Protein AF-0000000076642312 (afdb_homodimer)

Foldseek 3Di:
DAAEEEEEADFAQDPPPDDGDVVLLVLQLVLQVCVVPDVLFHHYEYAYLAFPVVRLVSCVVSVRQAWYHYNAAWIARSPVRDIDGDPVCDPVQQVVLVVLLVCCVPPPDVVDPQKDWPPRHRQKTKIFAQAQVSQVVRQVVSQVVCVVPPVQWHWDDDSTMIIIGGPCRANLNNVCVSCVVVVHAQLSYEYEDAEPSCQNSLQGHNAYEYEPNHDPVNVVRHHYDPHIHSVRSSVSSVVSSVVSVVVVVVVVVVVD/DAAEEEEEADFAQDPPPDDGDVVLLVLLLVLQVCVVPAVLFHHYEYAYLAFPVVRLVSCVVSVRQAWYHYNAAWIARSPVRDIDGDPVCDPVQQVVLVVLLVCCVPPPDVVDPQKDWPPRHRQKTKIFAQAQVSQVVSQVVSQVVCVVPPVQWHWDDDSTMIIIGGPCRANLNNVCVSCVVVVHAQLSYEYEDAEPSCQNSLQGHNAYEYEPNHDPVNVVRHHYDPHIHSVRSSVSSVVSSVVSVVVVVVVVVVVD

Secondary structure (DSSP, 8-state):
---EEEE-TBTTTBBTTBPPPHHHHHHHHHHHHGGGT-TTSPPEEEB-SS-HHHHHHHHHHTT--S-EEETTTEEEETTTTEEE--TT--HHHHHHHHHHHHHIIIIIGGGSTT-EE-TT-SSEEEEE-S-HHHHHHHHHHHHHHHHHH-TTEEEEE-SSEEEEEETT-SHHHHHHHHHHHHT--GGGEEEE--SGGGHHHHTTSSEEEE-TTS-HHHHTTSEEPSS-HHHHHHHHHHHHHHHHHHHHHHHHHHT-/---EEEE-TBTTTBBTTBPPPHHHHHHHHHHHHGGGT-TTSPPEEEB-SS-HHHHHHHHHHTT--S-EEETTTEEEETTTTEEE--TT--HHHHHHHHHHHHHIIIIIGGGSTT-EE-TT-SSEEEEE-S-HHHHHHHHHHHHHHHHHH-TTEEEEE-SSEEEEEETT-SHHHHHHHHHHHHT--GGGEEEE--SGGGHHHHTTSSEEEE-TTS-HHHHTTSEEPSS-HHHHHHHHHHHHHHHHHHHHHHHHHHT-

Organism: NCBI:txid1194090

Radius of gyration: 23.36 Å; Cα contacts (8 Å, |Δi|>4): 1073; chains: 2; bounding box: 57×66×67 Å

Sequence (512 aa):
MIKLFITDLDGCVSTPFKSPDWNLLSEIRRLNDQHVNDIAVPPLTICSGRPLPYVEAVAQWLNVTHPAVFESAGVCSIENYEVQFLPVFDEKAQQQVDELKAWLEREIIPEYPGMILEFTKKMDAGLIHPEKEVIDDAFPAIKEYVAKGYPIFEVHKTEVSINIILADNNKENGILRLCELMDITPREVAYIGDSSGDIPGLKIVGQPYAPDNAVSEVKEHAEVLNAKVTEAVLMAYNRVIKKNREGLSEKMSTKVMIKLFITDLDGCVSTPFKSPDWNLLSEIRRLNDQHVNDIAVPPLTICSGRPLPYVEAVAQWLNVTHPAVFESAGVCSIENYEVQFLPVFDEKAQQQVDELKAWLEREIIPEYPGMILEFTKKMDAGLIHPEKEVIDDAFPAIKEYVAKGYPIFEVHKTEVSINIILADNNKENGILRLCELMDITPREVAYIGDSSGDIPGLKIVGQPYAPDNAVSEVKEHAEVLNAKVTEAVLMAYNRVIKKNREGLSEKMSTKV

Structure (mmCIF, N/CA/C/O backbone):
data_AF-0000000076642312-model_v1
#
loop_
_entity.id
_entity.type
_entity.pdbx_description
1 polymer 'Phosphoglycolate phosphatase'
#
loop_
_atom_site.group_PDB
_atom_site.id
_atom_site.type_symbol
_atom_site.label_atom_id
_atom_site.label_alt_id
_atom_site.label_comp_id
_atom_site.label_asym_id
_atom_site.label_entity_id
_atom_site.label_seq_id
_atom_site.pdbx_PDB_ins_code
_atom_site.Cartn_x
_atom_site.Cartn_y
_atom_site.Cartn_z
_atom_site.occupancy
_atom_site.B_iso_or_equiv
_atom_site.auth_seq_id
_atom_site.auth_comp_id
_atom_site.auth_asym_id
_atom_site.auth_atom_id
_atom_site.pdbx_PDB_model_num
ATOM 1 N N . MET A 1 1 ? 10.484 28.172 12.25 1 94.19 1 MET A N 1
ATOM 2 C CA . MET A 1 1 ? 11.117 27.141 11.414 1 94.19 1 MET A CA 1
ATOM 3 C C . MET A 1 1 ? 10.18 25.953 11.219 1 94.19 1 MET A C 1
ATOM 5 O O . MET A 1 1 ? 9.477 25.562 12.141 1 94.19 1 MET A O 1
ATOM 9 N N . ILE A 1 2 ? 10.18 25.5 10.008 1 98.38 2 ILE A N 1
ATOM 10 C CA . ILE A 1 2 ? 9.375 24.312 9.695 1 98.38 2 ILE A CA 1
ATOM 11 C C . ILE A 1 2 ? 10.078 23.062 10.203 1 98.38 2 ILE A C 1
ATOM 13 O O . ILE A 1 2 ? 11.266 22.875 9.961 1 98.38 2 ILE A O 1
ATOM 17 N N . LYS A 1 3 ? 9.297 22.234 10.82 1 98.25 3 LYS A N 1
ATOM 18 C CA . LYS A 1 3 ? 9.875 21.078 11.492 1 98.25 3 LYS A CA 1
ATOM 19 C C . LYS A 1 3 ? 9.406 19.781 10.852 1 98.25 3 LYS A C 1
ATOM 21 O O . LYS A 1 3 ? 9.953 18.703 11.141 1 98.25 3 LYS A O 1
ATOM 26 N N . LEU A 1 4 ? 8.453 19.859 10.031 1 98.69 4 LEU A N 1
ATOM 27 C CA . LEU A 1 4 ? 7.887 18.688 9.359 1 98.69 4 LEU A CA 1
ATOM 28 C C . LEU A 1 4 ? 7.383 19.047 7.969 1 98.69 4 LEU A C 1
ATOM 30 O O . LEU A 1 4 ? 6.719 20.062 7.789 1 98.69 4 LEU A O 1
ATOM 34 N N . PHE A 1 5 ? 7.773 18.328 6.977 1 98.88 5 PHE A N 1
ATOM 35 C CA . PHE A 1 5 ? 7.27 18.469 5.613 1 98.88 5 PHE A CA 1
ATOM 36 C C . PHE A 1 5 ? 6.309 17.328 5.273 1 98.88 5 PHE A C 1
ATOM 38 O O . PHE A 1 5 ? 6.707 16.172 5.23 1 98.88 5 PHE A O 1
ATOM 45 N N . ILE A 1 6 ? 5.066 17.641 5.023 1 98.88 6 ILE A N 1
ATOM 46 C CA . ILE A 1 6 ? 4.027 16.656 4.734 1 98.88 6 ILE A CA 1
ATOM 47 C C . ILE A 1 6 ? 3.643 16.719 3.26 1 98.88 6 ILE A C 1
ATOM 49 O O . ILE A 1 6 ? 3.426 17.812 2.721 1 98.88 6 ILE A O 1
ATOM 53 N N . THR A 1 7 ? 3.564 15.617 2.611 1 98.81 7 THR A N 1
ATOM 54 C CA . THR A 1 7 ? 3.107 15.594 1.227 1 98.81 7 THR A CA 1
ATOM 55 C C . THR A 1 7 ? 1.882 14.703 1.077 1 98.81 7 THR A C 1
ATOM 57 O O . THR A 1 7 ? 1.792 13.648 1.718 1 98.81 7 THR A O 1
ATOM 60 N N . ASP A 1 8 ? 0.917 15.156 0.264 1 97.75 8 ASP A N 1
ATOM 61 C CA . ASP A 1 8 ? -0.083 14.258 -0.307 1 97.75 8 ASP A CA 1
ATOM 62 C C . ASP A 1 8 ? 0.556 13.281 -1.287 1 97.75 8 ASP A C 1
ATOM 64 O O . ASP A 1 8 ? 1.728 13.422 -1.642 1 97.75 8 ASP A O 1
ATOM 68 N N . LEU A 1 9 ? -0.186 12.203 -1.657 1 96.81 9 LEU A N 1
ATOM 69 C CA . LEU A 1 9 ? 0.374 11.227 -2.584 1 96.81 9 LEU A CA 1
ATOM 70 C C . LEU A 1 9 ? -0.186 11.43 -3.988 1 96.81 9 LEU A C 1
ATOM 72 O O . LEU A 1 9 ? 0.515 11.914 -4.879 1 96.81 9 LEU A O 1
ATOM 76 N N . ASP A 1 10 ? -1.493 11.188 -4.195 1 93.5 10 ASP A N 1
ATOM 77 C CA . ASP A 1 10 ? -2.096 11.289 -5.52 1 93.5 10 ASP A CA 1
ATOM 78 C C . ASP A 1 10 ? -2.131 12.734 -5.996 1 93.5 10 ASP A C 1
ATOM 80 O O . ASP A 1 10 ? -2.738 13.594 -5.352 1 93.5 10 ASP A O 1
ATOM 84 N N . GLY A 1 11 ? -1.463 13.008 -7.109 1 94.62 11 GLY A N 1
ATOM 85 C CA . GLY A 1 11 ? -1.385 14.352 -7.656 1 94.62 11 GLY A CA 1
ATOM 86 C C . GLY A 1 11 ? -0.192 15.141 -7.145 1 94.62 11 GLY A C 1
ATOM 87 O O . GLY A 1 11 ? 0.053 16.266 -7.586 1 94.62 11 GLY A O 1
ATOM 88 N N . CYS A 1 12 ? 0.602 14.547 -6.23 1 97 12 CYS A N 1
ATOM 89 C CA . CYS A 1 12 ? 1.797 15.164 -5.672 1 97 12 CYS A CA 1
ATOM 90 C C . CYS A 1 12 ? 3.016 14.273 -5.863 1 97 12 CYS A C 1
ATOM 92 O O . CYS A 1 12 ? 3.777 14.445 -6.816 1 97 12 CYS A O 1
ATOM 94 N N . VAL A 1 13 ? 3.152 13.156 -5.105 1 96.56 13 VAL A N 1
ATOM 95 C CA . VAL A 1 13 ? 4.293 12.25 -5.238 1 96.56 13 VAL A CA 1
ATOM 96 C C . VAL A 1 13 ? 4.051 11.281 -6.391 1 96.56 13 VAL A C 1
ATOM 98 O O . VAL A 1 13 ? 4.996 10.844 -7.051 1 96.56 13 VAL A O 1
ATOM 101 N N . SER A 1 14 ? 2.809 11.016 -6.531 1 92.94 14 SER A N 1
ATOM 102 C CA . SER A 1 14 ? 2.434 10.031 -7.539 1 92.94 14 SER A CA 1
ATOM 103 C C . SER A 1 14 ? 1.149 10.438 -8.258 1 92.94 14 SER A C 1
ATOM 105 O O . SER A 1 14 ? 0.44 11.336 -7.805 1 92.94 14 SER A O 1
ATOM 107 N N . THR A 1 15 ? 0.93 9.867 -9.375 1 89.19 15 THR A N 1
ATOM 108 C CA . THR A 1 15 ? -0.328 9.898 -10.117 1 89.19 15 THR A CA 1
ATOM 109 C C . THR A 1 15 ? -0.91 8.492 -10.25 1 89.19 15 THR A C 1
ATOM 111 O O . THR A 1 15 ? -0.216 7.566 -10.672 1 89.19 15 THR A O 1
ATOM 114 N N . PRO A 1 16 ? -2.207 8.359 -9.852 1 81.44 16 PRO A N 1
ATOM 115 C CA . PRO A 1 16 ? -2.795 7.023 -9.945 1 81.44 16 PRO A CA 1
ATOM 116 C C . PRO A 1 16 ? -2.531 6.355 -11.289 1 81.44 16 PRO A C 1
ATOM 118 O O . PRO A 1 16 ? -2.719 6.98 -12.336 1 81.44 16 PRO A O 1
ATOM 121 N N . PHE A 1 17 ? -2.02 5.109 -11.297 1 78.12 17 PHE A N 1
ATOM 122 C CA . PHE A 1 17 ? -1.832 4.211 -12.43 1 78.12 17 PHE A CA 1
ATOM 123 C C . PHE A 1 17 ? -0.619 4.625 -13.25 1 78.12 17 PHE A C 1
ATOM 125 O O . PHE A 1 17 ? -0.387 4.09 -14.336 1 78.12 17 PHE A O 1
ATOM 132 N N . LYS A 1 18 ? 0.091 5.633 -12.781 1 86.5 18 LYS A N 1
ATOM 133 C CA . LYS A 1 18 ? 1.303 6.066 -13.469 1 86.5 18 LYS A CA 1
ATOM 134 C C . LYS A 1 18 ? 2.527 5.926 -12.57 1 86.5 18 LYS A C 1
ATOM 136 O O . LYS A 1 18 ? 2.475 6.262 -11.383 1 86.5 18 LYS A O 1
ATOM 141 N N . SER A 1 19 ? 3.545 5.406 -13.211 1 90.12 19 SER A N 1
ATOM 142 C CA . SER A 1 19 ? 4.789 5.293 -12.453 1 90.12 19 SER A CA 1
ATOM 143 C C . SER A 1 19 ? 5.438 6.656 -12.242 1 90.12 19 SER A C 1
ATOM 145 O O . SER A 1 19 ? 5.48 7.48 -13.156 1 90.12 19 SER A O 1
ATOM 147 N N . PRO A 1 20 ? 5.883 6.91 -11.047 1 90.81 20 PRO A N 1
ATOM 148 C CA . PRO A 1 20 ? 6.504 8.211 -10.773 1 90.81 20 PRO A CA 1
ATOM 149 C C . PRO A 1 20 ? 7.922 8.312 -11.336 1 90.81 20 PRO A C 1
ATOM 151 O O . PRO A 1 20 ? 8.484 7.309 -11.789 1 90.81 20 PRO A O 1
ATOM 154 N N . ASP A 1 21 ? 8.352 9.547 -11.391 1 89 21 ASP A N 1
ATOM 155 C CA . ASP A 1 21 ? 9.711 9.828 -11.836 1 89 21 ASP A CA 1
ATOM 156 C C . ASP A 1 21 ? 10.734 9.406 -10.781 1 89 21 ASP A C 1
ATOM 158 O O . ASP A 1 21 ? 10.836 10.047 -9.734 1 89 21 ASP A O 1
ATOM 162 N N . TRP A 1 22 ? 11.609 8.461 -11.109 1 89.81 22 TRP A N 1
ATOM 163 C CA . TRP A 1 22 ? 12.531 7.887 -10.133 1 89.81 22 TRP A CA 1
ATOM 164 C C . TRP A 1 22 ? 13.625 8.883 -9.766 1 89.81 22 TRP A C 1
ATOM 166 O O . TRP A 1 22 ? 14.133 8.867 -8.641 1 89.81 22 TRP A O 1
ATOM 176 N N . ASN A 1 23 ? 13.984 9.641 -10.789 1 91.75 23 ASN A N 1
ATOM 177 C CA . ASN A 1 23 ? 15 10.648 -10.492 1 91.75 23 ASN A CA 1
ATOM 178 C C . ASN A 1 23 ? 14.5 11.641 -9.445 1 91.75 23 ASN A C 1
ATOM 180 O O . ASN A 1 23 ? 15.227 11.969 -8.5 1 91.75 23 ASN A O 1
ATOM 184 N N . LEU A 1 24 ? 13.305 12.078 -9.656 1 94.94 24 LEU A N 1
ATOM 185 C CA . LEU A 1 24 ? 12.727 13.039 -8.711 1 94.94 24 LEU A CA 1
ATOM 186 C C . LEU A 1 24 ? 12.508 12.391 -7.348 1 94.94 24 LEU A C 1
ATOM 188 O O . LEU A 1 24 ? 12.789 13 -6.316 1 94.94 24 LEU A O 1
ATOM 192 N N . LEU A 1 25 ? 12.031 11.18 -7.32 1 94 25 LEU A N 1
ATOM 193 C CA . LEU A 1 25 ? 11.805 10.461 -6.07 1 94 25 LEU A CA 1
ATOM 194 C C . LEU A 1 25 ? 13.109 10.242 -5.32 1 94 25 LEU A C 1
ATOM 196 O O . LEU A 1 25 ? 13.156 10.352 -4.094 1 94 25 LEU A O 1
ATOM 200 N N . SER A 1 26 ? 14.125 9.914 -6.078 1 92.5 26 SER A N 1
ATOM 201 C CA . SER A 1 26 ? 15.438 9.711 -5.465 1 92.5 26 SER A CA 1
ATOM 202 C C . SER A 1 26 ? 15.938 10.977 -4.789 1 92.5 26 SER A C 1
ATOM 204 O O . SER A 1 26 ? 16.547 10.922 -3.723 1 92.5 26 SER A O 1
ATOM 206 N N . GLU A 1 27 ? 15.711 12.094 -5.434 1 95.44 27 GLU A N 1
ATOM 207 C CA . GLU A 1 27 ? 16.109 13.367 -4.855 1 95.44 27 GLU A CA 1
ATOM 208 C C . GLU A 1 27 ? 15.32 13.672 -3.582 1 95.44 27 GLU A C 1
ATOM 210 O O . GLU A 1 27 ? 15.883 14.164 -2.6 1 95.44 27 GLU A O 1
ATOM 215 N N . ILE A 1 28 ? 14.062 13.398 -3.59 1 97.12 28 ILE A N 1
ATOM 216 C CA . ILE A 1 28 ? 13.219 13.617 -2.42 1 97.12 28 ILE A CA 1
ATOM 217 C C . ILE A 1 28 ? 13.703 12.742 -1.265 1 97.12 28 ILE A C 1
ATOM 219 O O . ILE A 1 28 ? 13.82 13.211 -0.13 1 97.12 28 ILE A O 1
ATOM 223 N N . ARG A 1 29 ? 13.938 11.531 -1.577 1 95.44 29 ARG A N 1
ATOM 224 C CA . ARG A 1 29 ? 14.445 10.609 -0.561 1 95.44 29 ARG A CA 1
ATOM 225 C C . ARG A 1 29 ? 15.773 11.102 0.006 1 95.44 29 ARG A C 1
ATOM 227 O O . ARG A 1 29 ? 15.992 11.062 1.219 1 95.44 29 ARG A O 1
ATOM 234 N N . ARG A 1 30 ? 16.656 11.469 -0.889 1 94.88 30 ARG A N 1
ATOM 235 C CA . ARG A 1 30 ? 17.969 11.969 -0.469 1 94.88 30 ARG A CA 1
ATOM 236 C C . ARG A 1 30 ? 17.812 13.148 0.492 1 94.88 30 ARG A C 1
ATOM 238 O O . ARG A 1 30 ? 18.5 13.219 1.51 1 94.88 30 ARG A O 1
ATOM 245 N N . LEU A 1 31 ? 16.969 14.078 0.178 1 97.31 31 LEU A N 1
ATOM 246 C CA . LEU A 1 31 ? 16.703 15.211 1.062 1 97.31 31 LEU A CA 1
ATOM 247 C C . LEU A 1 31 ? 16.172 14.734 2.406 1 97.31 31 LEU A C 1
ATOM 249 O O . LEU A 1 31 ? 16.641 15.18 3.459 1 97.31 31 LEU A O 1
ATOM 253 N N . ASN A 1 32 ? 15.195 13.844 2.352 1 97.56 32 ASN A N 1
ATOM 254 C CA . ASN A 1 32 ? 14.617 13.32 3.586 1 97.56 32 ASN A CA 1
ATOM 255 C C . ASN A 1 32 ? 15.672 12.68 4.477 1 97.56 32 ASN A C 1
ATOM 257 O O . ASN A 1 32 ? 15.641 12.836 5.699 1 97.56 32 ASN A O 1
ATOM 261 N N . ASP A 1 33 ? 16.609 12.008 3.861 1 95.75 33 ASP A N 1
ATOM 262 C CA . ASP A 1 33 ? 17.656 11.312 4.602 1 95.75 33 ASP A CA 1
ATOM 263 C C . ASP A 1 33 ? 18.562 12.312 5.336 1 95.75 33 ASP A C 1
ATOM 265 O O . ASP A 1 33 ? 19.219 11.953 6.309 1 95.75 33 ASP A O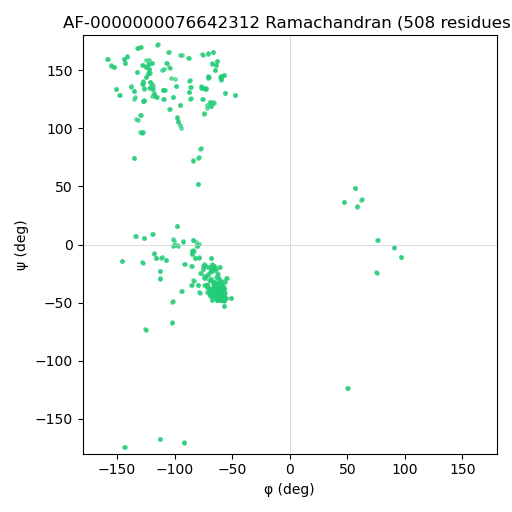 1
ATOM 269 N N . GLN A 1 34 ? 18.562 13.523 4.914 1 97.06 34 GLN A N 1
ATOM 270 C CA . GLN A 1 34 ? 19.469 14.523 5.48 1 97.06 34 GLN A CA 1
ATOM 271 C C . GLN A 1 34 ? 18.906 15.102 6.773 1 97.06 34 GLN A C 1
ATOM 273 O O . GLN A 1 34 ? 19.609 15.781 7.516 1 97.06 34 GLN A O 1
ATOM 278 N N . HIS A 1 35 ? 17.609 14.805 7.059 1 96.12 35 HIS A N 1
ATOM 279 C CA . HIS A 1 35 ? 16.969 15.453 8.203 1 96.12 35 HIS A CA 1
ATOM 280 C C . HIS A 1 35 ? 17.641 15.031 9.508 1 96.12 35 HIS A C 1
ATOM 282 O O . HIS A 1 35 ? 17.594 15.766 10.5 1 96.12 35 HIS A O 1
ATOM 288 N N . VAL A 1 36 ? 18.312 13.938 9.547 1 94.75 36 VAL A N 1
ATOM 289 C CA . VAL A 1 36 ? 18.953 13.406 10.742 1 94.75 36 VAL A CA 1
ATOM 290 C C . VAL A 1 36 ? 20.188 14.227 11.086 1 94.75 36 VAL A C 1
ATOM 292 O O . VAL A 1 36 ? 20.562 14.359 12.258 1 94.75 36 VAL A O 1
ATOM 295 N N . ASN A 1 37 ? 20.797 14.844 10.047 1 96.25 37 ASN A N 1
ATOM 296 C CA . ASN A 1 37 ? 22.078 15.508 10.266 1 96.25 37 ASN A CA 1
ATOM 297 C C . ASN A 1 37 ? 21.984 17 9.984 1 96.25 37 ASN A C 1
ATOM 299 O O . ASN A 1 37 ? 22.953 17.734 10.195 1 96.25 37 ASN A O 1
ATOM 303 N N . ASP A 1 38 ? 20.938 17.422 9.492 1 96.94 38 ASP A N 1
ATOM 304 C CA . ASP A 1 38 ? 20.766 18.812 9.109 1 96.94 38 ASP A CA 1
ATOM 305 C C . ASP A 1 38 ? 19.438 19.375 9.609 1 96.94 38 ASP A C 1
ATOM 307 O O . ASP A 1 38 ? 18.375 19.094 9.047 1 96.94 38 ASP A O 1
ATOM 311 N N . ILE A 1 39 ? 19.5 20.25 10.617 1 95.12 39 ILE A N 1
ATOM 312 C CA . ILE A 1 39 ? 18.312 20.734 11.312 1 95.12 39 ILE A CA 1
ATOM 313 C C . ILE A 1 39 ? 17.469 21.578 10.367 1 95.12 39 ILE A C 1
ATOM 315 O O . ILE A 1 39 ? 16.281 21.797 10.609 1 95.12 39 ILE A O 1
ATOM 319 N N . ALA A 1 40 ? 18.062 22.078 9.297 1 97.56 40 ALA A N 1
ATOM 320 C CA . ALA A 1 40 ? 17.344 22.891 8.328 1 97.56 40 ALA A CA 1
ATOM 321 C C . ALA A 1 40 ? 16.438 22.031 7.449 1 97.56 40 ALA A C 1
ATOM 323 O O . ALA A 1 40 ? 15.578 22.547 6.734 1 97.56 40 ALA A O 1
ATOM 324 N N . VAL A 1 41 ? 16.719 20.719 7.43 1 98.5 41 VAL A N 1
ATOM 325 C CA . VAL A 1 41 ? 15.922 19.797 6.629 1 98.5 41 VAL A CA 1
ATOM 326 C C . VAL A 1 41 ? 14.859 19.125 7.504 1 98.5 41 VAL A C 1
ATOM 328 O O . VAL A 1 41 ? 15.18 18.234 8.305 1 98.5 41 VAL A O 1
ATOM 331 N N . PRO A 1 42 ? 13.609 19.562 7.332 1 98.5 42 PRO A N 1
ATOM 332 C CA . PRO A 1 42 ? 12.578 18.875 8.102 1 98.5 42 PRO A CA 1
ATOM 333 C C . PRO A 1 42 ? 12.32 17.453 7.602 1 98.5 42 PRO A C 1
ATOM 335 O O . PRO A 1 42 ? 12.414 17.188 6.398 1 98.5 42 PRO A O 1
ATOM 338 N N . PRO A 1 43 ? 12.023 16.547 8.547 1 98.06 43 PRO A N 1
ATOM 339 C CA . PRO A 1 43 ? 11.648 15.203 8.086 1 98.06 43 PRO A CA 1
ATOM 340 C C . PRO A 1 43 ? 10.414 15.211 7.191 1 98.06 43 PRO A C 1
ATOM 342 O O . PRO A 1 43 ? 9.492 15.992 7.418 1 98.06 43 PRO A O 1
ATOM 345 N N . LEU A 1 44 ? 10.43 14.328 6.223 1 98.5 44 LEU A N 1
ATOM 346 C CA . LEU A 1 44 ? 9.32 14.109 5.301 1 98.5 44 LEU A CA 1
ATOM 347 C C . LEU A 1 44 ? 8.32 13.109 5.879 1 98.5 44 LEU A C 1
ATOM 349 O O . LEU A 1 44 ? 8.711 12.102 6.461 1 98.5 44 LEU A O 1
ATOM 353 N N . THR A 1 45 ? 7.055 13.398 5.766 1 98.44 45 THR A N 1
ATOM 354 C CA . THR A 1 45 ? 6.043 12.375 6.008 1 98.44 45 THR A CA 1
ATOM 355 C C . THR A 1 45 ? 4.863 12.547 5.055 1 98.44 45 THR A C 1
ATOM 357 O O . THR A 1 45 ? 4.961 13.281 4.062 1 98.44 45 THR A O 1
ATOM 360 N N . ILE A 1 46 ? 3.809 11.727 5.277 1 98.56 46 ILE A N 1
ATOM 361 C CA . ILE A 1 46 ? 2.746 11.602 4.289 1 98.56 46 ILE A CA 1
ATOM 362 C C . ILE A 1 46 ? 1.391 11.844 4.949 1 98.56 46 ILE A C 1
ATOM 364 O O . ILE A 1 46 ? 1.158 11.414 6.078 1 98.56 46 ILE A O 1
ATOM 368 N N . CYS A 1 47 ? 0.567 12.508 4.254 1 98.19 47 CYS A N 1
ATOM 369 C CA . CYS A 1 47 ? -0.855 12.594 4.562 1 98.19 47 CYS A CA 1
ATOM 370 C C . CYS A 1 47 ? -1.702 12.281 3.336 1 98.19 47 CYS A C 1
ATOM 372 O O . CYS A 1 47 ? -1.763 13.086 2.4 1 98.19 47 CYS A O 1
ATOM 374 N N . SER A 1 48 ? -2.391 11.188 3.338 1 96.31 48 SER A N 1
ATOM 375 C CA . SER A 1 48 ? -3.047 10.695 2.131 1 96.31 48 SER A CA 1
ATOM 376 C C . SER A 1 48 ? -4.395 10.055 2.457 1 96.31 48 SER A C 1
ATOM 378 O O . SER A 1 48 ? -4.645 9.672 3.6 1 96.31 48 SER A O 1
ATOM 380 N N . GLY A 1 49 ? -5.297 10.008 1.474 1 93.69 49 GLY A N 1
ATOM 381 C CA . GLY A 1 49 ? -6.551 9.273 1.582 1 93.69 49 GLY A CA 1
ATOM 382 C C . GLY A 1 49 ? -6.406 7.797 1.252 1 93.69 49 GLY A C 1
ATOM 383 O O . GLY A 1 49 ? -7.344 7.02 1.441 1 93.69 49 GLY A O 1
ATOM 384 N N . ARG A 1 50 ? -5.258 7.391 0.829 1 93.75 50 ARG A N 1
ATOM 385 C CA . ARG A 1 50 ? -5 6.004 0.462 1 93.75 50 ARG A CA 1
ATOM 386 C C . ARG A 1 50 ? -5.047 5.094 1.687 1 93.75 50 ARG A C 1
ATOM 388 O O . ARG A 1 50 ? -4.812 5.547 2.809 1 93.75 50 ARG A O 1
ATOM 395 N N . PRO A 1 51 ? -5.336 3.783 1.408 1 95.31 51 PRO A N 1
ATOM 396 C CA . PRO A 1 51 ? -5.293 2.84 2.525 1 95.31 51 PRO A CA 1
ATOM 397 C C . PRO A 1 51 ? -3.896 2.707 3.131 1 95.31 51 PRO A C 1
ATOM 399 O O . PRO A 1 51 ? -2.9 3.021 2.473 1 95.31 51 PRO A O 1
ATOM 402 N N . LEU A 1 52 ? -3.844 2.273 4.34 1 96.06 52 LEU A N 1
ATOM 403 C CA . LEU A 1 52 ? -2.643 2.191 5.164 1 96.06 52 LEU A CA 1
ATOM 404 C C . LEU A 1 52 ? -1.521 1.474 4.422 1 96.06 52 LEU A C 1
ATOM 406 O O . LEU A 1 52 ? -0.399 1.979 4.344 1 96.06 52 LEU A O 1
ATOM 410 N N . PRO A 1 53 ? -1.771 0.29 3.75 1 95.25 53 PRO A N 1
ATOM 411 C CA . PRO A 1 53 ? -0.647 -0.419 3.135 1 95.25 53 PRO A CA 1
ATOM 412 C C . PRO A 1 53 ? -0.012 0.365 1.988 1 95.25 53 PRO A C 1
ATOM 414 O O . PRO A 1 53 ? 1.195 0.256 1.756 1 95.25 53 PRO A O 1
ATOM 417 N N . TYR A 1 54 ? -0.793 1.126 1.267 1 96 54 TYR A N 1
ATOM 418 C CA . TYR A 1 54 ? -0.221 1.978 0.23 1 96 54 TYR A CA 1
ATOM 419 C C . TYR A 1 54 ? 0.711 3.02 0.835 1 96 54 TYR A C 1
ATOM 421 O O . TYR A 1 54 ? 1.831 3.213 0.355 1 96 54 TYR A O 1
ATOM 429 N N . VAL A 1 55 ? 0.228 3.658 1.852 1 96.81 55 VAL A N 1
ATOM 430 C CA . VAL A 1 55 ? 1.008 4.664 2.564 1 96.81 55 VAL A CA 1
ATOM 431 C C . VAL A 1 55 ? 2.266 4.023 3.15 1 96.81 55 VAL A C 1
ATOM 433 O O . VAL A 1 55 ? 3.352 4.605 3.084 1 96.81 55 VAL A O 1
ATOM 436 N N . GLU A 1 56 ? 2.088 2.871 3.701 1 94.69 56 GLU A N 1
ATOM 437 C CA . GLU A 1 56 ? 3.217 2.129 4.254 1 94.69 56 GLU A CA 1
ATOM 438 C C . GLU A 1 56 ? 4.289 1.888 3.195 1 94.69 56 GLU A C 1
ATOM 440 O O . GLU A 1 56 ? 5.477 2.1 3.449 1 94.69 56 GLU A O 1
ATOM 445 N N . ALA A 1 57 ? 3.906 1.422 2.033 1 95.31 57 ALA A N 1
ATOM 446 C CA . ALA A 1 57 ? 4.848 1.123 0.959 1 95.31 57 ALA A CA 1
ATOM 447 C C . ALA A 1 57 ? 5.621 2.371 0.545 1 95.31 57 ALA A C 1
ATOM 449 O O . ALA A 1 57 ? 6.852 2.348 0.458 1 95.31 57 ALA A O 1
ATOM 450 N N . VAL A 1 58 ? 4.934 3.445 0.347 1 96.44 58 VAL A N 1
ATOM 451 C CA . VAL A 1 58 ? 5.555 4.691 -0.096 1 96.44 58 VAL A CA 1
ATOM 452 C C . VAL A 1 58 ? 6.469 5.234 1.002 1 96.44 58 VAL A C 1
ATOM 454 O O . VAL A 1 58 ? 7.59 5.668 0.729 1 96.44 58 VAL A O 1
ATOM 457 N N . ALA A 1 59 ? 5.961 5.207 2.219 1 96.38 59 ALA A N 1
ATOM 458 C CA . ALA A 1 59 ? 6.758 5.668 3.354 1 96.38 59 ALA A CA 1
ATOM 459 C C . ALA A 1 59 ? 8.055 4.875 3.475 1 96.38 59 ALA A C 1
ATOM 461 O O . ALA A 1 59 ? 9.125 5.449 3.678 1 96.38 59 ALA A O 1
ATOM 462 N N . GLN A 1 60 ? 7.906 3.578 3.375 1 93.25 60 GLN A N 1
ATOM 463 C CA . GLN A 1 60 ? 9.078 2.707 3.445 1 93.25 60 GLN A CA 1
ATOM 464 C C . GLN A 1 60 ? 10.086 3.051 2.354 1 93.25 60 GLN A C 1
ATOM 466 O O . GLN A 1 60 ? 11.281 3.164 2.619 1 93.25 60 GLN A O 1
ATOM 471 N N . TRP A 1 61 ? 9.648 3.246 1.201 1 93.25 61 TRP A N 1
ATOM 472 C CA . TRP A 1 61 ? 10.539 3.443 0.065 1 93.25 61 TRP A CA 1
ATOM 473 C C . TRP A 1 61 ? 11.172 4.832 0.103 1 93.25 61 TRP A C 1
ATOM 475 O O . TRP A 1 61 ? 12.305 5.016 -0.331 1 93.25 61 TRP A O 1
ATOM 485 N N . LEU A 1 62 ? 10.492 5.793 0.681 1 95.19 62 LEU A N 1
ATOM 486 C CA . LEU A 1 62 ? 11.031 7.141 0.797 1 95.19 62 LEU A CA 1
ATOM 487 C C . LEU A 1 62 ? 11.758 7.324 2.127 1 95.19 62 LEU A C 1
ATOM 489 O O . LEU A 1 62 ? 12.18 8.43 2.465 1 95.19 62 LEU A O 1
ATOM 493 N N . ASN A 1 63 ? 11.82 6.301 2.883 1 94.12 63 ASN A N 1
ATOM 494 C CA . ASN A 1 63 ? 12.508 6.273 4.172 1 94.12 63 ASN A CA 1
ATOM 495 C C . ASN A 1 63 ? 11.883 7.254 5.16 1 94.12 63 ASN A C 1
ATOM 497 O O . ASN A 1 63 ? 12.594 7.98 5.855 1 94.12 63 ASN A O 1
ATOM 501 N N . VAL A 1 64 ? 10.562 7.312 5.098 1 95.81 64 VAL A N 1
ATOM 502 C CA . VAL A 1 64 ? 9.812 8.07 6.094 1 95.81 64 VAL A CA 1
ATOM 503 C C . VAL A 1 64 ? 9.898 7.371 7.445 1 95.81 64 VAL A C 1
ATOM 505 O O . VAL A 1 64 ? 9.523 6.203 7.57 1 95.81 64 VAL A O 1
ATOM 508 N N . THR A 1 65 ? 10.383 8.07 8.438 1 92.25 65 THR A N 1
ATOM 509 C CA . THR A 1 65 ? 10.594 7.461 9.742 1 92.25 65 THR A CA 1
ATOM 510 C C . THR A 1 65 ? 9.617 8.031 10.766 1 92.25 65 THR A C 1
ATOM 512 O O . THR A 1 65 ? 9.523 7.531 11.891 1 92.25 65 THR A O 1
ATOM 515 N N . HIS A 1 66 ? 8.914 9.055 10.469 1 94.69 66 HIS A N 1
ATOM 516 C CA . HIS A 1 66 ? 7.906 9.664 11.336 1 94.69 66 HIS A CA 1
ATOM 517 C C . HIS A 1 66 ? 6.512 9.141 11.016 1 94.69 66 HIS A C 1
ATOM 519 O O . HIS A 1 66 ? 6.301 8.516 9.977 1 94.69 66 HIS A O 1
ATOM 525 N N . PRO A 1 67 ? 5.613 9.344 11.93 1 96.56 67 PRO A N 1
ATOM 526 C CA . PRO A 1 67 ? 4.25 8.875 11.672 1 96.56 67 PRO A CA 1
ATOM 527 C C . PRO A 1 67 ? 3.656 9.469 10.391 1 96.56 67 PRO A C 1
ATOM 529 O O . PRO A 1 67 ? 3.953 10.609 10.047 1 96.56 67 PRO A O 1
ATOM 532 N N . ALA A 1 68 ? 2.871 8.688 9.758 1 97.88 68 ALA A N 1
ATOM 533 C CA . ALA A 1 68 ? 2.197 9.109 8.531 1 97.88 68 ALA A CA 1
ATOM 534 C C . ALA A 1 68 ? 0.682 8.984 8.672 1 97.88 68 ALA A C 1
ATOM 536 O O . ALA A 1 68 ? 0.187 8.227 9.5 1 97.88 68 ALA A O 1
ATOM 537 N N . VAL A 1 69 ? 0 9.773 7.875 1 98 69 VAL A N 1
ATOM 538 C CA . VAL A 1 69 ? -1.459 9.781 7.895 1 98 69 VAL A CA 1
ATOM 539 C C . VAL A 1 69 ? -1.996 8.969 6.719 1 98 69 VAL A C 1
ATOM 541 O O . VAL A 1 69 ? -1.582 9.172 5.574 1 98 69 VAL A O 1
ATOM 544 N N . PHE A 1 70 ? -2.846 8.031 7.023 1 96.69 70 PHE A N 1
ATOM 545 C CA . PHE A 1 70 ? -3.541 7.242 6.016 1 96.69 70 PHE A CA 1
ATOM 546 C C . PHE A 1 70 ? -5.051 7.426 6.129 1 96.69 70 PHE A C 1
ATOM 548 O O . PHE A 1 70 ? -5.555 7.824 7.18 1 96.69 70 PHE A O 1
ATOM 555 N N . GLU A 1 71 ? -5.789 7.191 5.043 1 94.81 71 GLU A N 1
ATOM 556 C CA . GLU A 1 71 ? -7.234 7.379 4.996 1 94.81 71 GLU A CA 1
ATOM 557 C C . GLU A 1 71 ? -7.633 8.727 5.594 1 94.81 71 GLU A C 1
ATOM 559 O O . GLU A 1 71 ? -8.578 8.805 6.387 1 94.81 71 GLU A O 1
ATOM 564 N N . SER A 1 72 ? -6.812 9.727 5.359 1 93.56 72 SER A N 1
ATOM 565 C CA . SER A 1 72 ? -7.039 11.141 5.617 1 93.56 72 SER A CA 1
ATOM 566 C C . SER A 1 72 ? -6.914 11.461 7.102 1 93.56 72 SER A C 1
ATOM 568 O O . SER A 1 72 ? -6.59 12.594 7.473 1 93.56 72 SER A O 1
ATOM 570 N N . ALA A 1 73 ? -7.121 10.461 7.969 1 94.38 73 ALA A N 1
ATOM 571 C CA . ALA A 1 73 ? -7.105 10.859 9.375 1 94.38 73 ALA A CA 1
ATOM 572 C C . ALA A 1 73 ? -6.512 9.766 10.25 1 94.38 73 ALA A C 1
ATOM 574 O O . ALA A 1 73 ? -6.242 9.984 11.43 1 94.38 73 ALA A O 1
ATOM 575 N N . GLY A 1 74 ? -6.387 8.586 9.727 1 95.25 74 GLY A N 1
ATOM 576 C CA . GLY A 1 74 ? -5.645 7.57 10.461 1 95.25 74 GLY A CA 1
ATOM 577 C C . GLY A 1 74 ? -4.152 7.848 10.516 1 95.25 74 GLY A C 1
ATOM 578 O O . GLY A 1 74 ? -3.574 8.352 9.547 1 95.25 74 GLY A O 1
ATOM 579 N N . VAL A 1 75 ? -3.553 7.504 11.648 1 96.31 75 VAL A N 1
ATOM 580 C CA . VAL A 1 75 ? -2.121 7.754 11.789 1 96.31 75 VAL A CA 1
ATOM 581 C C . VAL A 1 75 ? -1.396 6.441 12.078 1 96.31 75 VAL A C 1
ATOM 583 O O . VAL A 1 75 ? -1.896 5.602 12.828 1 96.31 75 VAL A O 1
ATOM 586 N N . CYS A 1 76 ? -0.321 6.242 11.406 1 94.75 76 CYS A N 1
ATOM 587 C CA . CYS A 1 76 ? 0.502 5.059 11.625 1 94.75 76 CYS A CA 1
ATOM 588 C C . CYS A 1 76 ? 1.954 5.445 11.883 1 94.75 76 CYS A C 1
ATOM 590 O O . CYS A 1 76 ? 2.561 6.16 11.086 1 94.75 76 CYS A O 1
ATOM 592 N N . SER A 1 77 ? 2.473 4.996 13.031 1 91 77 SER A N 1
ATOM 593 C CA . SER A 1 77 ? 3.912 5.09 13.25 1 91 77 SER A CA 1
ATOM 594 C C . SER A 1 77 ? 4.668 4.059 12.43 1 91 77 SER A C 1
ATOM 596 O O . SER A 1 77 ? 4.621 2.861 12.719 1 91 77 SER A O 1
ATOM 598 N N . ILE A 1 78 ? 5.395 4.492 11.523 1 81 78 ILE A N 1
ATOM 599 C CA . ILE A 1 78 ? 6.035 3.625 10.531 1 81 78 ILE A CA 1
ATOM 600 C C . ILE A 1 78 ? 7.109 2.777 11.211 1 81 78 ILE A C 1
ATOM 602 O O . ILE A 1 78 ? 7.344 1.634 10.812 1 81 78 ILE A O 1
ATOM 606 N N . GLU A 1 79 ? 7.707 3.283 12.25 1 77.06 79 GLU A N 1
ATOM 607 C CA . GLU A 1 79 ? 8.828 2.621 12.914 1 77.06 79 GLU A CA 1
ATOM 608 C C . GLU A 1 79 ? 8.359 1.369 13.656 1 77.06 79 GLU A C 1
ATOM 610 O O . GLU A 1 79 ? 9.07 0.363 13.688 1 77.06 79 GLU A O 1
ATOM 615 N N . ASN A 1 80 ? 7.223 1.465 14.227 1 77.38 80 ASN A N 1
ATOM 616 C CA . ASN A 1 80 ? 6.77 0.33 15.023 1 77.38 80 ASN A CA 1
ATOM 617 C C . ASN A 1 80 ? 5.387 -0.14 14.594 1 77.38 80 ASN A C 1
ATOM 619 O O . ASN A 1 80 ? 4.785 -0.996 15.242 1 77.38 80 ASN A O 1
ATOM 623 N N . TYR A 1 81 ? 4.875 0.45 13.531 1 83.31 81 TYR A N 1
ATOM 624 C CA . TYR A 1 81 ? 3.602 0.105 12.914 1 83.31 81 TYR A CA 1
ATOM 625 C C . TYR A 1 81 ? 2.457 0.243 13.906 1 83.31 81 TYR A C 1
ATOM 627 O O . TYR A 1 81 ? 1.521 -0.561 13.906 1 83.31 81 TYR A O 1
ATOM 635 N N . GLU A 1 82 ? 2.537 1.165 14.797 1 88.38 82 GLU A N 1
ATOM 636 C CA . GLU A 1 82 ? 1.424 1.517 15.672 1 88.38 82 GLU A CA 1
ATOM 637 C C . GLU A 1 82 ? 0.376 2.342 14.93 1 88.38 82 GLU A C 1
ATOM 639 O O . GLU A 1 82 ? 0.693 3.387 14.359 1 88.38 82 GLU A O 1
ATOM 644 N N . VAL A 1 83 ? -0.817 1.827 14.992 1 92.06 83 VAL A N 1
ATOM 645 C CA . VAL A 1 83 ? -1.898 2.461 14.25 1 92.06 83 VAL A CA 1
ATOM 646 C C . VAL A 1 83 ? -2.877 3.123 15.211 1 92.06 83 VAL A C 1
ATOM 648 O O . VAL A 1 83 ? -3.242 2.535 16.234 1 92.06 83 VAL A O 1
ATOM 651 N N . GLN A 1 84 ? -3.209 4.332 14.891 1 91.94 84 GLN A N 1
ATOM 652 C CA . GLN A 1 84 ? -4.219 5.078 15.633 1 91.94 84 GLN A CA 1
ATOM 653 C C . GLN A 1 84 ? -5.305 5.617 14.711 1 91.94 84 GLN A C 1
ATOM 655 O O . GLN A 1 84 ? -5.004 6.117 13.625 1 91.94 84 GLN A O 1
ATOM 660 N N . PHE A 1 85 ? -6.516 5.434 15.133 1 90.62 85 PHE A N 1
ATOM 661 C CA . PHE A 1 85 ? -7.66 6.004 14.43 1 90.62 85 PHE A CA 1
ATOM 662 C C . PHE A 1 85 ? -8.211 7.211 15.18 1 90.62 85 PHE A C 1
ATOM 664 O O . PHE A 1 85 ? -7.844 7.453 16.328 1 90.62 85 PHE A O 1
ATOM 671 N N . LEU A 1 86 ? -9.062 7.973 14.445 1 87.31 86 LEU A N 1
ATOM 672 C CA . LEU A 1 86 ? -9.727 9.094 15.102 1 87.31 86 LEU A CA 1
ATOM 673 C C . LEU A 1 86 ? -10.57 8.617 16.281 1 87.31 86 LEU A C 1
ATOM 675 O O . LEU A 1 86 ? -11.219 7.566 16.203 1 87.31 86 LEU A O 1
ATOM 679 N N . PRO A 1 87 ? -10.586 9.414 17.328 1 83.94 87 PRO A N 1
ATOM 680 C CA . PRO A 1 87 ? -11.398 9.031 18.484 1 83.94 87 PRO A CA 1
ATOM 681 C C . PRO A 1 87 ? -12.875 8.867 18.125 1 83.94 87 PRO A C 1
ATOM 683 O O . PRO A 1 87 ? -13.562 8.023 18.703 1 83.94 87 PRO A O 1
ATOM 686 N N . VAL A 1 88 ? -13.297 9.625 17.203 1 84.81 88 VAL A N 1
ATOM 687 C CA . VAL A 1 88 ? -14.719 9.602 16.859 1 84.81 88 VAL A CA 1
ATOM 688 C C . VAL A 1 88 ? -15.039 8.328 16.078 1 84.81 88 VAL A C 1
ATOM 690 O O . VAL A 1 88 ? -16.203 7.957 15.938 1 84.81 88 VAL A O 1
ATOM 693 N N . PHE A 1 89 ? -14.023 7.707 15.586 1 89.44 89 PHE A N 1
ATOM 694 C CA . PHE A 1 89 ? -14.234 6.418 14.945 1 89.44 89 PHE A CA 1
ATOM 695 C C . PHE A 1 89 ? -14.359 5.309 15.984 1 89.44 89 PHE A C 1
ATOM 697 O O . PHE A 1 89 ? -13.477 4.457 16.094 1 89.44 89 PHE A O 1
ATOM 704 N N . ASP A 1 90 ? -15.539 5.312 16.625 1 89 90 ASP A N 1
ATOM 705 C CA . ASP A 1 90 ? -15.828 4.328 17.656 1 89 90 ASP A CA 1
ATOM 706 C C . ASP A 1 90 ? -16.516 3.098 17.062 1 89 90 ASP A C 1
ATOM 708 O O . ASP A 1 90 ? -16.562 2.93 15.852 1 89 90 ASP A O 1
ATOM 712 N N . GLU A 1 91 ? -16.984 2.281 17.938 1 88.94 91 GLU A N 1
ATOM 713 C CA . GLU A 1 91 ? -17.609 1.027 17.531 1 88.94 91 GLU A CA 1
ATOM 714 C C . GLU A 1 91 ? -18.844 1.282 16.656 1 88.94 91 GLU A C 1
ATOM 716 O O . GLU A 1 91 ? -19.094 0.559 15.695 1 88.94 91 GLU A O 1
ATOM 721 N N . LYS A 1 92 ? -19.594 2.258 17.062 1 92 92 LYS A N 1
ATOM 722 C CA . LYS A 1 92 ? -20.797 2.594 16.312 1 92 92 LYS A CA 1
ATOM 723 C C . LYS A 1 92 ? -20.469 3.057 14.891 1 92 92 LYS A C 1
ATOM 725 O O . LYS A 1 92 ? -21.109 2.643 13.922 1 92 92 LYS A O 1
ATOM 730 N N . ALA A 1 93 ? -19.484 3.943 14.789 1 92.75 93 ALA A N 1
ATOM 731 C CA . ALA A 1 93 ? -19.047 4.414 13.477 1 92.75 93 ALA A CA 1
ATOM 732 C C . ALA A 1 93 ? -18.547 3.258 12.617 1 92.75 93 ALA A C 1
ATOM 734 O O . ALA A 1 93 ? -18.859 3.189 11.422 1 92.75 93 ALA A O 1
ATOM 735 N N . GLN A 1 94 ? -17.828 2.404 13.242 1 91.94 94 GLN A N 1
ATOM 736 C CA . GLN A 1 94 ? -17.312 1.233 12.531 1 91.94 94 GLN A CA 1
ATOM 737 C C . GLN A 1 94 ? -18.469 0.37 12.008 1 91.94 94 GLN A C 1
ATOM 739 O O . GLN A 1 94 ? -18.422 -0.101 10.875 1 91.94 94 GLN A O 1
ATOM 744 N N . GLN A 1 95 ? -19.406 0.168 12.82 1 93.12 95 GLN A N 1
ATOM 745 C CA . GLN A 1 95 ? -20.578 -0.605 12.422 1 93.12 95 GLN A CA 1
ATOM 746 C C . GLN A 1 95 ? -21.281 0.044 11.234 1 93.12 95 GLN A C 1
ATOM 748 O O . GLN A 1 95 ? -21.734 -0.647 10.312 1 93.12 95 GLN A O 1
ATOM 753 N N . GLN A 1 96 ? -21.391 1.289 11.297 1 95.31 96 GLN A N 1
ATOM 754 C CA . GLN A 1 96 ? -22.047 2.004 10.203 1 95.31 96 GLN A CA 1
ATOM 755 C C . GLN A 1 96 ? -21.25 1.886 8.906 1 95.31 96 GLN A C 1
ATOM 757 O O . GLN A 1 96 ? -21.828 1.744 7.828 1 95.31 96 GLN A O 1
ATOM 762 N N . VAL A 1 97 ? -19.938 1.982 9.008 1 95 97 VAL A N 1
ATOM 763 C CA . VAL A 1 97 ? -19.109 1.792 7.828 1 95 97 VAL A CA 1
ATOM 764 C C . VAL A 1 97 ? -19.328 0.396 7.254 1 95 97 VAL A C 1
ATOM 766 O O . VAL A 1 97 ? -19.453 0.232 6.039 1 95 97 VAL A O 1
ATOM 769 N N . ASP A 1 98 ? -19.422 -0.569 8.133 1 92.62 98 ASP A N 1
ATOM 770 C CA . ASP A 1 98 ? -19.656 -1.941 7.691 1 92.62 98 ASP A CA 1
ATOM 771 C C . ASP A 1 98 ? -21.016 -2.074 7.004 1 92.62 98 ASP A C 1
ATOM 773 O O . ASP A 1 98 ? -21.141 -2.771 5.996 1 92.62 98 ASP A O 1
ATOM 777 N N . GLU A 1 99 ? -21.984 -1.436 7.562 1 95.56 99 GLU A N 1
ATOM 778 C CA . GLU A 1 99 ? -23.312 -1.429 6.965 1 95.56 99 GLU A CA 1
ATOM 779 C C . GLU A 1 99 ? -23.297 -0.797 5.574 1 95.56 99 GLU A C 1
ATOM 781 O O . GLU A 1 99 ? -23.938 -1.301 4.648 1 95.56 99 GLU A O 1
ATOM 786 N N . LEU A 1 100 ? -22.625 0.263 5.477 1 97.25 100 LEU A N 1
ATOM 787 C CA . LEU A 1 100 ? -22.531 0.979 4.211 1 97.25 100 LEU A CA 1
ATOM 788 C C . LEU A 1 100 ? -21.797 0.142 3.166 1 97.25 100 LEU A C 1
ATOM 790 O O . LEU A 1 100 ? -22.219 0.076 2.01 1 97.25 100 LEU A O 1
ATOM 794 N N . LYS A 1 101 ? -20.719 -0.494 3.582 1 95.19 101 LYS A N 1
ATOM 795 C CA . LYS A 1 101 ? -20 -1.385 2.672 1 95.19 101 LYS A CA 1
ATOM 796 C C . LYS A 1 101 ? -20.906 -2.504 2.172 1 95.19 101 LYS A C 1
ATOM 798 O O . LYS A 1 101 ? -20.922 -2.812 0.978 1 95.19 101 LYS A O 1
ATOM 803 N N . ALA A 1 102 ? -21.656 -3.047 3.08 1 93.5 102 ALA A N 1
ATOM 804 C CA . ALA A 1 102 ? -22.578 -4.121 2.725 1 93.5 102 ALA A CA 1
ATOM 805 C C . ALA A 1 102 ? -23.641 -3.627 1.759 1 93.5 102 ALA A C 1
ATOM 807 O O . ALA A 1 102 ? -24 -4.32 0.801 1 93.5 102 ALA A O 1
ATOM 808 N N . TRP A 1 103 ? -24.141 -2.531 2.053 1 96.5 103 TRP A N 1
ATOM 809 C CA . TRP A 1 103 ? -25.172 -1.937 1.201 1 96.5 103 TRP A CA 1
ATOM 810 C C . TRP A 1 103 ? -24.625 -1.67 -0.199 1 96.5 103 TRP A C 1
ATOM 812 O O . TRP A 1 103 ? -25.281 -1.975 -1.195 1 96.5 103 TRP A O 1
ATOM 822 N N . LEU A 1 104 ? -23.422 -1.092 -0.277 1 97 104 LEU A N 1
ATOM 823 C CA . LEU A 1 104 ? -22.781 -0.836 -1.567 1 97 104 LEU A CA 1
ATOM 824 C C . LEU A 1 104 ? -22.609 -2.131 -2.355 1 97 104 LEU A C 1
ATOM 826 O O . LEU A 1 104 ? -22.891 -2.17 -3.559 1 97 104 LEU A O 1
ATOM 830 N N . GLU A 1 105 ? -22.203 -3.076 -1.674 1 93.25 105 GLU A N 1
ATOM 831 C CA . GLU A 1 105 ? -21.938 -4.367 -2.307 1 93.25 105 GLU A CA 1
ATOM 832 C C . GLU A 1 105 ? -23.234 -5.008 -2.809 1 93.25 105 GLU A C 1
ATOM 834 O O . GLU A 1 105 ? -23.266 -5.59 -3.893 1 93.25 105 GLU A O 1
ATOM 839 N N . ARG A 1 106 ? -24.297 -4.887 -2.082 1 94.19 106 ARG A N 1
ATOM 840 C CA . ARG A 1 106 ? -25.547 -5.574 -2.375 1 94.19 106 ARG A CA 1
ATOM 841 C C . ARG A 1 106 ? -26.391 -4.781 -3.367 1 94.19 106 ARG A C 1
ATOM 843 O O . ARG A 1 106 ? -27.047 -5.359 -4.238 1 94.19 106 ARG A O 1
ATOM 850 N N . GLU A 1 107 ? -26.312 -3.455 -3.262 1 95.81 107 GLU A N 1
ATOM 851 C CA . GLU A 1 107 ? -27.312 -2.652 -3.967 1 95.81 107 GLU A CA 1
ATOM 852 C C . GLU A 1 107 ? -26.672 -1.85 -5.098 1 95.81 107 GLU A C 1
ATOM 854 O O . GLU A 1 107 ? -27.328 -1.541 -6.094 1 95.81 107 GLU A O 1
ATOM 859 N N . ILE A 1 108 ? -25.438 -1.494 -4.965 1 97 108 ILE A N 1
ATOM 860 C CA . ILE A 1 108 ? -24.859 -0.556 -5.922 1 97 108 ILE A CA 1
ATOM 861 C C . ILE A 1 108 ? -24 -1.311 -6.922 1 97 108 ILE A C 1
ATOM 863 O O . ILE A 1 108 ? -24.172 -1.178 -8.133 1 97 108 ILE A O 1
ATOM 867 N N . ILE A 1 109 ? -23.141 -2.152 -6.438 1 94.69 109 ILE A N 1
ATOM 868 C CA . ILE A 1 109 ? -22.109 -2.783 -7.254 1 94.69 109 ILE A CA 1
ATOM 869 C C . ILE A 1 109 ? -22.766 -3.617 -8.352 1 94.69 109 ILE A C 1
ATOM 871 O O . ILE A 1 109 ? -22.344 -3.57 -9.516 1 94.69 109 ILE A O 1
ATOM 875 N N . PRO A 1 110 ? -23.844 -4.375 -8.055 1 94.75 110 PRO A N 1
ATOM 876 C CA . PRO A 1 110 ? -24.469 -5.176 -9.109 1 94.75 110 PRO A CA 1
ATOM 877 C C . PRO A 1 110 ? -25 -4.324 -10.266 1 94.75 110 PRO A C 1
ATOM 879 O O . PRO A 1 110 ? -25.156 -4.82 -11.383 1 94.75 110 PRO A O 1
ATOM 882 N N . GLU A 1 111 ? -25.219 -3.064 -10.109 1 95.94 111 GLU A N 1
ATOM 883 C CA . GLU A 1 111 ? -25.797 -2.178 -11.117 1 95.94 111 GLU A CA 1
ATOM 884 C C . GLU A 1 111 ? -24.719 -1.639 -12.047 1 95.94 111 GLU A C 1
ATOM 886 O O . GLU A 1 111 ? -25.016 -1.09 -13.109 1 95.94 111 GLU A O 1
ATOM 891 N N . TYR A 1 112 ? -23.5 -1.729 -11.594 1 95.31 112 TYR A N 1
ATOM 892 C CA . TYR A 1 112 ? -22.406 -1.126 -12.352 1 95.31 112 TYR A CA 1
ATOM 893 C C . TYR A 1 112 ? -21.281 -2.127 -12.578 1 95.31 112 TYR A C 1
ATOM 895 O O . TYR A 1 112 ? -20.344 -2.211 -11.773 1 95.31 112 TYR A O 1
ATOM 903 N N . PRO A 1 113 ? -21.344 -2.73 -13.742 1 90.81 113 PRO A N 1
ATOM 904 C CA . PRO A 1 113 ? -20.266 -3.695 -14.031 1 90.81 113 PRO A CA 1
ATOM 905 C C . PRO A 1 113 ? -18.875 -3.084 -13.922 1 90.81 113 PRO A C 1
ATOM 907 O O . PRO A 1 113 ? -18.641 -1.976 -14.406 1 90.81 113 PRO A O 1
ATOM 910 N N . GLY A 1 114 ? -18 -3.791 -13.172 1 87.5 114 GLY A N 1
ATOM 911 C CA . GLY A 1 114 ? -16.641 -3.324 -13.039 1 87.5 114 GLY A CA 1
ATOM 912 C C . GLY A 1 114 ? -16.406 -2.523 -11.766 1 87.5 114 GLY A C 1
ATOM 913 O O . GLY A 1 114 ? -15.25 -2.25 -11.406 1 87.5 114 GLY A O 1
ATOM 914 N N . MET A 1 115 ? -17.453 -2.18 -11.102 1 91.88 115 MET A N 1
ATOM 915 C CA . MET A 1 115 ? -17.344 -1.445 -9.852 1 91.88 115 MET A CA 1
ATOM 916 C C . MET A 1 115 ? -16.828 -2.357 -8.734 1 91.88 115 MET A C 1
ATOM 918 O O . MET A 1 115 ? -17.281 -3.5 -8.609 1 91.88 115 MET A O 1
ATOM 922 N N . ILE A 1 116 ? -15.867 -1.817 -8.016 1 90.62 116 ILE A N 1
ATOM 923 C CA . ILE A 1 116 ? -15.312 -2.641 -6.945 1 90.62 116 ILE A CA 1
ATOM 924 C C . ILE A 1 116 ? -15.398 -1.883 -5.621 1 90.62 116 ILE A C 1
ATOM 926 O O . ILE A 1 116 ? -15.258 -0.657 -5.59 1 90.62 116 ILE A O 1
ATOM 930 N N . LEU A 1 117 ? -15.648 -2.701 -4.633 1 92.31 117 LEU A N 1
ATOM 931 C CA . LEU A 1 117 ? -15.633 -2.162 -3.277 1 92.31 117 LEU A CA 1
ATOM 932 C C . LEU A 1 117 ? -14.203 -1.954 -2.791 1 92.31 117 LEU A C 1
ATOM 934 O O . LEU A 1 117 ? -13.336 -2.803 -3.016 1 92.31 117 LEU A O 1
ATOM 938 N N . GLU A 1 118 ? -13.914 -0.829 -2.166 1 92.06 118 GLU A N 1
ATOM 939 C CA . GLU A 1 118 ? -12.625 -0.609 -1.519 1 92.06 118 GLU A CA 1
ATOM 940 C C . GLU A 1 118 ? -12.547 -1.333 -0.178 1 92.06 118 GLU A C 1
ATOM 942 O O . GLU A 1 118 ? -12.594 -0.701 0.879 1 92.06 118 GLU A O 1
ATOM 947 N N . PHE A 1 119 ? -12.234 -2.539 -0.221 1 89.88 119 PHE A N 1
ATOM 948 C CA . PHE A 1 119 ? -12.281 -3.414 0.944 1 89.88 119 PHE A CA 1
ATOM 949 C C . PHE A 1 119 ? -11.047 -3.227 1.812 1 89.88 119 PHE A C 1
ATOM 951 O O . PHE A 1 119 ? -10.969 -3.768 2.918 1 89.88 119 PHE A O 1
ATOM 958 N N . THR A 1 120 ? -10.172 -2.381 1.406 1 93.94 120 THR A N 1
ATOM 959 C CA . THR A 1 120 ? -8.891 -2.26 2.084 1 93.94 120 THR A CA 1
ATOM 960 C C . THR A 1 120 ? -8.883 -1.05 3.014 1 93.94 120 THR A C 1
ATOM 962 O O . THR A 1 120 ? -7.879 -0.777 3.678 1 93.94 120 THR A O 1
ATOM 965 N N . LYS A 1 121 ? -9.906 -0.329 3.084 1 93.75 121 LYS A N 1
ATOM 966 C CA . LYS A 1 121 ? -10.023 0.817 3.98 1 93.75 121 LYS A CA 1
ATOM 967 C C . LYS A 1 121 ? -10.875 0.476 5.203 1 93.75 121 LYS A C 1
ATOM 969 O O . LYS A 1 121 ? -11.859 -0.259 5.094 1 93.75 121 LYS A O 1
ATOM 974 N N . LYS A 1 122 ? -10.469 1.018 6.293 1 92.19 122 LYS A N 1
ATOM 975 C CA . LYS A 1 122 ? -11.18 0.771 7.543 1 92.19 122 LYS A CA 1
ATOM 976 C C . LYS A 1 122 ? -12.219 1.859 7.812 1 92.19 122 LYS A C 1
ATOM 978 O O . LYS A 1 122 ? -13.336 1.566 8.227 1 92.19 122 LYS A O 1
ATOM 983 N N . MET A 1 123 ? -11.898 3.076 7.535 1 92.88 123 MET A N 1
ATOM 984 C CA . MET A 1 123 ? -12.727 4.195 7.965 1 92.88 123 MET A CA 1
ATOM 985 C C . MET A 1 123 ? -13.586 4.711 6.816 1 92.88 123 MET A C 1
ATOM 987 O O . MET A 1 123 ? -14.312 5.695 6.969 1 92.88 123 MET A O 1
ATOM 991 N N . ASP A 1 124 ? -13.5 4 5.676 1 92.5 124 ASP A N 1
ATOM 992 C CA . ASP A 1 124 ? -14.086 4.488 4.434 1 92.5 124 ASP A CA 1
ATOM 993 C C . ASP A 1 124 ? -14.844 3.377 3.711 1 92.5 124 ASP A C 1
ATOM 995 O O . ASP A 1 124 ? -14.336 2.264 3.566 1 92.5 124 ASP A O 1
ATOM 999 N N . ALA A 1 125 ? -16.094 3.65 3.414 1 95.31 125 ALA A N 1
ATOM 1000 C CA . ALA A 1 125 ? -16.797 2.795 2.465 1 95.31 125 ALA A CA 1
ATOM 1001 C C . ALA A 1 125 ? -16.719 3.365 1.052 1 95.31 125 ALA A C 1
ATOM 1003 O O . ALA A 1 125 ? -17.438 4.312 0.719 1 95.31 125 ALA A O 1
ATOM 1004 N N . GLY A 1 126 ? -15.828 2.781 0.339 1 94.56 126 GLY A N 1
ATOM 1005 C CA . GLY A 1 126 ? -15.547 3.393 -0.951 1 94.56 126 GLY A CA 1
ATOM 1006 C C . GLY A 1 126 ? -15.766 2.449 -2.117 1 94.56 126 GLY A C 1
ATOM 1007 O O . GLY A 1 126 ? -15.883 1.236 -1.929 1 94.56 126 GLY A O 1
ATOM 1008 N N . LEU A 1 127 ? -15.961 3 -3.271 1 95.19 127 LEU A N 1
ATOM 1009 C CA . LEU A 1 127 ? -16.062 2.311 -4.555 1 95.19 127 LEU A CA 1
ATOM 1010 C C . LEU A 1 127 ? -15.023 2.846 -5.535 1 95.19 127 LEU A C 1
ATOM 1012 O O . LEU A 1 127 ? -14.672 4.027 -5.496 1 95.19 127 LEU A O 1
ATOM 1016 N N . ILE A 1 128 ? -14.594 1.967 -6.328 1 91.06 128 ILE A N 1
ATOM 1017 C CA . ILE A 1 128 ? -13.641 2.359 -7.367 1 91.06 128 ILE A CA 1
ATOM 1018 C C . ILE A 1 128 ? -14.148 1.886 -8.727 1 91.06 128 ILE A C 1
ATOM 1020 O O . ILE A 1 128 ? -14.664 0.773 -8.852 1 91.06 128 ILE A O 1
ATOM 1024 N N . HIS A 1 129 ? -14.031 2.688 -9.68 1 90 129 HIS A N 1
ATOM 1025 C CA . HIS A 1 129 ? -14.281 2.379 -11.078 1 90 129 HIS A CA 1
ATOM 1026 C C . HIS A 1 129 ? -13.422 3.238 -12 1 90 129 HIS A C 1
ATOM 1028 O O . HIS A 1 129 ? -13.266 4.441 -11.766 1 90 129 HIS A O 1
ATOM 1034 N N . PRO A 1 130 ? -12.781 2.652 -13.023 1 84 130 PRO A N 1
ATOM 1035 C CA . PRO A 1 130 ? -11.867 3.416 -13.875 1 84 130 PRO A CA 1
ATOM 1036 C C . PRO A 1 130 ? -12.586 4.457 -14.727 1 84 130 PRO A C 1
ATOM 1038 O O . PRO A 1 130 ? -11.961 5.41 -15.203 1 84 130 PRO A O 1
ATOM 1041 N N . GLU A 1 131 ? -13.875 4.297 -14.984 1 88.69 131 GLU A N 1
ATOM 1042 C CA . GLU A 1 131 ? -14.625 5.207 -15.844 1 88.69 131 GLU A CA 1
ATOM 1043 C C . GLU A 1 131 ? -15.344 6.277 -15.031 1 88.69 131 GLU A C 1
ATOM 1045 O O . GLU A 1 131 ? -16.266 5.969 -14.273 1 88.69 131 GLU A O 1
ATOM 1050 N N . LYS A 1 132 ? -15.008 7.445 -15.297 1 91 132 LYS A N 1
ATOM 1051 C CA . LYS A 1 132 ? -15.586 8.586 -14.586 1 91 132 LYS A CA 1
ATOM 1052 C C . LYS A 1 132 ? -17.109 8.617 -14.734 1 91 132 LYS A C 1
ATOM 1054 O O . LYS A 1 132 ? -17.812 9 -13.805 1 91 132 LYS A O 1
ATOM 1059 N N . GLU A 1 133 ? -17.594 8.266 -15.875 1 95.12 133 GLU A N 1
ATOM 1060 C CA . GLU A 1 133 ? -19.016 8.312 -16.156 1 95.12 133 GLU A CA 1
ATOM 1061 C C . GLU A 1 133 ? -19.797 7.398 -15.211 1 95.12 133 GLU A C 1
ATOM 1063 O O . GLU A 1 133 ? -20.922 7.715 -14.805 1 95.12 133 GLU A O 1
ATOM 1068 N N . VAL A 1 134 ? -19.203 6.273 -14.93 1 95.31 134 VAL A N 1
ATOM 1069 C CA . VAL A 1 134 ? -19.828 5.32 -14.023 1 95.31 134 VAL A CA 1
ATOM 1070 C C . VAL A 1 134 ? -19.906 5.918 -12.617 1 95.31 134 VAL A C 1
ATOM 1072 O O . VAL A 1 134 ? -20.922 5.801 -11.938 1 95.31 134 VAL A O 1
ATOM 1075 N N . ILE A 1 135 ? -18.844 6.551 -12.219 1 94.62 135 ILE A N 1
ATOM 1076 C CA . ILE A 1 135 ? -18.797 7.215 -10.922 1 94.62 135 ILE A CA 1
ATOM 1077 C C . ILE A 1 135 ? -19.859 8.305 -10.852 1 94.62 135 ILE A C 1
ATOM 1079 O O . ILE A 1 135 ? -20.609 8.383 -9.875 1 94.62 135 ILE A O 1
ATOM 1083 N N . ASP A 1 136 ? -19.922 9.094 -11.867 1 96.19 136 ASP A N 1
ATOM 1084 C CA . ASP A 1 136 ? -20.875 10.195 -11.906 1 96.19 136 ASP A CA 1
ATOM 1085 C C . ASP A 1 136 ? -22.312 9.688 -11.836 1 96.19 136 ASP A C 1
ATOM 1087 O O . ASP A 1 136 ? -23.172 10.32 -11.227 1 96.19 136 ASP A O 1
ATOM 1091 N N . ASP A 1 137 ? -22.531 8.625 -12.453 1 97.56 137 ASP A N 1
ATOM 1092 C CA . ASP A 1 137 ? -23.875 8.055 -12.516 1 97.56 137 ASP A CA 1
ATOM 1093 C C . ASP A 1 137 ? -24.297 7.496 -11.156 1 97.56 137 ASP A C 1
ATOM 1095 O O . ASP A 1 137 ? -25.453 7.621 -10.766 1 97.56 137 ASP A O 1
ATOM 1099 N N . ALA A 1 138 ? -23.406 6.863 -10.508 1 97.56 138 ALA A N 1
ATOM 1100 C CA . ALA A 1 138 ? -23.703 6.188 -9.25 1 97.56 138 ALA A CA 1
ATOM 1101 C C . ALA A 1 138 ? -23.781 7.188 -8.102 1 97.56 138 ALA A C 1
ATOM 1103 O O . ALA A 1 138 ? -24.469 6.945 -7.105 1 97.56 138 ALA A O 1
ATOM 1104 N N . PHE A 1 139 ? -23.156 8.289 -8.211 1 97.62 139 PHE A N 1
ATOM 1105 C CA . PHE A 1 139 ? -22.859 9.211 -7.117 1 97.62 139 PHE A CA 1
ATOM 1106 C C . PHE A 1 139 ? -24.156 9.758 -6.512 1 97.62 139 PHE A C 1
ATOM 1108 O O . PHE A 1 139 ? -24.328 9.75 -5.289 1 97.62 139 PHE A O 1
ATOM 1115 N N . PRO A 1 140 ? -25.141 10.18 -7.324 1 97.12 140 PRO A N 1
ATOM 1116 C CA . PRO A 1 140 ? -26.328 10.812 -6.742 1 97.12 140 PRO A CA 1
ATOM 1117 C C . PRO A 1 140 ? -27.109 9.875 -5.836 1 97.12 140 PRO A C 1
ATOM 1119 O O . PRO A 1 140 ? -27.547 10.273 -4.746 1 97.12 140 PRO A O 1
ATOM 1122 N N . ALA A 1 141 ? -27.281 8.688 -6.289 1 96.69 141 ALA A N 1
ATOM 1123 C CA . ALA A 1 141 ? -28.031 7.727 -5.496 1 96.69 141 ALA A CA 1
ATOM 1124 C C . ALA A 1 141 ? -27.328 7.434 -4.172 1 96.69 141 ALA A C 1
ATOM 1126 O O . ALA A 1 141 ? -27.984 7.305 -3.135 1 96.69 141 ALA A O 1
ATOM 1127 N N . ILE A 1 142 ? -26.047 7.332 -4.219 1 97.69 142 ILE A N 1
ATOM 1128 C CA . ILE A 1 142 ? -25.25 7.039 -3.025 1 97.69 142 ILE A CA 1
ATOM 1129 C C . ILE A 1 142 ? -25.312 8.227 -2.062 1 97.69 142 ILE A C 1
ATOM 1131 O O . ILE A 1 142 ? -25.547 8.047 -0.864 1 97.69 142 ILE A O 1
ATOM 1135 N N . LYS A 1 143 ? -25.109 9.336 -2.605 1 97.19 143 LYS A N 1
ATOM 1136 C CA . LYS A 1 143 ? -25.156 10.547 -1.793 1 97.19 143 LYS A CA 1
ATOM 1137 C C . LYS A 1 143 ? -26.516 10.688 -1.088 1 97.19 143 LYS A C 1
ATOM 1139 O O . LYS A 1 143 ? -26.562 11 0.102 1 97.19 143 LYS A O 1
ATOM 1144 N N . GLU A 1 144 ? -27.578 10.469 -1.785 1 96.88 144 GLU A N 1
ATOM 1145 C CA . GLU A 1 144 ? -28.922 10.586 -1.224 1 96.88 144 GLU A CA 1
ATOM 1146 C C . GLU A 1 144 ? -29.141 9.562 -0.114 1 96.88 144 GLU A C 1
ATOM 1148 O O . GLU A 1 144 ? -29.672 9.898 0.948 1 96.88 144 GLU A O 1
ATOM 1153 N N . TYR A 1 145 ? -28.766 8.344 -0.394 1 97.31 145 TYR A N 1
ATOM 1154 C CA . TYR A 1 145 ? -28.922 7.27 0.581 1 97.31 145 TYR A CA 1
ATOM 1155 C C . TYR A 1 145 ? -28.172 7.59 1.869 1 97.31 145 TYR A C 1
ATOM 1157 O O . TYR A 1 145 ? -28.719 7.43 2.965 1 97.31 145 TYR A O 1
ATOM 1165 N N . VAL A 1 146 ? -26.953 8.047 1.764 1 97.06 146 VAL A N 1
ATOM 1166 C CA . VAL A 1 146 ? -26.094 8.32 2.916 1 97.06 146 VAL A CA 1
ATOM 1167 C C . VAL A 1 146 ? -26.641 9.523 3.684 1 97.06 146 VAL A C 1
ATOM 1169 O O . VAL A 1 146 ? -26.703 9.508 4.914 1 97.06 146 VAL A O 1
ATOM 1172 N N . ALA A 1 147 ? -27.016 10.555 2.977 1 95 147 ALA A N 1
ATOM 1173 C CA . ALA A 1 147 ? -27.547 11.766 3.605 1 95 147 ALA A CA 1
ATOM 1174 C C . ALA A 1 147 ? -28.781 11.453 4.449 1 95 147 ALA A C 1
ATOM 1176 O O . ALA A 1 147 ? -28.969 12.047 5.516 1 95 147 ALA A O 1
ATOM 1177 N N . LYS A 1 148 ? -29.562 10.57 4.043 1 95.12 148 LYS A N 1
ATOM 1178 C CA . LYS A 1 148 ? -30.812 10.234 4.707 1 95.12 148 LYS A CA 1
ATOM 1179 C C . LYS A 1 148 ? -30.578 9.336 5.914 1 95.12 148 LYS A C 1
ATOM 1181 O O . LYS A 1 148 ? -31.219 9.484 6.953 1 95.12 148 LYS A O 1
ATOM 1186 N N . GLY A 1 149 ? -29.625 8.508 5.789 1 95 149 GLY A N 1
ATOM 1187 C CA . GLY A 1 149 ? -29.531 7.449 6.781 1 95 149 GLY A CA 1
ATOM 1188 C C . GLY A 1 149 ? -28.297 7.57 7.668 1 95 149 GLY A C 1
ATOM 1189 O O . GLY A 1 149 ? -28.266 7.008 8.766 1 95 149 GLY A O 1
ATOM 1190 N N . TYR A 1 150 ? -27.312 8.258 7.176 1 95.56 150 TYR A N 1
ATOM 1191 C CA . TYR A 1 150 ? -26.031 8.297 7.875 1 95.56 150 TYR A CA 1
ATOM 1192 C C . TYR A 1 150 ? -25.484 9.719 7.934 1 95.56 150 TYR A C 1
ATOM 1194 O O . TYR A 1 150 ? -24.453 10.023 7.332 1 95.56 150 TYR A O 1
ATOM 1202 N N . PRO A 1 151 ? -26.031 10.547 8.758 1 91.44 151 PRO A N 1
ATOM 1203 C CA . PRO A 1 151 ? -25.766 11.984 8.75 1 91.44 151 PRO A CA 1
ATOM 1204 C C . PRO A 1 151 ? -24.344 12.328 9.188 1 91.44 151 PRO A C 1
ATOM 1206 O O . PRO A 1 151 ? -23.859 13.422 8.922 1 91.44 151 PRO A O 1
ATOM 1209 N N . ILE A 1 152 ? -23.656 11.461 9.859 1 91.56 152 ILE A N 1
ATOM 1210 C CA . ILE A 1 152 ? -22.328 11.781 10.344 1 91.56 152 ILE A CA 1
ATOM 1211 C C . ILE A 1 152 ? -21.297 11.523 9.242 1 91.56 152 ILE A C 1
ATOM 1213 O O . ILE A 1 152 ? -20.109 11.797 9.414 1 91.56 152 ILE A O 1
ATOM 1217 N N . PHE A 1 153 ? -21.781 10.945 8.109 1 94.75 153 PHE A N 1
ATOM 1218 C CA . PHE A 1 153 ? -20.906 10.641 6.988 1 94.75 153 PHE A CA 1
ATOM 1219 C C . PHE A 1 153 ? -21.094 11.656 5.863 1 94.75 153 PHE A C 1
ATOM 1221 O O . PHE A 1 153 ? -22.141 12.281 5.75 1 94.75 153 PHE A O 1
ATOM 1228 N N . GLU A 1 154 ? -20.047 11.82 5.137 1 94 154 GLU A N 1
ATOM 1229 C CA . GLU A 1 154 ? -20.047 12.617 3.912 1 94 154 GLU A CA 1
ATOM 1230 C C . GLU A 1 154 ? -19.625 11.781 2.709 1 94 154 GLU A C 1
ATOM 1232 O O . GLU A 1 154 ? -18.812 10.852 2.842 1 94 154 GLU A O 1
ATOM 1237 N N . VAL A 1 155 ? -20.219 12.164 1.572 1 95.12 155 VAL A N 1
ATOM 1238 C CA . VAL A 1 155 ? -19.891 11.445 0.343 1 95.12 155 VAL A CA 1
ATOM 1239 C C . VAL A 1 155 ? -19.062 12.336 -0.58 1 95.12 155 VAL A C 1
ATOM 1241 O O . VAL A 1 155 ? -19.438 13.484 -0.842 1 95.12 155 VAL A O 1
ATOM 1244 N N . HIS A 1 156 ? -17.938 11.836 -0.96 1 91.56 156 HIS A N 1
ATOM 1245 C CA . HIS A 1 156 ? -17.047 12.516 -1.9 1 91.56 156 HIS A CA 1
ATOM 1246 C C . HIS A 1 156 ? -16.781 11.656 -3.127 1 91.56 156 HIS A C 1
ATOM 1248 O O . HIS A 1 156 ? -16.906 10.43 -3.07 1 91.56 156 HIS A O 1
ATOM 1254 N N . LYS A 1 157 ? -16.531 12.273 -4.223 1 90 157 LYS A N 1
ATOM 1255 C CA . LYS A 1 157 ? -16.172 11.5 -5.406 1 90 157 LYS A CA 1
ATOM 1256 C C . LYS A 1 157 ? -14.953 12.086 -6.098 1 90 157 LYS A C 1
ATOM 1258 O O . LYS A 1 157 ? -14.672 13.281 -5.957 1 90 157 LYS A O 1
ATOM 1263 N N . THR A 1 158 ? -14.203 11.328 -6.68 1 84.31 158 THR A N 1
ATOM 1264 C CA . THR A 1 158 ? -13.164 11.672 -7.637 1 84.31 158 THR A CA 1
ATOM 1265 C C . THR A 1 158 ? -13.516 11.164 -9.031 1 84.31 158 THR A C 1
ATOM 1267 O O . THR A 1 158 ? -14.656 10.766 -9.281 1 84.31 158 THR A O 1
ATOM 1270 N N . GLU A 1 159 ? -12.5 11.219 -9.852 1 83.62 159 GLU A N 1
ATOM 1271 C CA . GLU A 1 159 ? -12.75 10.727 -11.203 1 83.62 159 GLU A CA 1
ATOM 1272 C C . GLU A 1 159 ? -12.898 9.211 -11.219 1 83.62 159 GLU A C 1
ATOM 1274 O O . GLU A 1 159 ? -13.539 8.648 -12.109 1 83.62 159 GLU A O 1
ATOM 1279 N N . VAL A 1 160 ? -12.391 8.555 -10.156 1 85.75 160 VAL A N 1
ATOM 1280 C CA . VAL A 1 160 ? -12.352 7.102 -10.266 1 85.75 160 VAL A CA 1
ATOM 1281 C C . VAL A 1 160 ? -12.875 6.473 -8.977 1 85.75 160 VAL A C 1
ATOM 1283 O O . VAL A 1 160 ? -12.789 5.254 -8.789 1 85.75 160 VAL A O 1
ATOM 1286 N N . SER A 1 161 ? -13.406 7.328 -8.086 1 91.88 161 SER A N 1
ATOM 1287 C CA . SER A 1 161 ? -13.82 6.711 -6.832 1 91.88 161 SER A CA 1
ATOM 1288 C C . SER A 1 161 ? -14.953 7.496 -6.176 1 91.88 161 SER A C 1
ATOM 1290 O O . SER A 1 161 ? -15.148 8.672 -6.477 1 91.88 161 SER A O 1
ATOM 1292 N N . ILE A 1 162 ? -15.742 6.828 -5.414 1 95.19 162 ILE A N 1
ATOM 1293 C CA . ILE A 1 162 ? -16.703 7.383 -4.461 1 95.19 162 ILE A CA 1
ATOM 1294 C C . ILE A 1 162 ? -16.328 6.941 -3.047 1 95.19 162 ILE A C 1
ATOM 1296 O O . ILE A 1 162 ? -16.109 5.754 -2.801 1 95.19 162 ILE A O 1
ATOM 1300 N N . ASN A 1 163 ? -16.266 7.91 -2.166 1 95 163 ASN A N 1
ATOM 1301 C CA . ASN A 1 163 ? -15.883 7.609 -0.793 1 95 163 ASN A CA 1
ATOM 1302 C C . ASN A 1 163 ? -16.906 8.141 0.208 1 95 163 ASN A C 1
ATOM 1304 O O . ASN A 1 163 ? -17.281 9.312 0.16 1 95 163 ASN A O 1
ATOM 1308 N N . ILE A 1 164 ? -17.406 7.277 1.011 1 96.38 164 ILE A N 1
ATOM 1309 C CA . ILE A 1 164 ? -18.234 7.633 2.156 1 96.38 164 ILE A CA 1
ATOM 1310 C C . ILE A 1 164 ? -17.391 7.664 3.424 1 96.38 164 ILE A C 1
ATOM 1312 O O . ILE A 1 164 ? -16.969 6.617 3.924 1 96.38 164 ILE A O 1
ATOM 1316 N N . ILE A 1 165 ? -17.172 8.828 3.914 1 93.75 165 ILE A N 1
ATOM 1317 C CA . ILE A 1 165 ? -16.25 8.977 5.031 1 93.75 165 ILE A CA 1
ATOM 1318 C C . ILE A 1 165 ? -16.922 9.75 6.16 1 93.75 165 ILE A C 1
ATOM 1320 O O . ILE A 1 165 ? -17.859 10.523 5.926 1 93.75 165 ILE A O 1
ATOM 1324 N N . LEU A 1 166 ? -16.422 9.516 7.449 1 92.75 166 LEU A N 1
ATOM 1325 C CA . LEU A 1 166 ? -16.859 10.367 8.555 1 92.75 166 LEU A CA 1
ATOM 1326 C C . LEU A 1 166 ? -16.5 11.82 8.289 1 92.75 166 LEU A C 1
ATOM 1328 O O . LEU A 1 166 ? -15.414 12.117 7.777 1 92.75 166 LEU A O 1
ATOM 1332 N N . ALA A 1 167 ? -17.375 12.719 8.68 1 89.38 167 ALA A N 1
ATOM 1333 C CA . ALA A 1 167 ? -17.141 14.141 8.438 1 89.38 167 ALA A CA 1
ATOM 1334 C C . ALA A 1 167 ? -15.82 14.594 9.062 1 89.38 167 ALA A C 1
ATOM 1336 O O . ALA A 1 167 ? -15.109 15.43 8.5 1 89.38 167 ALA A O 1
ATOM 1337 N N . ASP A 1 168 ? -15.453 13.969 10.164 1 90.38 168 ASP A N 1
ATOM 1338 C CA . ASP A 1 168 ? -14.242 14.352 10.883 1 90.38 168 ASP A CA 1
ATOM 1339 C C . ASP A 1 168 ? -13.016 13.664 10.297 1 90.38 168 ASP A C 1
ATOM 1341 O O . ASP A 1 168 ? -11.883 13.977 10.672 1 90.38 168 ASP A O 1
ATOM 1345 N N . ASN A 1 169 ? -13.258 12.742 9.383 1 91.19 169 ASN A N 1
ATOM 1346 C CA . ASN A 1 169 ? -12.156 12.016 8.75 1 91.19 169 ASN A CA 1
ATOM 1347 C C . ASN A 1 169 ? -11.578 12.797 7.574 1 91.19 169 ASN A C 1
ATOM 1349 O O . ASN A 1 169 ? -11.742 12.391 6.418 1 91.19 169 ASN A O 1
ATOM 1353 N N . ASN A 1 170 ? -10.867 13.844 7.938 1 92.5 170 ASN A N 1
ATOM 1354 C CA . ASN A 1 170 ? -10.281 14.703 6.918 1 92.5 170 ASN A CA 1
ATOM 1355 C C . ASN A 1 170 ? -8.812 15 7.215 1 92.5 170 ASN A C 1
ATOM 1357 O O . ASN A 1 170 ? -8.32 14.703 8.305 1 92.5 170 ASN A O 1
ATOM 1361 N N . LYS A 1 171 ? -8.188 15.555 6.246 1 94.81 171 LYS A N 1
ATOM 1362 C CA . LYS A 1 171 ? -6.738 15.703 6.328 1 94.81 171 LYS A CA 1
ATOM 1363 C C . LYS A 1 171 ? -6.352 16.75 7.367 1 94.81 171 LYS A C 1
ATOM 1365 O O . LYS A 1 171 ? -5.27 16.688 7.949 1 94.81 171 LYS A O 1
ATOM 1370 N N . GLU A 1 172 ? -7.234 17.734 7.668 1 97.06 172 GLU A N 1
ATOM 1371 C CA . GLU A 1 172 ? -6.984 18.656 8.773 1 97.06 172 GLU A CA 1
ATOM 1372 C C . GLU A 1 172 ? -6.785 17.891 10.086 1 97.06 172 GLU A C 1
ATOM 1374 O O . GLU A 1 172 ? -5.785 18.094 10.781 1 97.06 172 GLU A O 1
ATOM 1379 N N . ASN A 1 173 ? -7.719 17.047 10.414 1 96.19 173 ASN A N 1
ATOM 1380 C CA . ASN A 1 173 ? -7.637 16.297 11.656 1 96.19 173 ASN A CA 1
ATOM 1381 C C . ASN A 1 173 ? -6.465 15.312 11.648 1 96.19 173 ASN A C 1
ATOM 1383 O O . ASN A 1 173 ? -5.859 15.062 12.695 1 96.19 173 ASN A O 1
ATOM 1387 N N . GLY A 1 174 ? -6.164 14.727 10.484 1 96.81 174 GLY A N 1
ATOM 1388 C CA . GLY A 1 174 ? -4.977 13.898 10.359 1 96.81 174 GLY A CA 1
ATOM 1389 C C . GLY A 1 174 ? -3.695 14.641 10.688 1 96.81 174 GLY A C 1
ATOM 1390 O O . GLY A 1 174 ? -2.863 14.156 11.453 1 96.81 174 GLY A O 1
ATOM 1391 N N . ILE A 1 175 ? -3.557 15.859 10.164 1 98.12 175 ILE A N 1
ATOM 1392 C CA . ILE A 1 175 ? -2.365 16.672 10.367 1 98.12 175 ILE A CA 1
ATOM 1393 C C . ILE A 1 175 ? -2.287 17.125 11.828 1 98.12 175 ILE A C 1
ATOM 1395 O O . ILE A 1 175 ? -1.21 17.109 12.43 1 98.12 175 ILE A O 1
ATOM 1399 N N . LEU A 1 176 ? -3.424 17.453 12.398 1 97.69 176 LEU A N 1
ATOM 1400 C CA . LEU A 1 176 ? -3.449 17.859 13.797 1 97.69 176 LEU A CA 1
ATOM 1401 C C . LEU A 1 176 ? -2.996 16.703 14.703 1 97.69 176 LEU A C 1
ATOM 1403 O O . LEU A 1 176 ? -2.248 16.922 15.656 1 97.69 176 LEU A O 1
ATOM 1407 N N . ARG A 1 177 ? -3.453 15.562 14.406 1 95.81 177 ARG A N 1
ATOM 1408 C CA . ARG A 1 177 ? -3.037 14.398 15.188 1 95.81 177 ARG A CA 1
ATOM 1409 C C . ARG A 1 177 ? -1.535 14.164 15.055 1 95.81 177 ARG A C 1
ATOM 1411 O O . ARG A 1 177 ? -0.871 13.812 16.031 1 95.81 177 ARG A O 1
ATOM 1418 N N . LEU A 1 178 ? -1.017 14.289 13.875 1 96 178 LEU A N 1
ATOM 1419 C CA . LEU A 1 178 ? 0.42 14.164 13.648 1 96 178 LEU A CA 1
ATOM 1420 C C . LEU A 1 178 ? 1.19 15.172 14.5 1 96 178 LEU A C 1
ATOM 1422 O O . LEU A 1 178 ? 2.201 14.828 15.117 1 96 178 LEU A O 1
ATOM 1426 N N . CYS A 1 179 ? 0.724 16.375 14.438 1 97.25 179 CYS A N 1
ATOM 1427 C CA . CYS A 1 179 ? 1.357 17.422 15.219 1 97.25 179 CYS A CA 1
ATOM 1428 C C . CYS A 1 179 ? 1.365 17.078 16.703 1 97.25 179 CYS A C 1
ATOM 1430 O O . CYS A 1 179 ? 2.379 17.266 17.391 1 97.25 179 CYS A O 1
ATOM 1432 N N . GLU A 1 180 ? 0.225 16.578 17.172 1 96.12 180 GLU A N 1
ATOM 1433 C CA . GLU A 1 180 ? 0.126 16.188 18.578 1 96.12 180 GLU A CA 1
ATOM 1434 C C . GLU A 1 180 ? 1.143 15.094 18.906 1 96.12 180 GLU A C 1
ATOM 1436 O O . GLU A 1 180 ? 1.833 15.18 19.922 1 96.12 180 GLU A O 1
ATOM 1441 N N . LEU A 1 181 ? 1.272 14.117 18.094 1 93.75 181 LEU A N 1
ATOM 1442 C CA . LEU A 1 181 ? 2.16 12.984 18.328 1 93.75 181 LEU A CA 1
ATOM 1443 C C . LEU A 1 181 ? 3.621 13.422 18.297 1 93.75 181 LEU A C 1
ATOM 1445 O O . LEU A 1 181 ? 4.457 12.859 19.016 1 93.75 181 LEU A O 1
ATOM 1449 N N . MET A 1 182 ? 3.904 14.43 17.484 1 95.19 182 MET A N 1
ATOM 1450 C CA . MET A 1 182 ? 5.289 14.844 17.281 1 95.19 182 MET A CA 1
ATOM 1451 C C . MET A 1 182 ? 5.637 16.047 18.156 1 95.19 182 MET A C 1
ATOM 1453 O O . MET A 1 182 ? 6.773 16.516 18.156 1 95.19 182 MET A O 1
ATOM 1457 N N . ASP A 1 183 ? 4.652 16.484 18.906 1 97 183 ASP A N 1
ATOM 1458 C CA . ASP A 1 183 ? 4.809 17.641 19.797 1 97 183 ASP A CA 1
ATOM 1459 C C . ASP A 1 183 ? 5.27 18.875 19.031 1 97 183 ASP A C 1
ATOM 1461 O O . ASP A 1 183 ? 6.277 19.484 19.375 1 97 183 ASP A O 1
ATOM 1465 N N . ILE A 1 184 ? 4.621 19.203 17.906 1 98.12 184 ILE A N 1
ATOM 1466 C CA . ILE A 1 184 ? 4.805 20.422 17.125 1 98.12 184 ILE A CA 1
ATOM 1467 C C . ILE A 1 184 ? 3.449 21.062 16.844 1 98.12 184 ILE A C 1
ATOM 1469 O O . ILE A 1 184 ? 2.404 20.484 17.156 1 98.12 184 ILE A O 1
ATOM 1473 N N . THR A 1 185 ? 3.447 22.25 16.344 1 98.38 185 THR A N 1
ATOM 1474 C CA . THR A 1 185 ? 2.223 22.953 15.984 1 98.38 185 THR A CA 1
ATOM 1475 C C . THR A 1 185 ? 2.053 23.016 14.469 1 98.38 185 THR A C 1
ATOM 1477 O O . THR A 1 185 ? 3.027 22.906 13.727 1 98.38 185 THR A O 1
ATOM 1480 N N . PRO A 1 186 ? 0.834 23.172 13.992 1 98.5 186 PRO A N 1
ATOM 1481 C CA . PRO A 1 186 ? 0.618 23.266 12.547 1 98.5 186 PRO A CA 1
ATOM 1482 C C . PRO A 1 186 ? 1.442 24.375 11.898 1 98.5 186 PRO A C 1
ATOM 1484 O O . PRO A 1 186 ? 1.828 24.266 10.727 1 98.5 186 PRO A O 1
ATOM 1487 N N . ARG A 1 187 ? 1.736 25.391 12.625 1 98.38 187 ARG A N 1
ATOM 1488 C CA . ARG A 1 187 ? 2.527 26.5 12.102 1 98.38 187 ARG A CA 1
ATOM 1489 C C . ARG A 1 187 ? 3.947 26.062 11.773 1 98.38 187 ARG A C 1
ATOM 1491 O O . ARG A 1 187 ? 4.645 26.703 11 1 98.38 187 ARG A O 1
ATOM 1498 N N . GLU A 1 188 ? 4.371 24.922 12.328 1 98.69 188 GLU A N 1
ATOM 1499 C CA . GLU A 1 188 ? 5.707 24.375 12.109 1 98.69 188 GLU A CA 1
ATOM 1500 C C . GLU A 1 188 ? 5.688 23.297 11.031 1 98.69 188 GLU A C 1
ATOM 1502 O O . GLU A 1 188 ? 6.645 22.531 10.898 1 98.69 188 GLU A O 1
ATOM 1507 N N . VAL A 1 189 ? 4.613 23.266 10.273 1 98.81 189 VAL A N 1
ATOM 1508 C CA . VAL A 1 189 ? 4.434 22.219 9.266 1 98.81 189 VAL A CA 1
ATOM 1509 C C . VAL A 1 189 ? 4.332 22.859 7.883 1 98.81 189 VAL A C 1
ATOM 1511 O O . VAL A 1 189 ? 3.691 23.906 7.719 1 98.81 189 VAL A O 1
ATOM 1514 N N . ALA A 1 190 ? 5.043 22.328 6.914 1 98.94 190 ALA A N 1
ATOM 1515 C CA . ALA A 1 190 ? 4.762 22.562 5.5 1 98.94 190 ALA A CA 1
ATOM 1516 C C . ALA A 1 190 ? 3.971 21.406 4.898 1 98.94 190 ALA A C 1
ATOM 1518 O O . ALA A 1 190 ? 4.219 20.234 5.223 1 98.94 190 ALA A O 1
ATOM 1519 N N . TYR A 1 191 ? 2.963 21.719 4.117 1 98.88 191 TYR A N 1
ATOM 1520 C CA . TYR A 1 191 ? 2.111 20.703 3.51 1 98.88 191 TYR A CA 1
ATOM 1521 C C . TYR A 1 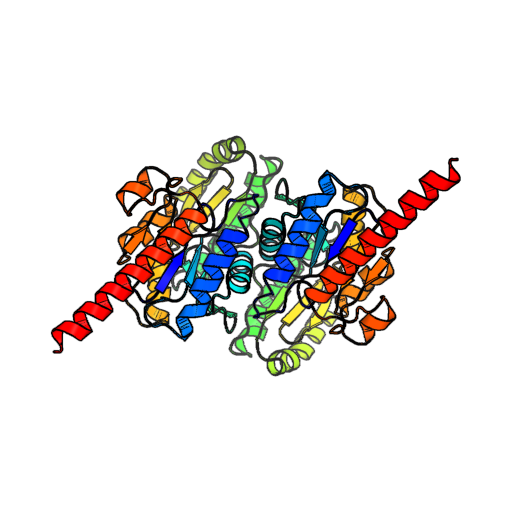191 ? 1.851 21.016 2.041 1 98.88 191 TYR A C 1
ATOM 1523 O O . TYR A 1 191 ? 1.612 22.172 1.678 1 98.88 191 TYR A O 1
ATOM 1531 N N . ILE A 1 192 ? 2.018 20.016 1.164 1 98.94 192 ILE A N 1
ATOM 1532 C CA . ILE A 1 192 ? 1.688 20.188 -0.247 1 98.94 192 ILE A CA 1
ATOM 1533 C C . ILE A 1 192 ? 0.54 19.25 -0.622 1 98.94 192 ILE A C 1
ATOM 1535 O O . ILE A 1 192 ? 0.572 18.062 -0.303 1 98.94 192 ILE A O 1
ATOM 1539 N N . GLY A 1 193 ? -0.542 19.766 -1.225 1 98.19 193 GLY A N 1
ATOM 1540 C CA . GLY A 1 193 ? -1.73 19.047 -1.669 1 98.19 193 GLY A CA 1
ATOM 1541 C C . GLY A 1 193 ? -2.309 19.594 -2.959 1 98.19 193 GLY A C 1
ATOM 1542 O O . GLY A 1 193 ? -2.037 20.75 -3.328 1 98.19 193 GLY A O 1
ATOM 1543 N N . ASP A 1 194 ? -3.148 18.75 -3.688 1 96.94 194 ASP A N 1
ATOM 1544 C CA . ASP A 1 194 ? -3.557 19.172 -5.027 1 96.94 194 ASP A CA 1
ATOM 1545 C C . ASP A 1 194 ? -5.074 19.109 -5.18 1 96.94 194 ASP A C 1
ATOM 1547 O O . ASP A 1 194 ? -5.629 19.656 -6.137 1 96.94 194 ASP A O 1
ATOM 1551 N N . SER A 1 195 ? -5.785 18.453 -4.309 1 93.31 195 SER A N 1
ATOM 1552 C CA . SER A 1 195 ? -7.219 18.266 -4.484 1 93.31 195 SER A CA 1
ATOM 1553 C C . SER A 1 195 ? -8.008 18.984 -3.391 1 93.31 195 SER A C 1
ATOM 1555 O O . SER A 1 195 ? -7.43 19.453 -2.41 1 93.31 195 SER A O 1
ATOM 1557 N N . SER A 1 196 ? -9.32 19.031 -3.531 1 91.88 196 SER A N 1
ATOM 1558 C CA . SER A 1 196 ? -10.188 19.734 -2.6 1 91.88 196 SER A CA 1
ATOM 1559 C C . SER A 1 196 ? -10.117 19.141 -1.201 1 91.88 196 SER A C 1
ATOM 1561 O O . SER A 1 196 ? -10.258 19.844 -0.204 1 91.88 196 SER A O 1
ATOM 1563 N N . GLY A 1 197 ? -9.812 17.875 -1.141 1 91.31 197 GLY A N 1
ATOM 1564 C CA . GLY A 1 197 ? -9.688 17.203 0.146 1 91.31 197 GLY A CA 1
ATOM 1565 C C . GLY A 1 197 ? -8.492 17.672 0.953 1 91.31 197 GLY A C 1
ATOM 1566 O O . GLY A 1 197 ? -8.422 17.453 2.162 1 91.31 197 GLY A O 1
ATOM 1567 N N . ASP A 1 198 ? -7.625 18.422 0.301 1 96 198 ASP A N 1
ATOM 1568 C CA . ASP A 1 198 ? -6.414 18.906 0.956 1 96 198 ASP A CA 1
ATOM 1569 C C . ASP A 1 198 ? -6.648 20.266 1.595 1 96 198 ASP A C 1
ATOM 1571 O O . ASP A 1 198 ? -5.859 20.703 2.434 1 96 198 ASP A O 1
ATOM 1575 N N . ILE A 1 199 ? -7.688 20.953 1.222 1 96.69 199 ILE A N 1
ATOM 1576 C CA . ILE A 1 199 ? -7.887 22.359 1.575 1 96.69 199 ILE A CA 1
ATOM 1577 C C . ILE A 1 199 ? -7.93 22.5 3.094 1 96.69 199 ILE A C 1
ATOM 1579 O O . ILE A 1 199 ? -7.246 23.359 3.658 1 96.69 199 ILE A O 1
ATOM 1583 N N . PRO A 1 200 ? -8.695 21.656 3.789 1 96.06 200 PRO A N 1
ATOM 1584 C CA . PRO A 1 200 ? -8.703 21.812 5.246 1 96.06 200 PRO A CA 1
ATOM 1585 C C . PRO A 1 200 ? -7.316 21.703 5.863 1 96.06 200 PRO A C 1
ATOM 1587 O O . PRO A 1 200 ? -7.008 22.422 6.828 1 96.06 200 PRO A O 1
ATOM 1590 N N . GLY A 1 201 ? -6.477 20.828 5.367 1 97.75 201 GLY A N 1
ATOM 1591 C CA . GLY A 1 201 ? -5.109 20.703 5.84 1 97.75 201 GLY A CA 1
ATOM 1592 C C . GLY A 1 201 ? -4.234 21.891 5.465 1 97.75 201 GLY A C 1
ATOM 1593 O O . GLY A 1 201 ? -3.461 22.375 6.285 1 97.75 201 GLY A O 1
ATOM 1594 N N . LEU A 1 202 ? -4.387 22.344 4.219 1 98.62 202 LEU A N 1
ATOM 1595 C CA . LEU A 1 202 ? -3.605 23.469 3.709 1 98.62 202 LEU A CA 1
ATOM 1596 C C . LEU A 1 202 ? -3.883 24.734 4.512 1 98.62 202 LEU A C 1
ATOM 1598 O O . LEU A 1 202 ? -2.986 25.562 4.707 1 98.62 202 LEU A O 1
ATOM 1602 N N . LYS A 1 203 ? -5.047 24.859 5.051 1 98.25 203 LYS A N 1
ATOM 1603 C CA . LYS A 1 203 ? -5.48 26.078 5.734 1 98.25 203 LYS A CA 1
ATOM 1604 C C . LYS A 1 203 ? -4.824 26.203 7.109 1 98.25 203 LYS A C 1
ATOM 1606 O O . LYS A 1 203 ? -4.723 27.297 7.656 1 98.25 203 LYS A O 1
ATOM 1611 N N . ILE A 1 204 ? -4.363 25.141 7.66 1 98.38 204 ILE A N 1
ATOM 1612 C CA . ILE A 1 204 ? -3.969 25.203 9.062 1 98.38 204 ILE A CA 1
ATOM 1613 C C . ILE A 1 204 ? -2.445 25.172 9.172 1 98.38 204 ILE A C 1
ATOM 1615 O O . ILE A 1 204 ? -1.886 25.484 10.227 1 98.38 204 ILE A O 1
ATOM 1619 N N . VAL A 1 205 ? -1.735 24.844 8.133 1 98.75 205 VAL A N 1
ATOM 1620 C CA . VAL A 1 205 ? -0.296 24.625 8.25 1 98.75 205 VAL A CA 1
ATOM 1621 C C . VAL A 1 205 ? 0.438 25.953 8.055 1 98.75 205 VAL A C 1
ATOM 1623 O O . VAL A 1 205 ? -0.139 26.922 7.551 1 98.75 205 VAL A O 1
ATOM 1626 N N . GLY A 1 206 ? 1.681 26.031 8.5 1 98.69 206 GLY A N 1
ATOM 1627 C CA . GLY A 1 206 ? 2.502 27.234 8.398 1 98.69 206 GLY A CA 1
ATOM 1628 C C . GLY A 1 206 ? 2.891 27.562 6.969 1 98.69 206 GLY A C 1
ATOM 1629 O O . GLY A 1 206 ? 2.932 28.734 6.586 1 98.69 206 GLY A O 1
ATOM 1630 N N . GLN A 1 207 ? 3.227 26.562 6.16 1 98.75 207 GLN A N 1
ATOM 1631 C CA . GLN A 1 207 ? 3.588 26.766 4.758 1 98.75 207 GLN A CA 1
ATOM 1632 C C . GLN A 1 207 ? 2.799 25.812 3.854 1 98.75 207 GLN A C 1
ATOM 1634 O O . GLN A 1 207 ? 3.215 24.688 3.619 1 98.75 207 GLN A O 1
ATOM 1639 N N . PRO A 1 208 ? 1.725 26.312 3.305 1 98.88 208 PRO A N 1
ATOM 1640 C CA . PRO A 1 208 ? 0.926 25.531 2.359 1 98.88 208 PRO A CA 1
ATOM 1641 C C . PRO A 1 208 ? 1.422 25.656 0.921 1 98.88 208 PRO A C 1
ATOM 1643 O O . PRO A 1 208 ? 1.709 26.766 0.456 1 98.88 208 PRO A O 1
ATOM 1646 N N . TYR A 1 209 ? 1.591 24.547 0.228 1 98.94 209 TYR A N 1
ATOM 1647 C CA . TYR A 1 209 ? 2.006 24.5 -1.17 1 98.94 209 TYR A CA 1
ATOM 1648 C C . TYR A 1 209 ? 1.015 23.703 -2.01 1 98.94 209 TYR A C 1
ATOM 1650 O O . TYR A 1 209 ? 0.293 22.859 -1.486 1 98.94 209 TYR A O 1
ATOM 1658 N N . ALA A 1 210 ? 0.917 23.984 -3.254 1 98.81 210 ALA A N 1
ATOM 1659 C CA . ALA A 1 210 ? 0.132 23.25 -4.238 1 98.81 210 ALA A CA 1
ATOM 1660 C C . ALA A 1 210 ? 0.898 23.094 -5.551 1 98.81 210 ALA A C 1
ATOM 1662 O O . ALA A 1 210 ? 1.579 24.031 -5.988 1 98.81 210 ALA A O 1
ATOM 1663 N N . PRO A 1 211 ? 0.834 21.906 -6.094 1 98.75 211 PRO A N 1
ATOM 1664 C CA . PRO A 1 211 ? 1.396 21.781 -7.441 1 98.75 211 PRO A CA 1
ATOM 1665 C C . PRO A 1 211 ? 0.552 22.484 -8.5 1 98.75 211 PRO A C 1
ATOM 1667 O O . PRO A 1 211 ? -0.602 22.844 -8.242 1 98.75 211 PRO A O 1
ATOM 1670 N N . ASP A 1 212 ? 1.164 22.688 -9.648 1 98.31 212 ASP A N 1
ATOM 1671 C CA . ASP A 1 212 ? 0.483 23.391 -10.734 1 98.31 212 ASP A CA 1
ATOM 1672 C C . ASP A 1 212 ? -0.741 22.594 -11.203 1 98.31 212 ASP A C 1
ATOM 1674 O O . ASP A 1 212 ? -1.694 23.188 -11.727 1 98.31 212 ASP A O 1
ATOM 1678 N N . ASN A 1 213 ? -0.74 21.328 -10.992 1 96.94 213 ASN A N 1
ATOM 1679 C CA . ASN A 1 213 ? -1.854 20.5 -11.43 1 96.94 213 ASN A CA 1
ATOM 1680 C C . ASN A 1 213 ? -2.986 20.5 -10.406 1 96.94 213 ASN A C 1
ATOM 1682 O O . ASN A 1 213 ? -3.979 19.781 -10.578 1 96.94 213 ASN A O 1
ATOM 1686 N N . ALA A 1 214 ? -2.873 21.234 -9.383 1 97.19 214 ALA A N 1
ATOM 1687 C CA . ALA A 1 214 ? -3.922 21.281 -8.367 1 97.19 214 ALA A CA 1
ATOM 1688 C C . ALA A 1 214 ? -5.211 21.875 -8.938 1 97.19 214 ALA A C 1
ATOM 1690 O O . ALA A 1 214 ? -5.172 22.672 -9.875 1 97.19 214 ALA A O 1
ATOM 1691 N N . VAL A 1 215 ? -6.332 21.469 -8.422 1 94 215 VAL A N 1
ATOM 1692 C CA . VAL A 1 215 ? -7.605 22.062 -8.82 1 94 215 VAL A CA 1
ATOM 1693 C C . VAL A 1 215 ? -7.648 23.531 -8.414 1 94 215 VAL A C 1
ATOM 1695 O O . VAL A 1 215 ? -6.969 23.938 -7.469 1 94 215 VAL A O 1
ATOM 1698 N N . SER A 1 216 ? -8.406 24.25 -9.102 1 95.94 216 SER A N 1
ATOM 1699 C CA . SER A 1 216 ? -8.422 25.703 -8.961 1 95.94 216 SER A CA 1
ATOM 1700 C C . SER A 1 216 ? -8.734 26.109 -7.523 1 95.94 216 SER A C 1
ATOM 1702 O O . SER A 1 216 ? -8.141 27.062 -6.996 1 95.94 216 SER A O 1
ATOM 1704 N N . GLU A 1 217 ? -9.633 25.438 -6.922 1 95.69 217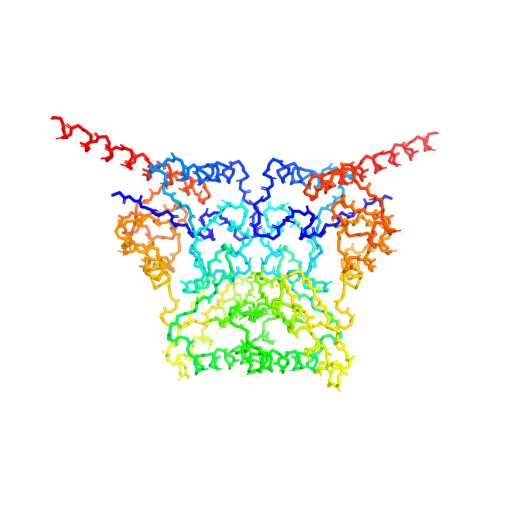 GLU A N 1
ATOM 1705 C CA . GLU A 1 217 ? -10.047 25.75 -5.559 1 95.69 217 GLU A CA 1
ATOM 1706 C C . GLU A 1 217 ? -8.883 25.641 -4.582 1 95.69 217 GLU A C 1
ATOM 1708 O O . GLU A 1 217 ? -8.789 26.422 -3.627 1 95.69 217 GLU A O 1
ATOM 1713 N N . VAL A 1 218 ? -8.008 24.766 -4.801 1 96.94 218 VAL A N 1
ATOM 1714 C CA . VAL A 1 218 ? -6.871 24.5 -3.924 1 96.94 218 VAL A CA 1
ATOM 1715 C C . VAL A 1 218 ? -5.863 25.641 -4.047 1 96.94 218 VAL A C 1
ATOM 1717 O O . VAL A 1 218 ? -5.246 26.047 -3.055 1 96.94 218 VAL A O 1
ATOM 1720 N N . LYS A 1 219 ? -5.715 26.188 -5.176 1 97.31 219 LYS A N 1
ATOM 1721 C CA . LYS A 1 219 ? -4.695 27.172 -5.488 1 97.31 219 LYS A CA 1
ATOM 1722 C C . LYS A 1 219 ? -4.941 28.484 -4.73 1 97.31 219 LYS A C 1
ATOM 1724 O O . LYS A 1 219 ? -4.02 29.281 -4.539 1 97.31 219 LYS A O 1
ATOM 1729 N N . GLU A 1 220 ? -6.102 28.672 -4.238 1 96.69 220 GLU A N 1
ATOM 1730 C CA . GLU A 1 220 ? -6.449 29.859 -3.455 1 96.69 220 GLU A CA 1
ATOM 1731 C C . GLU A 1 220 ? -5.938 29.75 -2.023 1 96.69 220 GLU A C 1
ATOM 1733 O O . GLU A 1 220 ? -5.863 30.734 -1.302 1 96.69 220 GLU A O 1
ATOM 1738 N N . HIS A 1 221 ? -5.492 28.594 -1.627 1 97.62 221 HIS A N 1
ATOM 1739 C CA . HIS A 1 221 ? -5.176 28.344 -0.225 1 97.62 221 HIS A CA 1
ATOM 1740 C C . HIS A 1 221 ? -3.703 27.984 -0.05 1 97.62 221 HIS A C 1
ATOM 1742 O O . HIS A 1 221 ? -3.273 27.625 1.051 1 97.62 221 HIS A O 1
ATOM 1748 N N . ALA A 1 222 ? -2.893 28.109 -1.08 1 98.44 222 ALA A N 1
ATOM 1749 C CA . ALA A 1 222 ? -1.509 27.641 -1.01 1 98.44 222 ALA A CA 1
ATOM 1750 C C . ALA A 1 222 ? -0.632 28.391 -2.014 1 98.44 222 ALA A C 1
ATOM 1752 O O . ALA A 1 222 ? -1.134 28.938 -2.99 1 98.44 222 ALA A O 1
ATOM 1753 N N . GLU A 1 223 ? 0.615 28.484 -1.748 1 98.5 223 GLU A N 1
ATOM 1754 C CA . GLU A 1 223 ? 1.566 28.906 -2.773 1 98.5 223 GLU A CA 1
ATOM 1755 C C . GLU A 1 223 ? 1.661 27.859 -3.893 1 98.5 223 GLU A C 1
ATOM 1757 O O . GLU A 1 223 ? 2.002 26.703 -3.646 1 98.5 223 GLU A O 1
ATOM 1762 N N . VAL A 1 224 ? 1.385 28.297 -5.094 1 98.62 224 VAL A N 1
ATOM 1763 C CA . VAL A 1 224 ? 1.396 27.391 -6.23 1 98.62 224 VAL A CA 1
ATOM 1764 C C . VAL A 1 224 ? 2.812 27.281 -6.797 1 98.62 224 VAL A C 1
ATOM 1766 O O . VAL A 1 224 ? 3.432 28.297 -7.125 1 98.62 224 VAL A O 1
ATOM 1769 N N . LEU A 1 225 ? 3.27 26.094 -6.875 1 98.62 225 LEU A N 1
ATOM 1770 C CA . LEU A 1 225 ? 4.59 25.844 -7.445 1 98.62 225 LEU A CA 1
ATOM 1771 C C . LEU A 1 225 ? 4.508 25.688 -8.961 1 98.62 225 LEU A C 1
ATOM 1773 O O . LEU A 1 225 ? 3.551 25.125 -9.484 1 98.62 225 LEU A O 1
ATOM 1777 N N . ASN A 1 226 ? 5.469 26.203 -9.664 1 98 226 ASN A N 1
ATOM 1778 C CA . ASN A 1 226 ? 5.512 26.094 -11.117 1 98 226 ASN A CA 1
ATOM 1779 C C . ASN A 1 226 ? 6.035 24.734 -11.562 1 98 226 ASN A C 1
ATOM 1781 O O . ASN A 1 226 ? 6.996 24.656 -12.328 1 98 226 ASN A O 1
ATOM 1785 N N . ALA A 1 227 ? 5.531 23.719 -11.125 1 98.19 227 ALA A N 1
ATOM 1786 C CA . ALA A 1 227 ? 5.816 22.328 -11.438 1 98.19 227 ALA A CA 1
ATOM 1787 C C . ALA A 1 227 ? 4.637 21.422 -11.07 1 98.19 227 ALA A C 1
ATOM 1789 O O . ALA A 1 227 ? 3.752 21.844 -10.312 1 98.19 227 ALA A O 1
ATOM 1790 N N . LYS A 1 228 ? 4.633 20.297 -11.664 1 97.44 228 LYS A N 1
ATOM 1791 C CA . LYS A 1 228 ? 3.527 19.375 -11.43 1 97.44 228 LYS A CA 1
ATOM 1792 C C . LYS A 1 228 ? 3.986 18.156 -10.633 1 97.44 228 LYS A C 1
ATOM 1794 O O . LYS A 1 228 ? 5.16 17.781 -10.68 1 97.44 228 LYS A O 1
ATOM 1799 N N . VAL A 1 229 ? 3.076 17.641 -9.906 1 97.19 229 VAL A N 1
ATOM 1800 C CA . VAL A 1 229 ? 3.186 16.328 -9.273 1 97.19 229 VAL A CA 1
ATOM 1801 C C . VAL A 1 229 ? 4.508 16.234 -8.508 1 97.19 229 VAL A C 1
ATOM 1803 O O . VAL A 1 229 ? 4.801 17.062 -7.652 1 97.19 229 VAL A O 1
ATOM 1806 N N . THR A 1 230 ? 5.348 15.258 -8.789 1 97.62 230 THR A N 1
ATOM 1807 C CA . THR A 1 230 ? 6.531 14.953 -7.992 1 97.62 230 THR A CA 1
ATOM 1808 C C . THR A 1 230 ? 7.527 16.109 -8.039 1 97.62 230 THR A C 1
ATOM 1810 O O . THR A 1 230 ? 8.203 16.391 -7.043 1 97.62 230 THR A O 1
ATOM 1813 N N . GLU A 1 231 ? 7.652 16.75 -9.164 1 98.25 231 GLU A N 1
ATOM 1814 C CA . GLU A 1 231 ? 8.562 17.875 -9.281 1 98.25 231 GLU A CA 1
ATOM 1815 C C . GLU A 1 231 ? 8.148 19.016 -8.359 1 98.25 231 GLU A C 1
ATOM 1817 O O . GLU A 1 231 ? 9 19.703 -7.797 1 98.25 231 GLU A O 1
ATOM 1822 N N . ALA A 1 232 ? 6.867 19.219 -8.25 1 98.62 232 ALA A N 1
ATOM 1823 C CA . ALA A 1 232 ? 6.363 20.25 -7.352 1 98.62 232 ALA A CA 1
ATOM 1824 C C . ALA A 1 232 ? 6.703 19.938 -5.898 1 98.62 232 ALA A C 1
ATOM 1826 O O . ALA A 1 232 ? 7.031 20.844 -5.121 1 98.62 232 ALA A O 1
ATOM 1827 N N . VAL A 1 233 ? 6.609 18.688 -5.531 1 98.75 233 VAL A N 1
ATOM 1828 C CA . VAL A 1 233 ? 6.938 18.266 -4.172 1 98.75 233 VAL A CA 1
ATOM 1829 C C . VAL A 1 233 ? 8.406 18.562 -3.881 1 98.75 233 VAL A C 1
ATOM 1831 O O . VAL A 1 233 ? 8.742 19.109 -2.822 1 98.75 233 VAL A O 1
ATOM 1834 N N . LEU A 1 234 ? 9.266 18.188 -4.824 1 98.62 234 LEU A N 1
ATOM 1835 C CA . LEU A 1 234 ? 10.688 18.453 -4.668 1 98.62 234 LEU A CA 1
ATOM 1836 C C . LEU A 1 234 ? 10.953 19.953 -4.531 1 98.62 234 LEU A C 1
ATOM 1838 O O . LEU A 1 234 ? 11.742 20.375 -3.688 1 98.62 234 LEU A O 1
ATOM 1842 N N . MET A 1 235 ? 10.305 20.734 -5.363 1 98.75 235 MET A N 1
ATOM 1843 C CA . MET A 1 235 ? 10.453 22.188 -5.316 1 98.75 235 MET A CA 1
ATOM 1844 C C . MET A 1 235 ? 10.016 22.734 -3.963 1 98.75 235 MET A C 1
ATOM 1846 O O . MET A 1 235 ? 10.711 23.562 -3.375 1 98.75 235 MET A O 1
ATOM 1850 N N . ALA A 1 236 ? 8.883 22.281 -3.484 1 98.88 236 ALA A N 1
ATOM 1851 C CA . ALA A 1 236 ? 8.383 22.719 -2.184 1 98.88 236 ALA A CA 1
ATOM 1852 C C . ALA A 1 236 ? 9.359 22.359 -1.068 1 98.88 236 ALA A C 1
ATOM 1854 O O . ALA A 1 236 ? 9.641 23.172 -0.188 1 98.88 236 ALA A O 1
ATOM 1855 N N . TYR A 1 237 ? 9.82 21.141 -1.115 1 98.81 237 TYR A N 1
ATOM 1856 C CA . TYR A 1 237 ? 10.75 20.656 -0.098 1 98.81 237 TYR A CA 1
ATOM 1857 C C . TYR A 1 237 ? 12.008 21.516 -0.068 1 98.81 237 TYR A C 1
ATOM 1859 O O . TYR A 1 237 ? 12.453 21.938 1.002 1 98.81 237 TYR A O 1
ATOM 1867 N N . ASN A 1 238 ? 12.562 21.797 -1.246 1 98.69 238 ASN A N 1
ATOM 1868 C CA . ASN A 1 238 ? 13.742 22.656 -1.359 1 98.69 238 ASN A CA 1
ATOM 1869 C C . ASN A 1 238 ? 13.461 24.062 -0.846 1 98.69 238 ASN A C 1
ATOM 1871 O O . ASN A 1 238 ? 14.32 24.688 -0.212 1 98.69 238 ASN A O 1
ATOM 1875 N N . ARG A 1 239 ? 12.328 24.578 -1.132 1 98.38 239 ARG A N 1
ATOM 1876 C CA . ARG A 1 239 ? 11.945 25.906 -0.67 1 98.38 239 ARG A CA 1
ATOM 1877 C C . ARG A 1 239 ? 11.891 25.969 0.853 1 98.38 239 ARG A C 1
ATOM 1879 O O . ARG A 1 239 ? 12.344 26.938 1.458 1 98.38 239 ARG A O 1
ATOM 1886 N N . VAL A 1 240 ? 11.312 24.969 1.431 1 98.75 240 VAL A N 1
ATOM 1887 C CA . VAL A 1 240 ? 11.211 24.906 2.885 1 98.75 240 VAL A CA 1
ATOM 1888 C C . VAL A 1 240 ? 12.609 24.875 3.5 1 98.75 240 VAL A C 1
ATOM 1890 O O . VAL A 1 240 ? 12.883 25.562 4.48 1 98.75 240 VAL A O 1
ATOM 1893 N N . ILE A 1 241 ? 13.492 24.031 2.943 1 98.5 241 ILE A N 1
ATOM 1894 C CA . ILE A 1 241 ? 14.852 23.906 3.443 1 98.5 241 ILE A CA 1
ATOM 1895 C C . ILE A 1 241 ? 15.578 25.234 3.33 1 98.5 241 ILE A C 1
ATOM 1897 O O . ILE A 1 241 ? 16.266 25.656 4.262 1 98.5 241 ILE A O 1
ATOM 1901 N N . LYS A 1 242 ? 15.414 25.906 2.184 1 97.81 242 LYS A N 1
ATOM 1902 C CA . LYS A 1 242 ? 16.031 27.219 1.979 1 97.81 242 LYS A CA 1
ATOM 1903 C C . LYS A 1 242 ? 15.539 28.219 3.018 1 97.81 242 LYS A C 1
ATOM 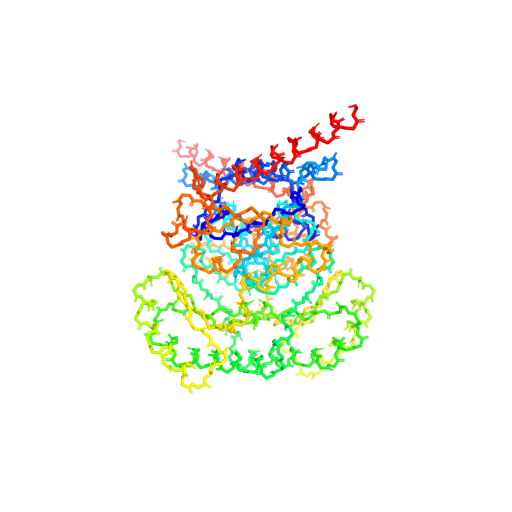1905 O O . LYS A 1 242 ? 16.344 28.969 3.592 1 97.81 242 LYS A O 1
ATOM 1910 N N . LYS A 1 243 ? 14.289 28.297 3.232 1 97.5 243 LYS A N 1
ATOM 1911 C CA . LYS A 1 243 ? 13.719 29.219 4.207 1 97.5 243 LYS A CA 1
ATOM 1912 C C . LYS A 1 243 ? 14.203 28.891 5.617 1 97.5 243 LYS A C 1
ATOM 1914 O O . LYS A 1 243 ? 14.484 29.812 6.402 1 97.5 243 LYS A O 1
ATOM 1919 N N . ASN A 1 244 ? 14.219 27.594 5.949 1 98 244 ASN A N 1
ATOM 1920 C CA . ASN A 1 244 ? 14.773 27.188 7.238 1 98 244 ASN A CA 1
ATOM 1921 C C . ASN A 1 244 ? 16.203 27.656 7.41 1 98 244 ASN A C 1
ATOM 1923 O O . ASN A 1 244 ? 16.578 28.141 8.484 1 98 244 ASN A O 1
ATOM 1927 N N . ARG A 1 245 ? 16.984 27.547 6.363 1 96.69 245 ARG A N 1
ATOM 1928 C CA . ARG A 1 245 ? 18.391 27.953 6.41 1 96.69 245 ARG A CA 1
ATOM 1929 C C . ARG A 1 245 ? 18.516 29.469 6.594 1 96.69 245 ARG A C 1
ATOM 1931 O O . ARG A 1 245 ? 19.375 29.938 7.344 1 96.69 245 ARG A O 1
ATOM 1938 N N . GLU A 1 246 ? 17.719 30.188 5.906 1 94.31 246 GLU A N 1
ATOM 1939 C CA . GLU A 1 246 ? 17.703 31.641 6.043 1 94.31 246 GLU A CA 1
ATOM 1940 C C . GLU A 1 246 ? 17.312 32.062 7.457 1 94.31 246 GLU A C 1
ATOM 1942 O O . GLU A 1 246 ? 17.875 33 8.008 1 94.31 246 GLU A O 1
ATOM 1947 N N . GLY A 1 247 ? 16.375 31.391 8 1 90.44 247 GLY A N 1
ATOM 1948 C CA . GLY A 1 247 ? 15.953 31.688 9.359 1 90.44 247 GLY A CA 1
ATOM 1949 C C . GLY A 1 247 ? 17.031 31.391 10.391 1 90.44 247 GLY A C 1
ATOM 1950 O O . GLY A 1 247 ? 17.156 32.125 11.383 1 90.44 247 GLY A O 1
ATOM 1951 N N . LEU A 1 248 ? 17.781 30.375 10.195 1 89.38 248 LEU A N 1
ATOM 1952 C CA . LEU A 1 248 ? 18.859 29.984 11.109 1 89.38 248 LEU A CA 1
ATOM 1953 C C . LEU A 1 248 ? 20.031 30.953 11.008 1 89.38 248 LEU A C 1
ATOM 1955 O O . LEU A 1 248 ? 20.688 31.234 12.008 1 89.38 248 LEU A O 1
ATOM 1959 N N . SER A 1 249 ? 20.25 31.422 9.867 1 86.44 249 SER A N 1
ATOM 1960 C CA . SER A 1 249 ? 21.344 32.375 9.68 1 86.44 249 SER A CA 1
ATOM 1961 C C . SER A 1 249 ? 21.016 33.719 10.344 1 86.44 249 SER A C 1
ATOM 1963 O O . SER A 1 249 ? 21.891 34.375 10.922 1 86.44 249 SER A O 1
ATOM 1965 N N . GLU A 1 250 ? 19.859 34.156 10.203 1 78.31 250 GLU A N 1
ATOM 1966 C CA . GLU A 1 250 ? 19.453 35.406 10.812 1 78.31 250 GLU A CA 1
ATOM 1967 C C . GLU A 1 250 ? 19.531 35.344 12.336 1 78.31 250 GLU A C 1
ATOM 1969 O O . GLU A 1 250 ? 19.891 36.312 12.992 1 78.31 250 GLU A O 1
ATOM 1974 N N . LYS A 1 251 ? 19.297 34.281 12.906 1 74.19 251 LYS A N 1
ATOM 1975 C CA . LYS A 1 251 ? 19.359 34.125 14.359 1 74.19 251 LYS A CA 1
ATOM 1976 C C . LYS A 1 251 ? 20.812 34.094 14.844 1 74.19 251 LYS A C 1
ATOM 1978 O O . LYS A 1 251 ? 21.094 34.562 15.953 1 74.19 251 LYS A O 1
ATOM 1983 N N . MET A 1 252 ? 21.625 33.531 14.047 1 71.69 252 MET A N 1
ATOM 1984 C CA . MET A 1 252 ? 23.047 33.5 14.406 1 71.69 252 MET A CA 1
ATOM 1985 C C . MET A 1 252 ? 23.641 34.906 14.328 1 71.69 252 MET A C 1
ATOM 1987 O O . MET A 1 252 ? 24.5 35.281 15.133 1 71.69 252 MET A O 1
ATOM 1991 N N . SER A 1 253 ? 23.094 35.688 13.414 1 71.5 253 SER A N 1
ATOM 1992 C CA . SER A 1 253 ? 23.609 37.062 13.25 1 71.5 253 SER A CA 1
ATOM 1993 C C . SER A 1 253 ? 23.094 37.969 14.336 1 71.5 253 SER A C 1
ATOM 1995 O O . SER A 1 253 ? 23.797 38.875 14.781 1 71.5 253 SER A O 1
ATOM 1997 N N . THR A 1 254 ? 21.906 37.812 14.617 1 64.75 254 THR A N 1
ATOM 1998 C CA . THR A 1 254 ? 21.344 38.688 15.633 1 64.75 254 THR A CA 1
ATOM 1999 C C . THR A 1 254 ? 21.938 38.406 17 1 64.75 254 THR A C 1
ATOM 2001 O O . THR A 1 254 ? 21.781 39.188 17.938 1 64.75 254 THR A O 1
ATOM 2004 N N . LYS A 1 255 ? 22.438 37.281 17.219 1 58.88 255 LYS A N 1
ATOM 2005 C CA . LYS A 1 255 ? 23.047 36.969 18.5 1 58.88 255 LYS A CA 1
ATOM 2006 C C . LYS A 1 255 ? 24.469 37.5 18.578 1 58.88 255 LYS A C 1
ATOM 2008 O O . LYS A 1 255 ? 25.125 37.375 19.625 1 58.88 255 LYS A O 1
ATOM 2013 N N . VAL A 1 256 ? 24.953 38.188 17.531 1 48.22 256 VAL A N 1
ATOM 2014 C CA . VAL A 1 256 ? 26.234 38.875 17.656 1 48.22 256 VAL A CA 1
ATOM 2015 C C . VAL A 1 256 ? 26.016 40.375 17.844 1 48.22 256 VAL A C 1
ATOM 2017 O O . VAL A 1 256 ? 25.172 40.969 17.172 1 48.22 256 VAL A O 1
ATOM 2020 N N . MET B 1 1 ? 11.477 -20.266 -23.516 1 94.19 1 MET B N 1
ATOM 2021 C CA . MET B 1 1 ? 11.773 -18.891 -23.141 1 94.19 1 MET B CA 1
ATOM 2022 C C . MET B 1 1 ? 10.852 -18.422 -22.031 1 94.19 1 MET B C 1
ATOM 2024 O O . MET B 1 1 ? 9.664 -18.734 -22.016 1 94.19 1 MET B O 1
ATOM 2028 N N . ILE B 1 2 ? 11.461 -17.734 -21.109 1 98.38 2 ILE B N 1
ATOM 2029 C CA . ILE B 1 2 ? 10.688 -17.172 -20 1 98.38 2 ILE B CA 1
ATOM 2030 C C . ILE B 1 2 ? 9.93 -15.938 -20.484 1 98.38 2 ILE B C 1
ATOM 2032 O O . ILE B 1 2 ? 10.508 -15.062 -21.125 1 98.38 2 ILE B O 1
ATOM 2036 N N . LYS B 1 3 ? 8.688 -15.891 -20.094 1 98.19 3 LYS B N 1
ATOM 2037 C CA . LYS B 1 3 ? 7.82 -14.844 -20.625 1 98.19 3 LYS B CA 1
ATOM 2038 C C . LYS B 1 3 ? 7.348 -13.914 -19.516 1 98.19 3 LYS B C 1
ATOM 2040 O O . LYS B 1 3 ? 6.785 -12.852 -19.797 1 98.19 3 LYS B O 1
ATOM 2045 N N . LEU B 1 4 ? 7.555 -14.281 -18.328 1 98.69 4 LEU B N 1
ATOM 2046 C CA . LEU B 1 4 ? 7.141 -13.5 -17.172 1 98.69 4 LEU B CA 1
ATOM 2047 C C . LEU B 1 4 ? 8.117 -13.672 -16.016 1 98.69 4 LEU B C 1
ATOM 2049 O O . LEU B 1 4 ? 8.523 -14.797 -15.711 1 98.69 4 LEU B O 1
ATOM 2053 N N . PHE B 1 5 ? 8.594 -12.617 -15.453 1 98.88 5 PHE B N 1
ATOM 2054 C CA . PHE B 1 5 ? 9.422 -12.625 -14.25 1 98.88 5 PHE B CA 1
ATOM 2055 C C . PHE B 1 5 ? 8.617 -12.188 -13.039 1 98.88 5 PHE B C 1
ATOM 2057 O O . PHE B 1 5 ? 8.164 -11.039 -12.969 1 98.88 5 PHE B O 1
ATOM 2064 N N . ILE B 1 6 ? 8.43 -13.047 -12.07 1 98.88 6 ILE B N 1
ATOM 2065 C CA . ILE B 1 6 ? 7.641 -12.773 -10.875 1 98.88 6 ILE B CA 1
ATOM 2066 C C . ILE B 1 6 ? 8.562 -12.641 -9.672 1 98.88 6 ILE B C 1
ATOM 2068 O O . ILE B 1 6 ? 9.461 -13.469 -9.469 1 98.88 6 ILE B O 1
ATOM 2072 N N . THR B 1 7 ? 8.375 -11.641 -8.891 1 98.81 7 THR B N 1
ATOM 2073 C CA . THR B 1 7 ? 9.148 -11.492 -7.664 1 98.81 7 THR B CA 1
ATOM 2074 C C . THR B 1 7 ? 8.234 -11.43 -6.449 1 98.81 7 THR B C 1
ATOM 2076 O O . THR B 1 7 ? 7.152 -10.828 -6.512 1 98.81 7 THR B O 1
ATOM 2079 N N . ASP B 1 8 ? 8.648 -12.102 -5.355 1 97.81 8 ASP B N 1
ATOM 2080 C CA . ASP B 1 8 ? 8.125 -11.797 -4.027 1 97.81 8 ASP B CA 1
ATOM 2081 C C . ASP B 1 8 ? 8.547 -10.406 -3.572 1 97.81 8 ASP B C 1
ATOM 2083 O O . ASP B 1 8 ? 9.391 -9.766 -4.215 1 97.81 8 ASP B O 1
ATOM 2087 N N . LEU B 1 9 ? 7.902 -9.875 -2.512 1 96.88 9 LEU B N 1
ATOM 2088 C CA . LEU B 1 9 ? 8.258 -8.547 -2.039 1 96.88 9 LEU B CA 1
ATOM 2089 C C . LEU B 1 9 ? 9.125 -8.625 -0.787 1 96.88 9 LEU B C 1
ATOM 2091 O O . LEU B 1 9 ? 10.336 -8.391 -0.848 1 96.88 9 LEU B O 1
ATOM 2095 N N . ASP B 1 10 ? 8.578 -9.094 0.343 1 93.69 10 ASP B N 1
ATOM 2096 C CA . ASP B 1 10 ? 9.32 -9.141 1.599 1 93.69 10 ASP B CA 1
ATOM 2097 C C . ASP B 1 10 ? 10.445 -10.172 1.531 1 93.69 10 ASP B C 1
ATOM 2099 O O . ASP B 1 10 ? 10.195 -11.359 1.311 1 93.69 10 ASP B O 1
ATOM 2103 N N . GLY B 1 11 ? 11.672 -9.711 1.694 1 94.69 11 GLY B N 1
ATOM 2104 C CA . GLY B 1 11 ? 12.844 -10.57 1.618 1 94.69 11 GLY B CA 1
ATOM 2105 C C . GLY B 1 11 ? 13.422 -10.664 0.221 1 94.69 11 GLY B C 1
ATOM 2106 O O . GLY B 1 11 ? 14.469 -11.281 0.019 1 94.69 11 GLY B O 1
ATOM 2107 N N . CYS B 1 12 ? 12.789 -10.008 -0.764 1 97.06 12 CYS B N 1
ATOM 2108 C CA . CYS B 1 12 ? 13.25 -9.984 -2.148 1 97.06 12 CYS B CA 1
ATOM 2109 C C . CYS B 1 12 ? 13.406 -8.555 -2.645 1 97.06 12 CYS B C 1
ATOM 2111 O O . CYS B 1 12 ? 14.516 -8.008 -2.633 1 97.06 12 CYS B O 1
ATOM 2113 N N . VAL B 1 13 ? 12.297 -7.805 -2.912 1 96.62 13 VAL B N 1
ATOM 2114 C CA . VAL B 1 13 ? 12.375 -6.426 -3.385 1 96.62 13 VAL B CA 1
ATOM 2115 C C . VAL B 1 13 ? 12.539 -5.48 -2.197 1 96.62 13 VAL B C 1
ATOM 2117 O O . VAL B 1 13 ? 13.164 -4.426 -2.316 1 96.62 13 VAL B O 1
ATOM 2120 N N . SER B 1 14 ? 11.969 -5.934 -1.151 1 93 14 SER B N 1
ATOM 2121 C CA . SER B 1 14 ? 11.961 -5.094 0.042 1 93 14 SER B CA 1
ATOM 2122 C C . SER B 1 14 ? 12.164 -5.926 1.305 1 93 14 SER B C 1
ATOM 2124 O O . SER B 1 14 ? 12.07 -7.152 1.266 1 93 14 SER B O 1
ATOM 2126 N N . THR B 1 15 ? 12.523 -5.289 2.346 1 89.25 15 THR B N 1
ATOM 2127 C CA . THR B 1 15 ? 12.539 -5.812 3.707 1 89.25 15 THR B CA 1
ATOM 2128 C C . THR B 1 15 ? 11.625 -4.996 4.609 1 89.25 15 THR B C 1
ATOM 2130 O O . THR B 1 15 ? 11.711 -3.766 4.648 1 89.25 15 THR B O 1
ATOM 2133 N N . PRO B 1 16 ? 10.711 -5.723 5.32 1 81.75 16 PRO B N 1
ATOM 2134 C CA . PRO B 1 16 ? 9.797 -4.973 6.188 1 81.75 16 PRO B CA 1
ATOM 2135 C C . PRO B 1 16 ? 10.523 -3.947 7.059 1 81.75 16 PRO B C 1
ATOM 2137 O O . PRO B 1 16 ? 11.531 -4.27 7.684 1 81.75 16 PRO B O 1
ATOM 2140 N N . PHE B 1 17 ? 10.062 -2.676 7.059 1 78.25 17 PHE B N 1
ATOM 2141 C CA . PHE B 1 17 ? 10.484 -1.569 7.91 1 78.25 17 PHE B CA 1
ATOM 2142 C C . PHE B 1 17 ? 11.828 -1.014 7.457 1 78.25 17 PHE B C 1
ATOM 2144 O O . PHE B 1 17 ? 12.422 -0.186 8.148 1 78.25 17 PHE B O 1
ATOM 2151 N N . LYS B 1 18 ? 12.344 -1.538 6.355 1 85.94 18 LYS B N 1
ATOM 2152 C CA . LYS B 1 18 ? 13.594 -1.026 5.809 1 85.94 18 LYS B CA 1
ATOM 2153 C C . LYS B 1 18 ? 13.391 -0.478 4.398 1 85.94 18 LYS B C 1
ATOM 2155 O O . LYS B 1 18 ? 12.688 -1.079 3.586 1 85.94 18 LYS B O 1
ATOM 2160 N N . SER B 1 19 ? 14.039 0.654 4.219 1 89.44 19 SER B N 1
ATOM 2161 C CA . SER B 1 19 ? 13.961 1.236 2.883 1 89.44 19 SER B CA 1
ATOM 2162 C C . SER B 1 19 ? 14.836 0.477 1.895 1 89.44 19 SER B C 1
ATOM 2164 O O . SER B 1 19 ? 15.977 0.122 2.211 1 89.44 19 SER B O 1
ATOM 2166 N N . PRO B 1 20 ? 14.305 0.2 0.736 1 90 20 PRO B N 1
ATOM 2167 C CA . PRO B 1 20 ? 15.102 -0.526 -0.252 1 90 20 PRO B CA 1
ATOM 2168 C C . PRO B 1 20 ? 16.156 0.356 -0.924 1 90 20 PRO B C 1
ATOM 2170 O O . PRO B 1 20 ? 16.125 1.579 -0.767 1 90 20 PRO B O 1
ATOM 2173 N N . ASP B 1 21 ? 17.078 -0.346 -1.535 1 88.5 21 ASP B N 1
ATOM 2174 C CA . ASP B 1 21 ? 18.109 0.341 -2.287 1 88.5 21 ASP B CA 1
ATOM 2175 C C . ASP B 1 21 ? 17.562 0.945 -3.574 1 88.5 21 ASP B C 1
ATOM 2177 O O . ASP B 1 21 ? 17.188 0.218 -4.496 1 88.5 21 ASP B O 1
ATOM 2181 N N . TRP B 1 22 ? 17.656 2.234 -3.725 1 89.12 22 TRP B N 1
ATOM 2182 C CA . TRP B 1 22 ? 17.031 2.941 -4.84 1 89.12 22 TRP B CA 1
ATOM 2183 C C . TRP B 1 22 ? 17.766 2.654 -6.145 1 89.12 22 TRP B C 1
ATOM 2185 O O . TRP B 1 22 ? 17.141 2.633 -7.215 1 89.12 22 TRP B O 1
ATOM 2195 N N . ASN B 1 23 ? 19.062 2.566 -5.965 1 91.31 23 ASN B N 1
ATOM 2196 C CA . ASN B 1 23 ? 19.828 2.256 -7.172 1 91.31 23 ASN B CA 1
ATOM 2197 C C . ASN B 1 23 ? 19.422 0.909 -7.762 1 91.31 23 ASN B C 1
ATOM 2199 O O . ASN B 1 23 ? 19.234 0.789 -8.977 1 91.31 23 ASN B O 1
ATOM 2203 N N . LEU B 1 24 ? 19.297 -0.039 -6.879 1 94.75 24 LEU B N 1
ATOM 2204 C CA . LEU B 1 24 ? 18.906 -1.368 -7.336 1 94.75 24 LEU B CA 1
ATOM 2205 C C . LEU B 1 24 ? 17.484 -1.361 -7.879 1 94.75 24 LEU B C 1
ATOM 2207 O O . LEU B 1 24 ? 17.203 -1.972 -8.914 1 94.75 24 LEU B O 1
ATOM 2211 N N . LEU B 1 25 ? 16.594 -0.68 -7.223 1 93.88 25 LEU B N 1
ATOM 2212 C CA . LEU B 1 25 ? 15.203 -0.586 -7.66 1 93.88 25 LEU B CA 1
ATOM 2213 C C . LEU B 1 25 ? 15.109 0.105 -9.016 1 93.88 25 LEU B C 1
ATOM 2215 O O . LEU B 1 25 ? 14.312 -0.301 -9.875 1 93.88 25 LEU B O 1
ATOM 2219 N N . SER B 1 26 ? 15.891 1.136 -9.156 1 92.44 26 SER B N 1
ATOM 2220 C CA . SER B 1 26 ? 15.906 1.859 -10.422 1 92.44 26 SER B CA 1
ATOM 2221 C C . SER B 1 26 ? 16.344 0.96 -11.57 1 92.44 26 SER B C 1
ATOM 2223 O O . SER B 1 26 ? 15.82 1.053 -12.68 1 92.44 26 SER B O 1
ATOM 2225 N N . GLU B 1 27 ? 17.328 0.139 -11.312 1 95.44 27 GLU B N 1
ATOM 2226 C CA . GLU B 1 27 ? 17.812 -0.793 -12.328 1 95.44 27 GLU B CA 1
ATOM 2227 C C . GLU B 1 27 ? 16.734 -1.824 -12.68 1 95.44 27 GLU B C 1
ATOM 2229 O O . GLU B 1 27 ? 16.562 -2.17 -13.844 1 95.44 27 GLU B O 1
ATOM 2234 N N . ILE B 1 28 ? 16.047 -2.312 -11.703 1 97.12 28 ILE B N 1
ATOM 2235 C CA . ILE B 1 28 ? 14.977 -3.283 -11.922 1 97.12 28 ILE B CA 1
ATOM 2236 C C . ILE B 1 28 ? 13.875 -2.65 -12.766 1 97.12 28 ILE B C 1
ATOM 2238 O O . ILE B 1 28 ? 13.383 -3.264 -13.719 1 97.12 28 ILE B O 1
ATOM 2242 N N . ARG B 1 29 ? 13.523 -1.483 -12.406 1 95.62 29 ARG B N 1
ATOM 2243 C CA . ARG B 1 29 ? 12.508 -0.765 -13.164 1 95.62 29 ARG B CA 1
ATOM 2244 C C . ARG B 1 29 ? 12.953 -0.564 -14.609 1 95.62 29 ARG B C 1
ATOM 2246 O O . ARG B 1 29 ? 12.164 -0.75 -15.539 1 95.62 29 ARG B O 1
ATOM 2253 N N . ARG B 1 30 ? 14.172 -0.107 -14.766 1 95.06 30 ARG B N 1
ATOM 2254 C CA . ARG B 1 30 ? 14.719 0.11 -16.109 1 95.06 30 ARG B CA 1
ATOM 2255 C C . ARG B 1 30 ? 14.633 -1.161 -16.938 1 95.06 30 ARG B C 1
ATOM 2257 O O . ARG B 1 30 ? 14.25 -1.113 -18.109 1 95.06 30 ARG B O 1
ATOM 2264 N N . LEU B 1 31 ? 15.008 -2.277 -16.391 1 97.31 31 LEU B N 1
ATOM 2265 C CA . LEU B 1 31 ? 14.906 -3.551 -17.094 1 97.31 31 LEU B CA 1
ATOM 2266 C C . LEU B 1 31 ? 13.453 -3.859 -17.453 1 97.31 31 LEU B C 1
ATOM 2268 O O . LEU B 1 31 ? 13.156 -4.234 -18.578 1 97.31 31 LEU B O 1
ATOM 2272 N N . ASN B 1 32 ? 12.57 -3.693 -16.484 1 97.62 32 ASN B N 1
ATOM 2273 C CA . ASN B 1 32 ? 11.156 -3.951 -16.734 1 97.62 32 ASN B CA 1
ATOM 2274 C C . ASN B 1 32 ? 10.625 -3.107 -17.891 1 97.62 32 ASN B C 1
ATOM 2276 O O . ASN B 1 32 ? 9.828 -3.584 -18.703 1 97.62 32 ASN B O 1
ATOM 2280 N N . ASP B 1 33 ? 11.094 -1.879 -17.969 1 96 33 ASP B N 1
ATOM 2281 C CA . ASP B 1 33 ? 10.633 -0.959 -19 1 96 33 ASP B CA 1
ATOM 2282 C C . ASP B 1 33 ? 11.055 -1.44 -20.391 1 96 33 ASP B C 1
ATOM 2284 O O . ASP B 1 33 ? 10.445 -1.058 -21.391 1 96 33 ASP B O 1
ATOM 2288 N N . GLN B 1 34 ? 12.031 -2.271 -20.453 1 97.12 34 GLN B N 1
ATOM 2289 C CA . GLN B 1 34 ? 12.57 -2.711 -21.734 1 97.12 34 GLN B CA 1
ATOM 2290 C C . GLN B 1 34 ? 11.727 -3.834 -22.328 1 97.12 34 GLN B C 1
ATOM 2292 O O . GLN B 1 34 ? 11.883 -4.176 -23.5 1 97.12 34 GLN B O 1
ATOM 2297 N N . HIS B 1 35 ? 10.805 -4.41 -21.516 1 96.12 35 HIS B N 1
ATOM 2298 C CA . HIS B 1 35 ? 10.078 -5.582 -21.984 1 96.12 35 HIS B CA 1
ATOM 2299 C C . HIS B 1 35 ? 9.211 -5.246 -23.188 1 96.12 35 HIS B C 1
ATOM 2301 O O . HIS B 1 35 ? 8.898 -6.121 -24 1 96.12 35 HIS B O 1
ATOM 2307 N N . VAL B 1 36 ? 8.875 -4.02 -23.391 1 94.75 36 VAL B N 1
ATOM 2308 C CA . VAL B 1 36 ? 7.996 -3.582 -24.469 1 94.75 36 VAL B CA 1
ATOM 2309 C C . VAL B 1 36 ? 8.742 -3.635 -25.797 1 94.75 36 VAL B C 1
ATOM 2311 O O . VAL B 1 36 ? 8.141 -3.861 -26.859 1 94.75 36 VAL B O 1
ATOM 2314 N N . ASN B 1 37 ? 10.078 -3.488 -25.734 1 96.25 37 ASN B N 1
ATOM 2315 C CA . ASN B 1 37 ? 10.844 -3.355 -26.969 1 96.25 37 ASN B CA 1
ATOM 2316 C C . ASN B 1 37 ? 11.844 -4.5 -27.141 1 96.25 37 ASN B C 1
ATOM 2318 O O . ASN B 1 37 ? 12.523 -4.594 -28.156 1 96.25 37 ASN B O 1
ATOM 2322 N N . ASP B 1 38 ? 11.977 -5.273 -26.172 1 96.94 38 ASP B N 1
ATOM 2323 C CA . ASP B 1 38 ? 12.961 -6.352 -26.188 1 96.94 38 ASP B CA 1
ATOM 2324 C C . ASP B 1 38 ? 12.336 -7.668 -25.734 1 96.94 38 ASP B C 1
ATOM 2326 O O . ASP B 1 38 ? 12.125 -7.875 -24.531 1 96.94 38 ASP B O 1
ATOM 2330 N N . ILE B 1 39 ? 12.125 -8.586 -26.656 1 95.06 39 ILE B N 1
ATOM 2331 C CA . ILE B 1 39 ? 11.391 -9.82 -26.406 1 95.06 39 ILE B CA 1
ATOM 2332 C C . ILE B 1 39 ? 12.18 -10.695 -25.422 1 95.06 39 ILE B C 1
ATOM 2334 O O . ILE B 1 39 ? 11.617 -11.594 -24.797 1 95.06 39 ILE B O 1
ATOM 2338 N N . ALA B 1 40 ? 13.477 -10.453 -25.297 1 97.56 40 ALA B N 1
ATOM 2339 C CA . ALA B 1 40 ? 14.312 -11.227 -24.375 1 97.56 40 ALA B CA 1
ATOM 2340 C C . ALA B 1 40 ? 14.055 -10.812 -22.938 1 97.56 40 ALA B C 1
ATOM 2342 O O . ALA B 1 40 ? 14.484 -11.5 -22 1 97.56 40 ALA B O 1
ATOM 2343 N N . VAL B 1 41 ? 13.461 -9.641 -22.75 1 98.5 41 VAL B N 1
ATOM 2344 C CA . VAL B 1 41 ? 13.164 -9.141 -21.406 1 98.5 41 VAL B CA 1
ATOM 2345 C C . VAL B 1 41 ? 11.719 -9.445 -21.047 1 98.5 41 VAL B C 1
ATOM 2347 O O . VAL B 1 41 ? 10.797 -8.805 -21.547 1 98.5 41 VAL B O 1
ATOM 2350 N N . PRO B 1 42 ? 11.539 -10.438 -20.156 1 98.5 42 PRO B N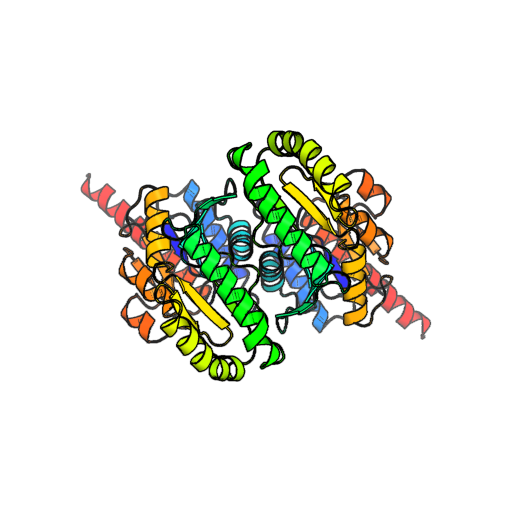 1
ATOM 2351 C CA . PRO B 1 42 ? 10.164 -10.68 -19.734 1 98.5 42 PRO B CA 1
ATOM 2352 C C . PRO B 1 42 ? 9.617 -9.57 -18.844 1 98.5 42 PRO B C 1
ATOM 2354 O O . PRO B 1 42 ? 10.375 -8.984 -18.062 1 98.5 42 PRO B O 1
ATOM 2357 N N . PRO B 1 43 ? 8.32 -9.281 -19 1 98.06 43 PRO B N 1
ATOM 2358 C CA . PRO B 1 43 ? 7.742 -8.312 -18.062 1 98.06 43 PRO B CA 1
ATOM 2359 C C . PRO B 1 43 ? 7.844 -8.758 -16.609 1 98.06 43 PRO B C 1
ATOM 2361 O O . PRO B 1 43 ? 7.719 -9.953 -16.312 1 98.06 43 PRO B O 1
ATOM 2364 N N . LEU B 1 44 ? 8.047 -7.801 -15.742 1 98.5 44 LEU B N 1
ATOM 2365 C CA . LEU B 1 44 ? 8.102 -7.992 -14.297 1 98.5 44 LEU B CA 1
ATOM 2366 C C . LEU B 1 44 ? 6.703 -7.934 -13.688 1 98.5 44 LEU B C 1
ATOM 2368 O O . LEU B 1 44 ? 5.895 -7.082 -14.062 1 98.5 44 LEU B O 1
ATOM 2372 N N . THR B 1 45 ? 6.391 -8.828 -12.797 1 98.5 45 THR B N 1
ATOM 2373 C CA . THR B 1 45 ? 5.219 -8.656 -11.945 1 98.5 45 THR B CA 1
ATOM 2374 C C . THR B 1 45 ? 5.488 -9.18 -10.539 1 98.5 45 THR B C 1
ATOM 2376 O O . THR B 1 45 ? 6.641 -9.422 -10.172 1 98.5 45 THR B O 1
ATOM 2379 N N . ILE B 1 46 ? 4.422 -9.188 -9.703 1 98.56 46 ILE B N 1
ATOM 2380 C CA . ILE B 1 46 ? 4.598 -9.406 -8.273 1 98.56 46 ILE B CA 1
ATOM 2381 C C . ILE B 1 46 ? 3.678 -10.531 -7.805 1 98.56 46 ILE B C 1
ATOM 2383 O O . ILE B 1 46 ? 2.533 -10.633 -8.25 1 98.56 46 ILE B O 1
ATOM 2387 N N . CYS B 1 47 ? 4.188 -11.328 -6.961 1 98.19 47 CYS B N 1
ATOM 2388 C CA . CYS B 1 47 ? 3.4 -12.273 -6.176 1 98.19 47 CYS B CA 1
ATOM 2389 C C . CYS B 1 47 ? 3.738 -12.164 -4.691 1 98.19 47 CYS B C 1
ATOM 2391 O O . CYS B 1 47 ? 4.824 -12.57 -4.266 1 98.19 47 CYS B O 1
ATOM 2393 N N . SER B 1 48 ? 2.832 -11.688 -3.896 1 96.44 48 SER B N 1
ATOM 2394 C CA . SER B 1 48 ? 3.135 -11.336 -2.514 1 96.44 48 SER B CA 1
ATOM 2395 C C . SER B 1 48 ? 1.968 -11.672 -1.59 1 96.44 48 SER B C 1
ATOM 2397 O O . SER B 1 48 ? 0.832 -11.82 -2.045 1 96.44 48 SER B O 1
ATOM 2399 N N . GLY B 1 49 ? 2.252 -11.875 -0.301 1 93.81 49 GLY B N 1
ATOM 2400 C CA . GLY B 1 49 ? 1.23 -12.016 0.723 1 93.81 49 GLY B CA 1
ATOM 2401 C C . GLY B 1 49 ? 0.711 -10.688 1.238 1 93.81 49 GLY B C 1
ATOM 2402 O O . GLY B 1 49 ? -0.264 -10.648 1.991 1 93.81 49 GLY B O 1
ATOM 2403 N N . ARG B 1 50 ? 1.287 -9.609 0.813 1 93.88 50 ARG B N 1
ATOM 2404 C CA . ARG B 1 50 ? 0.89 -8.273 1.249 1 93.88 50 ARG B CA 1
ATOM 2405 C C . ARG B 1 50 ? -0.505 -7.926 0.742 1 93.88 50 ARG B C 1
ATOM 2407 O O . ARG B 1 50 ? -0.954 -8.461 -0.275 1 93.88 50 ARG B O 1
ATOM 2414 N N . PRO B 1 51 ? -1.159 -6.988 1.492 1 95.31 51 PRO B N 1
ATOM 2415 C CA . PRO B 1 51 ? -2.459 -6.527 0.998 1 95.31 51 PRO B CA 1
ATOM 2416 C C . PRO B 1 51 ? -2.359 -5.812 -0.348 1 95.31 51 PRO B C 1
ATOM 2418 O O . PRO B 1 51 ? -1.287 -5.32 -0.712 1 95.31 51 PRO B O 1
ATOM 2421 N N . LEU B 1 52 ? -3.441 -5.77 -1.044 1 96 52 LEU B N 1
ATOM 2422 C CA . LEU B 1 52 ? -3.557 -5.258 -2.406 1 96 52 LEU B CA 1
ATOM 2423 C C . LEU B 1 52 ? -2.943 -3.867 -2.518 1 96 52 LEU B C 1
ATOM 2425 O O . LEU B 1 52 ? -2.133 -3.611 -3.41 1 96 52 LEU B O 1
ATOM 2429 N N . PRO B 1 53 ? -3.223 -2.906 -1.568 1 95.31 53 PRO B N 1
ATOM 2430 C CA . PRO B 1 53 ? -2.691 -1.555 -1.767 1 95.31 53 PRO B CA 1
ATOM 2431 C C . PRO B 1 53 ? -1.167 -1.505 -1.712 1 95.31 53 PRO B C 1
ATOM 2433 O O . PRO B 1 53 ? -0.547 -0.681 -2.391 1 95.31 53 PRO B O 1
ATOM 2436 N N . TYR B 1 54 ? -0.561 -2.336 -0.904 1 96 54 TYR B N 1
ATOM 2437 C CA . TYR B 1 54 ? 0.896 -2.4 -0.887 1 96 54 TYR B CA 1
ATOM 2438 C C . TYR B 1 54 ? 1.438 -2.865 -2.232 1 96 54 TYR B C 1
ATOM 2440 O O . TYR B 1 54 ? 2.365 -2.264 -2.777 1 96 54 TYR B O 1
ATOM 2448 N N . VAL B 1 55 ? 0.855 -3.908 -2.719 1 96.81 55 VAL B N 1
ATOM 2449 C CA . VAL B 1 55 ? 1.235 -4.461 -4.016 1 96.81 55 VAL B CA 1
ATOM 2450 C C . VAL B 1 55 ? 1.004 -3.42 -5.109 1 96.81 55 VAL B C 1
ATOM 2452 O O . VAL B 1 55 ? 1.838 -3.254 -6 1 96.81 55 VAL B O 1
ATOM 2455 N N . GLU B 1 56 ? -0.107 -2.768 -5.02 1 94.75 56 GLU B N 1
ATOM 2456 C CA . GLU B 1 56 ? -0.428 -1.709 -5.973 1 94.75 56 GLU B CA 1
ATOM 2457 C C . GLU B 1 56 ? 0.654 -0.632 -5.984 1 94.75 56 GLU B C 1
ATOM 2459 O O . GLU B 1 56 ? 1.099 -0.204 -7.051 1 94.75 56 GLU B O 1
ATOM 2464 N N . ALA B 1 57 ? 1.063 -0.167 -4.832 1 95.38 57 ALA B N 1
ATOM 2465 C CA . ALA B 1 57 ? 2.07 0.886 -4.727 1 95.38 57 ALA B CA 1
ATOM 2466 C C . ALA B 1 57 ? 3.389 0.45 -5.359 1 95.38 57 ALA B C 1
ATOM 2468 O O . ALA B 1 57 ? 3.965 1.176 -6.172 1 95.38 57 ALA B O 1
ATOM 2469 N N . VAL B 1 58 ? 3.832 -0.714 -5.035 1 96.5 58 VAL B N 1
ATOM 2470 C CA . VAL B 1 58 ? 5.105 -1.223 -5.539 1 96.5 58 VAL B CA 1
ATOM 2471 C C . VAL B 1 58 ? 5.012 -1.442 -7.047 1 96.5 58 VAL B C 1
ATOM 2473 O O . VAL B 1 58 ? 5.93 -1.087 -7.793 1 96.5 58 VAL B O 1
ATOM 2476 N N . ALA B 1 59 ? 3.906 -2.039 -7.469 1 96.44 59 ALA B N 1
ATOM 2477 C CA . ALA B 1 59 ? 3.695 -2.27 -8.891 1 96.44 59 ALA B CA 1
ATOM 2478 C C . ALA B 1 59 ? 3.725 -0.957 -9.672 1 96.44 59 ALA B C 1
ATOM 2480 O O . ALA B 1 59 ? 4.359 -0.866 -10.727 1 96.44 59 ALA B O 1
ATOM 2481 N N . GLN B 1 60 ? 3.014 0.011 -9.148 1 93.38 60 GLN B N 1
ATOM 2482 C CA . GLN B 1 60 ? 2.984 1.323 -9.781 1 93.38 60 GLN B CA 1
ATOM 2483 C C . GLN B 1 60 ? 4.387 1.915 -9.883 1 93.38 60 GLN B C 1
ATOM 2485 O O . GLN B 1 60 ? 4.777 2.414 -10.945 1 93.38 60 GLN B O 1
ATOM 2490 N N . TRP B 1 61 ? 5.113 1.833 -8.875 1 93.44 61 TRP B N 1
ATOM 2491 C CA . TRP B 1 61 ? 6.414 2.488 -8.836 1 93.44 61 TRP B CA 1
ATOM 2492 C C . TRP B 1 61 ? 7.43 1.744 -9.695 1 93.44 61 TRP B C 1
ATOM 2494 O O . TRP B 1 61 ? 8.32 2.359 -10.289 1 93.44 61 TRP B O 1
ATOM 2504 N N . LEU B 1 62 ? 7.273 0.455 -9.852 1 95.5 62 LEU B N 1
ATOM 2505 C CA . LEU B 1 62 ? 8.172 -0.327 -10.695 1 95.5 62 LEU B CA 1
ATOM 2506 C C . LEU B 1 62 ? 7.633 -0.434 -12.117 1 95.5 62 LEU B C 1
ATOM 2508 O O . LEU B 1 62 ? 8.188 -1.163 -12.938 1 95.5 62 LEU B O 1
ATOM 2512 N N . ASN B 1 63 ? 6.562 0.186 -12.367 1 94.62 63 ASN B N 1
ATOM 2513 C CA . ASN B 1 63 ? 5.922 0.236 -13.672 1 94.62 63 ASN B CA 1
ATOM 2514 C C . ASN B 1 63 ? 5.492 -1.151 -14.141 1 94.62 63 ASN B C 1
ATOM 2516 O O . ASN B 1 63 ? 5.703 -1.516 -15.297 1 94.62 63 ASN B O 1
ATOM 2520 N N . VAL B 1 64 ? 5.012 -1.92 -13.18 1 96 64 VAL B N 1
ATOM 2521 C CA . VAL B 1 64 ? 4.402 -3.205 -13.5 1 96 64 VAL B CA 1
ATOM 2522 C C . VAL B 1 64 ? 3.078 -2.982 -14.234 1 96 64 VAL B C 1
ATOM 2524 O O . VAL B 1 64 ? 2.184 -2.307 -13.719 1 96 64 VAL B O 1
ATOM 2527 N N . THR B 1 65 ? 2.967 -3.535 -15.406 1 92.31 65 THR B N 1
ATOM 2528 C CA . THR B 1 65 ? 1.782 -3.297 -16.219 1 92.31 65 THR B CA 1
ATOM 2529 C C . THR B 1 65 ? 0.949 -4.57 -16.344 1 92.31 65 THR B C 1
ATOM 2531 O O . THR B 1 65 ? -0.169 -4.535 -16.859 1 92.31 65 THR B O 1
ATOM 2534 N N . HIS B 1 66 ? 1.437 -5.684 -15.961 1 94.75 66 HIS B N 1
ATOM 2535 C CA . HIS B 1 66 ? 0.729 -6.957 -15.977 1 94.75 66 HIS B CA 1
ATOM 2536 C C . HIS B 1 66 ? 0.062 -7.238 -14.641 1 94.75 66 HIS B C 1
ATOM 2538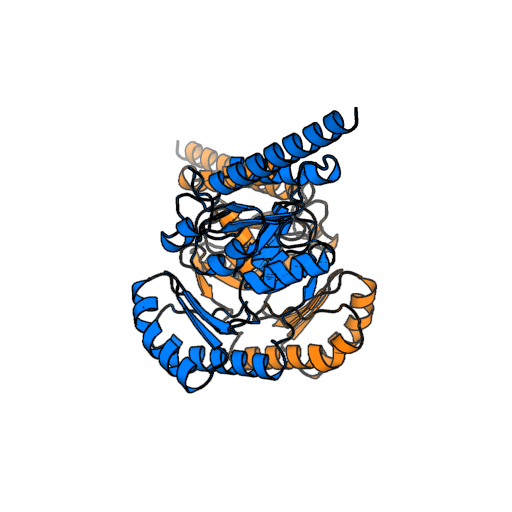 O O . HIS B 1 66 ? 0.365 -6.578 -13.641 1 94.75 66 HIS B O 1
ATOM 2544 N N . PRO B 1 67 ? -0.854 -8.148 -14.641 1 96.62 67 PRO B N 1
ATOM 2545 C CA . PRO B 1 67 ? -1.515 -8.477 -13.375 1 96.62 67 PRO B CA 1
ATOM 2546 C C . PRO B 1 67 ? -0.533 -8.914 -12.289 1 96.62 67 PRO B C 1
ATOM 2548 O O . PRO B 1 67 ? 0.484 -9.547 -12.594 1 96.62 67 PRO B O 1
ATOM 2551 N N . ALA B 1 68 ? -0.856 -8.57 -11.094 1 97.88 68 ALA B N 1
ATOM 2552 C CA . ALA B 1 68 ? -0.042 -8.93 -9.938 1 97.88 68 ALA B CA 1
ATOM 2553 C C . ALA B 1 68 ? -0.859 -9.719 -8.914 1 97.88 68 ALA B C 1
ATOM 2555 O O . ALA B 1 68 ? -2.09 -9.625 -8.891 1 97.88 68 ALA B O 1
ATOM 2556 N N . VAL B 1 69 ? -0.154 -10.492 -8.141 1 98 69 VAL B N 1
ATOM 2557 C CA . VAL B 1 69 ? -0.794 -11.32 -7.117 1 98 69 VAL B CA 1
ATOM 2558 C C . VAL B 1 69 ? -0.639 -10.656 -5.75 1 98 69 VAL B C 1
ATOM 2560 O O . VAL B 1 69 ? 0.466 -10.266 -5.363 1 98 69 VAL B O 1
ATOM 2563 N N . PHE B 1 70 ? -1.734 -10.477 -5.082 1 96.69 70 PHE B N 1
ATOM 2564 C CA . PHE B 1 70 ? -1.754 -9.969 -3.717 1 96.69 70 PHE B CA 1
ATOM 2565 C C . PHE B 1 70 ? -2.385 -10.984 -2.77 1 96.69 70 PHE B C 1
ATOM 2567 O O . PHE B 1 70 ? -3.131 -11.867 -3.201 1 96.69 70 PHE B O 1
ATOM 2574 N N . GLU B 1 71 ? -2.061 -10.906 -1.479 1 94.75 71 GLU B N 1
ATOM 2575 C CA . GLU B 1 71 ? -2.549 -11.844 -0.474 1 94.75 71 GLU B CA 1
ATOM 2576 C C . GLU B 1 71 ? -2.4 -13.289 -0.95 1 94.75 71 GLU B C 1
ATOM 2578 O O . GLU B 1 71 ? -3.328 -14.086 -0.82 1 94.75 71 GLU B O 1
ATOM 2583 N N . SER B 1 72 ? -1.327 -13.555 -1.65 1 93.56 72 SER B N 1
ATOM 2584 C CA . SER B 1 72 ? -0.822 -14.867 -2.047 1 93.56 72 SER B CA 1
ATOM 2585 C C . SER B 1 72 ? -1.647 -15.461 -3.184 1 93.56 72 SER B C 1
ATOM 2587 O O . SER B 1 72 ? -1.146 -16.266 -3.967 1 93.56 72 SER B O 1
ATOM 2589 N N . ALA B 1 73 ? -2.91 -15.031 -3.328 1 94.31 73 ALA B N 1
ATOM 2590 C CA . ALA B 1 73 ? -3.68 -15.719 -4.359 1 94.31 73 ALA B CA 1
ATOM 2591 C C . ALA B 1 73 ? -4.66 -14.773 -5.043 1 94.31 73 ALA B C 1
ATOM 2593 O O . ALA B 1 73 ? -5.27 -15.125 -6.055 1 94.31 73 ALA B O 1
ATOM 2594 N N . GLY B 1 74 ? -4.883 -13.625 -4.465 1 95.25 74 GLY B N 1
ATOM 2595 C CA . GLY B 1 74 ? -5.648 -12.625 -5.184 1 95.25 74 GLY B CA 1
ATOM 2596 C C . GLY B 1 74 ? -4.895 -12.023 -6.355 1 95.25 74 GLY B C 1
ATOM 2597 O O . GLY B 1 74 ? -3.678 -11.836 -6.289 1 95.25 74 GLY B O 1
ATOM 2598 N N . VAL B 1 75 ? -5.633 -11.742 -7.422 1 96.31 75 VAL B N 1
ATOM 2599 C CA . VAL B 1 75 ? -4.98 -11.18 -8.594 1 96.31 75 VAL B CA 1
ATOM 2600 C C . VAL B 1 75 ? -5.602 -9.828 -8.938 1 96.31 75 VAL B C 1
ATOM 2602 O O . VAL B 1 75 ? -6.82 -9.656 -8.836 1 96.31 75 VAL B O 1
ATOM 2605 N N . CYS B 1 76 ? -4.773 -8.891 -9.219 1 94.69 76 CYS B N 1
ATOM 2606 C CA . CYS B 1 76 ? -5.23 -7.562 -9.625 1 94.69 76 CYS B CA 1
ATOM 2607 C C . CYS B 1 76 ? -4.582 -7.141 -10.938 1 94.69 76 CYS B C 1
ATOM 2609 O O . CYS B 1 76 ? -3.357 -7.148 -11.055 1 94.69 76 CYS B O 1
ATOM 2611 N N . SER B 1 77 ? -5.422 -6.816 -11.906 1 91.12 77 SER B N 1
ATOM 2612 C CA . SER B 1 77 ? -4.914 -6.164 -13.109 1 91.12 77 SER B CA 1
ATOM 2613 C C . SER B 1 77 ? -4.566 -4.703 -12.852 1 91.12 77 SER B C 1
ATOM 2615 O O . SER B 1 77 ? -5.461 -3.869 -12.68 1 91.12 77 SER B O 1
ATOM 2617 N N . ILE B 1 78 ? -3.361 -4.395 -12.906 1 81.38 78 ILE B N 1
ATOM 2618 C CA . ILE B 1 78 ? -2.863 -3.086 -12.5 1 81.38 78 ILE B CA 1
ATOM 2619 C C . ILE B 1 78 ? -3.354 -2.021 -13.477 1 81.38 78 ILE B C 1
ATOM 2621 O O . ILE B 1 78 ? -3.6 -0.878 -13.094 1 81.38 78 ILE B O 1
ATOM 2625 N N . GLU B 1 79 ? -3.562 -2.379 -14.711 1 77.12 79 GLU B N 1
ATOM 2626 C CA . GLU B 1 79 ? -3.934 -1.438 -15.766 1 77.12 79 GLU B CA 1
ATOM 2627 C C . GLU B 1 79 ? -5.352 -0.912 -15.562 1 77.12 79 GLU B C 1
ATOM 2629 O O . GLU B 1 79 ? -5.625 0.262 -15.82 1 77.12 79 GLU B O 1
ATOM 2634 N N . ASN B 1 80 ? -6.191 -1.771 -15.125 1 77.38 80 ASN B N 1
ATOM 2635 C CA . ASN B 1 80 ? -7.582 -1.351 -15 1 77.38 80 ASN B CA 1
ATOM 2636 C C . ASN B 1 80 ? -8.125 -1.612 -13.602 1 77.38 80 ASN B C 1
ATOM 2638 O O . ASN B 1 80 ? -9.32 -1.445 -13.352 1 77.38 80 ASN B O 1
ATOM 2642 N N . TYR B 1 81 ? -7.258 -2.059 -12.719 1 83 81 TYR B N 1
ATOM 2643 C CA . TYR B 1 81 ? -7.551 -2.312 -11.312 1 83 81 TYR B CA 1
ATOM 2644 C C . TYR B 1 81 ? -8.672 -3.328 -11.164 1 83 81 TYR B C 1
ATOM 2646 O O . TYR B 1 81 ? -9.516 -3.207 -10.266 1 83 81 TYR B O 1
ATOM 2654 N N . GLU B 1 82 ? -8.773 -4.25 -12.047 1 88.25 82 GLU B N 1
ATOM 2655 C CA . GLU B 1 82 ? -9.68 -5.383 -11.906 1 88.25 82 GLU B CA 1
ATOM 2656 C C . GLU B 1 82 ? -9.141 -6.402 -10.906 1 88.25 82 GLU B C 1
ATOM 2658 O O . GLU B 1 82 ? -8.016 -6.891 -11.055 1 88.25 82 GLU B O 1
ATOM 2663 N N . VAL B 1 83 ? -9.984 -6.672 -9.945 1 91.94 83 VAL B N 1
ATOM 2664 C CA . VAL B 1 83 ? -9.57 -7.559 -8.875 1 91.94 83 VAL B CA 1
ATOM 2665 C C . VAL B 1 83 ? -10.312 -8.891 -8.977 1 91.94 83 VAL B C 1
ATOM 2667 O O . VAL B 1 83 ? -11.523 -8.914 -9.211 1 91.94 83 VAL B O 1
ATOM 2670 N N . GLN B 1 84 ? -9.547 -9.938 -8.867 1 91.88 84 GLN B N 1
ATOM 2671 C CA . GLN B 1 84 ? -10.102 -11.281 -8.836 1 91.88 84 GLN B CA 1
ATOM 2672 C C . GLN B 1 84 ? -9.609 -12.055 -7.617 1 91.88 84 GLN B C 1
ATOM 2674 O O . GLN B 1 84 ? -8.43 -11.984 -7.266 1 91.88 84 GLN B O 1
ATOM 2679 N N . PHE B 1 85 ? -10.523 -12.711 -6.98 1 90.56 85 PHE B N 1
ATOM 2680 C CA . PHE B 1 85 ? -10.203 -13.594 -5.871 1 90.56 85 PHE B CA 1
ATOM 2681 C C . PHE B 1 85 ? -10.312 -15.055 -6.293 1 90.56 85 PHE B C 1
ATOM 2683 O O . PHE B 1 85 ? -10.859 -15.359 -7.359 1 90.56 85 PHE B O 1
ATOM 2690 N N . LEU B 1 86 ? -9.742 -15.93 -5.434 1 87.25 86 LEU B N 1
ATOM 2691 C CA . LEU B 1 86 ? -9.875 -17.359 -5.703 1 87.25 86 LEU B CA 1
ATOM 2692 C C . LEU B 1 86 ? -11.344 -17.766 -5.707 1 87.25 86 LEU B C 1
ATOM 2694 O O . LEU B 1 86 ? -12.133 -17.297 -4.887 1 87.25 86 LEU B O 1
ATOM 2698 N N . PRO B 1 87 ? -11.656 -18.703 -6.586 1 84.06 87 PRO B N 1
ATOM 2699 C CA . PRO B 1 87 ? -13.047 -19.156 -6.629 1 84.06 87 PRO B CA 1
ATOM 2700 C C . PRO B 1 87 ? -13.508 -19.766 -5.305 1 84.06 87 PRO B C 1
ATOM 2702 O O . PRO B 1 87 ? -14.68 -19.641 -4.941 1 84.06 87 PRO B O 1
ATOM 2705 N N . VAL B 1 88 ? -12.617 -20.344 -4.625 1 84.81 88 VAL B N 1
ATOM 2706 C CA . VAL B 1 88 ? -12.977 -21.016 -3.383 1 84.81 88 VAL B CA 1
ATOM 2707 C C . VAL B 1 88 ? -13.266 -19.984 -2.297 1 84.81 88 VAL B C 1
ATOM 2709 O O . VAL B 1 88 ? -13.859 -20.297 -1.267 1 84.81 88 VAL B O 1
ATOM 2712 N N . PHE B 1 89 ? -12.82 -18.797 -2.521 1 89.56 89 PHE B N 1
ATOM 2713 C CA . PHE B 1 89 ? -13.164 -17.719 -1.596 1 89.56 89 PHE B CA 1
ATOM 2714 C C . PHE B 1 89 ? -14.578 -17.219 -1.859 1 89.56 89 PHE B C 1
ATOM 2716 O O . PHE B 1 89 ? -14.758 -16.094 -2.336 1 89.56 89 PHE B O 1
ATOM 2723 N N . ASP B 1 90 ? -15.539 -18.047 -1.402 1 89.12 90 ASP B N 1
ATOM 2724 C CA . ASP B 1 90 ? -16.953 -17.734 -1.578 1 89.12 90 ASP B CA 1
ATOM 2725 C C . ASP B 1 90 ? -17.5 -16.969 -0.368 1 89.12 90 ASP B C 1
ATOM 2727 O O . ASP B 1 90 ? -16.734 -16.516 0.486 1 89.12 90 ASP B O 1
ATOM 2731 N N . GLU B 1 91 ? -18.781 -16.828 -0.371 1 88.88 91 GLU B N 1
ATOM 2732 C CA . GLU B 1 91 ? -19.438 -16.078 0.686 1 88.88 91 GLU B CA 1
ATOM 2733 C C . GLU B 1 91 ? -19.203 -16.703 2.053 1 88.88 91 GLU B C 1
ATOM 2735 O O . GLU B 1 91 ? -19.016 -16 3.047 1 88.88 91 GLU B O 1
ATOM 2740 N N . LYS B 1 92 ? -19.266 -18 2.07 1 91.94 92 LYS B N 1
ATOM 2741 C CA . LYS B 1 92 ? -19.062 -18.719 3.324 1 91.94 92 LYS B CA 1
ATOM 2742 C C . LYS B 1 92 ? -17.641 -18.5 3.854 1 91.94 92 LYS B C 1
ATOM 2744 O O . LYS B 1 92 ? -17.453 -18.266 5.047 1 91.94 92 LYS B O 1
ATOM 2749 N N . ALA B 1 93 ? -16.672 -18.625 2.984 1 92.75 93 ALA B N 1
ATOM 2750 C CA . ALA B 1 93 ? -15.281 -18.391 3.377 1 92.75 93 ALA B CA 1
ATOM 2751 C C . ALA B 1 93 ? -15.086 -16.969 3.889 1 92.75 93 ALA B C 1
ATOM 2753 O O . ALA B 1 93 ? -14.398 -16.75 4.887 1 92.75 93 ALA B O 1
ATOM 2754 N N . GLN B 1 94 ? -15.703 -16.062 3.188 1 91.88 94 GLN B N 1
ATOM 2755 C CA . GLN B 1 94 ? -15.625 -14.664 3.6 1 91.88 94 GLN B CA 1
ATOM 2756 C C . GLN B 1 94 ? -16.219 -14.469 4.992 1 91.88 94 GLN B C 1
ATOM 2758 O O . GLN B 1 94 ? -15.648 -13.758 5.82 1 91.88 94 GLN B O 1
ATOM 2763 N N . GLN B 1 95 ? -17.312 -15.055 5.203 1 93.12 95 GLN B N 1
ATOM 2764 C CA . GLN B 1 95 ? -17.938 -14.977 6.516 1 93.12 95 GLN B CA 1
ATOM 2765 C C . GLN B 1 95 ? -17.031 -15.547 7.602 1 93.12 95 GLN B C 1
ATOM 2767 O O . GLN B 1 95 ? -16.953 -14.984 8.703 1 93.12 95 GLN B O 1
ATOM 2772 N N . GLN B 1 96 ? -16.438 -16.609 7.312 1 95.31 96 GLN B N 1
ATOM 2773 C CA . GLN B 1 96 ? -15.547 -17.234 8.281 1 95.31 96 GLN B CA 1
ATOM 2774 C C . GLN B 1 96 ? -14.344 -16.328 8.57 1 95.31 96 GLN B C 1
ATOM 2776 O O . GLN B 1 96 ? -13.891 -16.234 9.711 1 95.31 96 GLN B O 1
ATOM 2781 N N . VAL B 1 97 ? -13.805 -15.719 7.539 1 95 97 VAL B N 1
ATOM 2782 C CA . VAL B 1 97 ? -12.711 -14.781 7.742 1 95 97 VAL B CA 1
ATOM 2783 C C . VAL B 1 97 ? -13.164 -13.641 8.656 1 95 97 VAL B C 1
ATOM 2785 O O . VAL B 1 97 ? -12.438 -13.242 9.562 1 95 97 VAL B O 1
ATOM 2788 N N . ASP B 1 98 ? -14.359 -13.18 8.43 1 92.75 98 ASP B N 1
ATOM 2789 C CA . ASP B 1 98 ? -14.906 -12.109 9.258 1 92.75 98 ASP B CA 1
ATOM 2790 C C . ASP B 1 98 ? -15.062 -12.555 10.711 1 92.75 98 ASP B C 1
ATOM 2792 O O . ASP B 1 98 ? -14.773 -11.789 11.633 1 92.75 98 ASP B O 1
ATOM 2796 N N . GLU B 1 99 ? -15.516 -13.734 10.875 1 95.56 99 GLU B N 1
ATOM 2797 C CA . GLU B 1 99 ? -15.648 -14.305 12.211 1 95.56 99 GLU B CA 1
ATOM 2798 C C . GLU B 1 99 ? -14.297 -14.398 12.906 1 95.56 99 GLU B C 1
ATOM 2800 O O . GLU B 1 99 ? -14.18 -14.094 14.102 1 95.56 99 GLU B O 1
ATOM 2805 N N . LEU B 1 100 ? -13.359 -14.852 12.195 1 97.25 100 LEU B N 1
ATOM 2806 C CA . LEU B 1 100 ? -12.016 -15.008 12.742 1 97.25 100 LEU B CA 1
ATOM 2807 C C . LEU B 1 100 ? -11.414 -13.656 13.109 1 97.25 100 LEU B C 1
ATOM 2809 O O . LEU B 1 100 ? -10.797 -13.516 14.172 1 97.25 100 LEU B O 1
ATOM 2813 N N . LYS B 1 101 ? -11.594 -12.672 12.242 1 95.31 101 LYS B N 1
ATOM 2814 C CA . LYS B 1 101 ? -11.133 -11.32 12.555 1 95.31 101 LYS B CA 1
ATOM 2815 C C . LYS B 1 101 ? -11.773 -10.805 13.836 1 95.31 101 LYS B C 1
ATOM 2817 O O . LYS B 1 101 ? -11.094 -10.234 14.695 1 95.31 101 LYS B O 1
ATOM 2822 N N . ALA B 1 102 ? -13.039 -11.039 13.93 1 93.56 102 ALA B N 1
ATOM 2823 C CA . ALA B 1 102 ? -13.773 -10.602 15.117 1 93.56 102 ALA B CA 1
ATOM 2824 C C . ALA B 1 102 ? -13.258 -11.312 16.375 1 93.56 102 ALA B C 1
ATOM 2826 O O . ALA B 1 102 ? -13.102 -10.688 17.422 1 93.56 102 ALA B O 1
ATOM 2827 N N . TRP B 1 103 ? -13.078 -12.523 16.234 1 96.56 103 TRP B N 1
ATOM 2828 C CA . TRP B 1 103 ? -12.578 -13.32 17.359 1 96.56 103 TRP B CA 1
ATOM 2829 C C . TRP B 1 103 ? -11.195 -12.844 17.781 1 96.56 103 TRP B C 1
ATOM 2831 O O . TRP B 1 103 ? -10.922 -12.688 18.969 1 96.56 103 TRP B O 1
ATOM 2841 N N . LEU B 1 104 ? -10.297 -12.617 16.812 1 97.06 104 LEU B N 1
ATOM 2842 C CA . LEU B 1 104 ? -8.961 -12.109 17.109 1 97.06 104 LEU B CA 1
ATOM 2843 C C . LEU B 1 104 ? -9.039 -10.773 17.844 1 97.06 104 LEU B C 1
ATOM 2845 O O . LEU B 1 104 ? -8.312 -10.555 18.812 1 97.06 104 LEU B O 1
ATOM 2849 N N . GLU B 1 105 ? -9.883 -9.992 17.375 1 93.31 105 GLU B N 1
ATOM 2850 C CA . GLU B 1 105 ? -10.023 -8.656 17.938 1 93.31 105 GLU B CA 1
ATOM 2851 C C . GLU B 1 105 ? -10.562 -8.719 19.359 1 93.31 105 GLU B C 1
ATOM 2853 O O . GLU B 1 105 ? -10.117 -7.973 20.234 1 93.31 105 GLU B O 1
ATOM 2858 N N . ARG B 1 106 ? -11.477 -9.602 19.625 1 94.19 106 ARG B N 1
ATOM 2859 C CA . ARG B 1 106 ? -12.172 -9.664 20.906 1 94.19 106 ARG B CA 1
ATOM 2860 C C . ARG B 1 106 ? -11.375 -10.477 21.938 1 94.19 106 ARG B C 1
ATOM 2862 O O . ARG B 1 106 ? -11.352 -10.133 23.109 1 94.19 106 ARG B O 1
ATOM 2869 N N . GLU B 1 107 ? -10.688 -11.508 21.438 1 95.88 107 GLU B N 1
ATOM 2870 C CA . GLU B 1 107 ? -10.164 -12.492 22.391 1 95.88 107 GLU B CA 1
ATOM 2871 C C . GLU B 1 107 ? -8.641 -12.453 22.422 1 95.88 107 GLU B C 1
ATOM 2873 O O . GLU B 1 107 ? -8.031 -12.773 23.453 1 95.88 107 GLU B O 1
ATOM 2878 N N . ILE B 1 108 ? -8.016 -12.109 21.359 1 97.06 108 ILE B N 1
ATOM 2879 C CA . ILE B 1 108 ? -6.566 -12.258 21.297 1 97.06 108 ILE B CA 1
ATOM 2880 C C . ILE B 1 108 ? -5.891 -10.906 21.516 1 97.06 108 ILE B C 1
ATOM 2882 O O . ILE B 1 108 ? -5.023 -10.773 22.375 1 97.06 108 ILE B O 1
ATOM 2886 N N . ILE B 1 109 ? -6.344 -9.906 20.812 1 94.69 109 ILE B N 1
ATOM 2887 C CA . ILE B 1 109 ? -5.664 -8.617 20.766 1 94.69 109 ILE B CA 1
ATOM 2888 C C . ILE B 1 109 ? -5.605 -8.008 22.172 1 94.69 109 ILE B C 1
ATOM 2890 O O . ILE B 1 109 ? -4.566 -7.492 22.594 1 94.69 109 ILE B O 1
ATOM 2894 N N . PRO B 1 110 ? -6.691 -8.086 22.969 1 94.69 110 PRO B N 1
ATOM 2895 C CA . PRO B 1 110 ? -6.637 -7.504 24.297 1 94.69 110 PRO B CA 1
ATOM 2896 C C . PRO B 1 110 ? -5.566 -8.141 25.188 1 94.69 110 PRO B C 1
ATOM 2898 O O . PRO B 1 110 ? -5.098 -7.52 26.141 1 94.69 110 PRO B O 1
ATOM 2901 N N . GLU B 1 111 ? -5.09 -9.305 24.906 1 95.94 111 GLU B N 1
ATOM 2902 C CA . GLU B 1 111 ? -4.117 -10.031 25.719 1 95.94 111 GLU B CA 1
ATOM 2903 C C . GLU B 1 111 ? -2.691 -9.602 25.391 1 95.94 111 GLU B C 1
ATOM 2905 O O . GLU B 1 111 ? -1.758 -9.906 26.125 1 95.94 111 GLU B O 1
ATOM 2910 N N . TYR B 1 112 ? -2.547 -8.992 24.25 1 95.38 112 TYR B N 1
ATOM 2911 C CA . TYR B 1 112 ? -1.207 -8.656 23.781 1 95.38 112 TYR B CA 1
ATOM 2912 C C . TYR B 1 112 ? -1.119 -7.184 23.391 1 95.38 112 TYR B C 1
ATOM 2914 O O . TYR B 1 112 ? -1.349 -6.828 22.234 1 95.38 112 TYR B O 1
ATOM 2922 N N . PRO B 1 113 ? -0.637 -6.418 24.328 1 90.94 113 PRO B N 1
ATOM 2923 C CA . PRO B 1 113 ? -0.508 -4.996 24.016 1 90.94 113 PRO B CA 1
ATOM 2924 C C . PRO B 1 113 ? 0.333 -4.738 22.766 1 90.94 113 PRO B C 1
ATOM 2926 O O . PRO B 1 113 ? 1.391 -5.352 22.594 1 90.94 113 PRO B O 1
ATOM 2929 N N . GLY B 1 114 ? -0.236 -3.914 21.875 1 87.69 114 GLY B N 1
ATOM 2930 C CA . GLY B 1 114 ? 0.501 -3.562 20.672 1 87.69 114 GLY B CA 1
ATOM 2931 C C . GLY B 1 114 ? 0.135 -4.418 19.469 1 87.69 114 GLY B C 1
ATOM 2932 O O . GLY B 1 114 ? 0.51 -4.105 18.344 1 87.69 114 GLY B O 1
ATOM 2933 N N . MET B 1 115 ? -0.597 -5.453 19.719 1 92.12 115 MET B N 1
ATOM 2934 C CA . MET B 1 115 ? -1.039 -6.316 18.625 1 92.12 115 MET B CA 1
ATOM 2935 C C . MET B 1 115 ? -2.129 -5.637 17.812 1 92.12 115 MET B C 1
ATOM 2937 O O . MET B 1 115 ? -3.033 -5.012 18.359 1 92.12 115 MET B O 1
ATOM 2941 N N . ILE B 1 116 ? -1.937 -5.727 16.5 1 90.94 116 ILE B N 1
ATOM 2942 C CA . ILE B 1 116 ? -2.926 -5.074 15.648 1 90.94 116 ILE B CA 1
ATOM 2943 C C . ILE B 1 116 ? -3.494 -6.082 14.656 1 90.94 116 ILE B C 1
ATOM 2945 O O . ILE B 1 116 ? -2.783 -6.98 14.195 1 90.94 116 ILE B O 1
ATOM 2949 N N . LEU B 1 117 ? -4.762 -5.852 14.43 1 92.44 117 LEU B N 1
ATOM 2950 C CA . LEU B 1 117 ? -5.438 -6.645 13.414 1 92.44 117 LEU B CA 1
ATOM 2951 C C . LEU B 1 117 ? -5.066 -6.16 12.016 1 92.44 117 LEU B C 1
ATOM 2953 O O . LEU B 1 117 ? -5 -4.953 11.766 1 92.44 117 LEU B O 1
ATOM 2957 N N . GLU B 1 118 ? -4.789 -7.062 11.094 1 92.12 118 GLU B N 1
ATOM 2958 C CA . GLU B 1 118 ? -4.594 -6.711 9.688 1 92.12 118 GLU B CA 1
ATOM 2959 C C . GLU B 1 118 ? -5.93 -6.469 8.992 1 92.12 118 GLU B C 1
ATOM 2961 O O . GLU B 1 118 ? -6.363 -7.289 8.172 1 92.12 118 GLU B O 1
ATOM 2966 N N . PHE B 1 119 ? -6.441 -5.332 9.141 1 90 119 PHE B N 1
ATOM 2967 C CA . PHE B 1 119 ? -7.789 -5 8.695 1 90 119 PHE B CA 1
ATOM 2968 C C . PHE B 1 119 ? -7.812 -4.711 7.199 1 90 119 PHE B C 1
ATOM 2970 O O . PHE B 1 119 ? -8.883 -4.562 6.605 1 90 119 PHE B O 1
ATOM 2977 N N . THR B 1 120 ? -6.691 -4.77 6.574 1 93.88 120 THR B N 1
ATOM 2978 C CA . THR B 1 120 ? -6.605 -4.359 5.18 1 93.88 120 THR B CA 1
ATOM 2979 C C . THR B 1 120 ? -6.586 -5.574 4.258 1 93.88 120 THR B C 1
ATOM 2981 O O . THR B 1 120 ? -6.527 -5.434 3.033 1 93.88 120 THR B O 1
ATOM 2984 N N . LYS B 1 121 ? -6.613 -6.723 4.77 1 93.75 121 LYS B N 1
ATOM 2985 C CA . LYS B 1 121 ? -6.664 -7.945 3.975 1 93.75 121 LYS B CA 1
ATOM 2986 C C . LYS B 1 121 ? -8.086 -8.492 3.891 1 93.75 121 LYS B C 1
ATOM 2988 O O . LYS B 1 121 ? -8.844 -8.422 4.863 1 93.75 121 LYS B O 1
ATOM 2993 N N . LYS B 1 122 ? -8.383 -9 2.752 1 92.19 122 LYS B N 1
ATOM 2994 C CA . LYS B 1 122 ? -9.719 -9.539 2.521 1 92.19 122 LYS B CA 1
ATOM 2995 C C . LYS B 1 122 ? -9.75 -11.047 2.779 1 92.19 122 LYS B C 1
ATOM 2997 O O . LYS B 1 122 ? -10.68 -11.555 3.402 1 92.19 122 LYS B O 1
ATOM 3002 N N . MET B 1 123 ? -8.75 -11.75 2.387 1 92.88 123 MET B N 1
ATOM 3003 C CA . MET B 1 123 ? -8.789 -13.211 2.393 1 92.88 123 MET B CA 1
ATOM 3004 C C . MET B 1 123 ? -8.062 -13.773 3.605 1 92.88 123 MET B C 1
ATOM 3006 O O . MET B 1 123 ? -7.965 -14.984 3.77 1 92.88 123 MET B O 1
ATOM 3010 N N . ASP B 1 124 ? -7.578 -12.844 4.457 1 92.56 124 ASP B N 1
ATOM 3011 C CA . ASP B 1 124 ? -6.672 -13.211 5.543 1 92.56 124 ASP B CA 1
ATOM 3012 C C . ASP B 1 124 ? -7.09 -12.547 6.855 1 92.56 124 ASP B C 1
ATOM 3014 O O . ASP B 1 124 ? -7.398 -11.359 6.883 1 92.56 124 ASP B O 1
ATOM 3018 N N . ALA B 1 125 ? -7.246 -13.367 7.863 1 95.31 125 ALA B N 1
ATOM 3019 C CA . ALA B 1 125 ? -7.328 -12.812 9.211 1 95.31 125 ALA B CA 1
ATOM 3020 C C . ALA B 1 125 ? -5.965 -12.828 9.898 1 95.31 125 ALA B C 1
ATOM 3022 O O . ALA B 1 125 ? -5.484 -13.883 10.312 1 95.31 125 ALA B O 1
ATOM 3023 N N . GLY B 1 126 ? -5.406 -11.664 9.906 1 94.56 126 GLY B N 1
ATOM 3024 C CA . GLY B 1 126 ? -4.023 -11.633 10.359 1 94.56 126 GLY B CA 1
ATOM 3025 C C . GLY B 1 126 ? -3.789 -10.672 11.508 1 94.56 126 GLY B C 1
ATOM 3026 O O . GLY B 1 126 ? -4.641 -9.836 11.805 1 94.56 126 GLY B O 1
ATOM 3027 N N . LEU B 1 127 ? -2.734 -10.891 12.219 1 95.25 127 LEU B N 1
ATOM 3028 C CA . LEU B 1 127 ? -2.23 -10.039 13.297 1 95.25 127 LEU B CA 1
ATOM 3029 C C . LEU B 1 127 ? -0.792 -9.617 13.023 1 95.25 127 LEU B C 1
ATOM 3031 O O . LEU B 1 127 ? -0.022 -10.367 12.422 1 95.25 127 LEU B O 1
ATOM 3035 N N . ILE B 1 128 ? -0.514 -8.469 13.469 1 91.44 128 ILE B N 1
ATOM 3036 C CA . ILE B 1 128 ? 0.85 -7.973 13.344 1 91.44 128 ILE B CA 1
ATOM 3037 C C . ILE B 1 128 ? 1.354 -7.496 14.703 1 91.44 128 ILE B C 1
ATOM 3039 O O . ILE B 1 128 ? 0.615 -6.867 15.461 1 91.44 128 ILE B O 1
ATOM 3043 N N . HIS B 1 129 ? 2.523 -7.797 15 1 90.38 129 HIS B N 1
ATOM 3044 C CA . HIS B 1 129 ? 3.254 -7.305 16.156 1 90.38 129 HIS B CA 1
ATOM 3045 C C . HIS B 1 129 ? 4.754 -7.258 15.883 1 90.38 129 HIS B C 1
ATOM 3047 O O . HIS B 1 129 ? 5.312 -8.188 15.305 1 90.38 129 HIS B O 1
ATOM 3053 N N . PRO B 1 130 ? 5.449 -6.16 16.234 1 84.81 130 PRO B N 1
ATOM 3054 C CA . PRO B 1 130 ? 6.871 -6.027 15.906 1 84.81 130 PRO B CA 1
ATOM 3055 C C . PRO B 1 130 ? 7.75 -7.004 16.688 1 84.81 130 PRO B C 1
ATOM 3057 O O . PRO B 1 130 ? 8.883 -7.281 16.281 1 84.81 130 PRO B O 1
ATOM 3060 N N . GLU B 1 131 ? 7.289 -7.504 17.828 1 89.19 131 GLU B N 1
ATOM 3061 C CA . GLU B 1 131 ? 8.094 -8.391 18.672 1 89.19 131 GLU B CA 1
ATOM 3062 C C . GLU B 1 131 ? 7.789 -9.852 18.375 1 89.19 131 GLU B C 1
ATOM 3064 O O . GLU B 1 131 ? 6.68 -10.328 18.641 1 89.19 131 GLU B O 1
ATOM 3069 N N . LYS B 1 132 ? 8.766 -10.531 17.984 1 91.25 132 LYS B N 1
ATOM 3070 C CA . LYS B 1 132 ? 8.641 -11.938 17.625 1 91.25 132 LYS B CA 1
ATOM 3071 C C . LYS B 1 132 ? 8.117 -12.758 18.812 1 91.25 132 LYS B C 1
ATOM 3073 O O . LYS B 1 132 ? 7.348 -13.703 18.625 1 91.25 132 LYS B O 1
ATOM 3078 N N . GLU B 1 133 ? 8.539 -12.438 19.984 1 95.25 133 GLU B N 1
ATOM 3079 C CA . GLU B 1 133 ? 8.148 -13.188 21.172 1 95.25 133 GLU B CA 1
ATOM 3080 C C . GLU B 1 133 ? 6.637 -13.148 21.391 1 95.25 133 GLU B C 1
ATOM 3082 O O . GLU B 1 133 ? 6.047 -14.125 21.844 1 95.25 133 GLU B O 1
ATOM 3087 N N . VAL B 1 134 ? 6.078 -12.016 21.078 1 95.44 134 VAL B N 1
ATOM 3088 C CA . VAL B 1 134 ? 4.633 -11.867 21.219 1 95.44 134 VAL B CA 1
ATOM 3089 C C . VAL B 1 134 ? 3.92 -12.766 20.219 1 95.44 134 VAL B C 1
ATOM 3091 O O . VAL B 1 134 ? 2.934 -13.422 20.562 1 95.44 134 VAL B O 1
ATOM 3094 N N . ILE B 1 135 ? 4.422 -12.789 19.031 1 94.75 135 ILE B N 1
ATOM 3095 C CA . ILE B 1 135 ? 3.879 -13.641 17.969 1 94.75 135 ILE B CA 1
ATOM 3096 C C . ILE B 1 135 ? 3.973 -15.109 18.391 1 94.75 135 ILE B C 1
ATOM 3098 O O . ILE B 1 135 ? 2.996 -15.852 18.297 1 94.75 135 ILE B O 1
ATOM 3102 N N . ASP B 1 136 ? 5.117 -15.492 18.875 1 96.31 136 ASP B N 1
ATOM 3103 C CA . ASP B 1 136 ? 5.355 -16.875 19.281 1 96.31 136 ASP B CA 1
ATOM 3104 C C . ASP B 1 136 ? 4.41 -17.281 20.406 1 96.31 136 ASP B C 1
ATOM 3106 O O . ASP B 1 136 ? 3.953 -18.422 20.453 1 96.31 136 ASP B O 1
ATOM 3110 N N . ASP B 1 137 ? 4.168 -16.391 21.25 1 97.62 137 ASP B N 1
ATOM 3111 C CA . ASP B 1 137 ? 3.33 -16.672 22.406 1 97.62 137 ASP B CA 1
ATOM 3112 C C . ASP B 1 137 ? 1.867 -16.828 22 1 97.62 137 ASP B C 1
ATOM 3114 O O . ASP B 1 137 ? 1.158 -17.672 22.562 1 97.62 137 ASP B O 1
ATOM 3118 N N . ALA B 1 138 ? 1.435 -16.016 21.125 1 97.62 138 ALA B N 1
ATOM 3119 C CA . ALA B 1 138 ? 0.029 -16 20.719 1 97.62 138 ALA B CA 1
ATOM 3120 C C . ALA B 1 138 ? -0.283 -17.156 19.766 1 97.62 138 ALA B C 1
ATOM 3122 O O . ALA B 1 138 ? -1.422 -17.625 19.703 1 97.62 138 ALA B O 1
ATOM 3123 N N . PHE B 1 139 ? 0.654 -17.656 19.094 1 97.62 139 PHE B N 1
ATOM 3124 C CA . PHE B 1 139 ? 0.502 -18.531 17.938 1 97.62 139 PHE B CA 1
ATOM 3125 C C . PHE B 1 139 ? -0.177 -19.828 18.328 1 97.62 139 PHE B C 1
ATOM 3127 O O . PHE B 1 139 ? -1.133 -20.266 17.672 1 97.62 139 PHE B O 1
ATOM 3134 N N . PRO B 1 140 ? 0.222 -20.484 19.438 1 97.12 140 PRO B N 1
ATOM 3135 C CA . PRO B 1 140 ? -0.349 -21.797 19.75 1 97.12 140 PRO B CA 1
ATOM 3136 C C . PRO B 1 140 ? -1.855 -21.734 19.984 1 97.12 140 PRO B C 1
ATOM 3138 O O . PRO B 1 140 ? -2.598 -22.594 19.5 1 97.12 140 PRO B O 1
ATOM 3141 N N . ALA B 1 141 ? -2.254 -20.766 20.734 1 96.75 141 ALA B N 1
ATOM 3142 C CA . ALA B 1 141 ? -3.676 -20.641 21.031 1 96.75 141 ALA B CA 1
ATOM 3143 C C . ALA B 1 141 ? -4.488 -20.406 19.766 1 96.75 141 ALA B C 1
ATOM 3145 O O . ALA B 1 141 ? -5.586 -20.938 19.609 1 96.75 141 ALA B O 1
ATOM 3146 N N . ILE B 1 142 ? -3.961 -19.594 18.891 1 97.69 142 ILE B N 1
ATOM 3147 C CA . ILE B 1 142 ? -4.641 -19.266 17.641 1 97.69 142 ILE B CA 1
ATOM 3148 C C . ILE B 1 142 ? -4.711 -20.5 16.75 1 97.69 142 ILE B C 1
ATOM 3150 O O . ILE B 1 142 ? -5.77 -20.812 16.203 1 97.69 142 ILE B O 1
ATOM 3154 N N . LYS B 1 143 ? -3.627 -21.109 16.641 1 97.19 143 LYS B N 1
ATOM 3155 C CA . LYS B 1 143 ? -3.564 -22.312 15.82 1 97.19 143 LYS B CA 1
ATOM 3156 C C . LYS B 1 143 ? -4.57 -23.359 16.312 1 97.19 143 LYS B C 1
ATOM 3158 O O . LYS B 1 143 ? -5.273 -23.969 15.5 1 97.19 143 LYS B O 1
ATOM 3163 N N . GLU B 1 144 ? -4.641 -23.578 17.578 1 96.88 144 GLU B N 1
ATOM 3164 C CA . GLU B 1 144 ? -5.551 -24.562 18.156 1 96.88 144 GLU B CA 1
ATOM 3165 C C . GLU B 1 144 ? -7.008 -24.203 17.891 1 96.88 144 GLU B C 1
ATOM 3167 O O . GLU B 1 144 ? -7.812 -25.047 17.5 1 96.88 144 GLU B O 1
ATOM 3172 N N . TYR B 1 145 ? -7.324 -22.953 18.141 1 97.31 145 TYR B N 1
ATOM 3173 C CA . TYR B 1 145 ? -8.68 -22.469 17.938 1 97.31 145 TYR B CA 1
ATOM 3174 C C . TYR B 1 145 ? -9.109 -22.672 16.484 1 97.31 145 TYR B C 1
ATOM 3176 O O . TYR B 1 145 ? -10.219 -23.141 16.219 1 97.31 145 TYR B O 1
ATOM 3184 N N . VAL B 1 146 ? -8.25 -22.328 15.531 1 97.06 146 VAL B N 1
ATOM 3185 C CA . VAL B 1 146 ? -8.562 -22.406 14.109 1 97.06 146 VAL B CA 1
ATOM 3186 C C . VAL B 1 146 ? -8.688 -23.859 13.68 1 97.06 146 VAL B C 1
ATOM 3188 O O . VAL B 1 146 ? -9.609 -24.219 12.945 1 97.06 146 VAL B O 1
ATOM 3191 N N . ALA B 1 147 ? -7.766 -24.672 14.125 1 95 147 ALA B N 1
ATOM 3192 C CA . ALA B 1 147 ? -7.777 -26.094 13.766 1 95 147 ALA B CA 1
ATOM 3193 C C . ALA B 1 147 ? -9.078 -26.766 14.203 1 95 147 ALA B C 1
ATOM 3195 O O . ALA B 1 147 ? -9.602 -27.641 13.508 1 95 147 ALA B O 1
ATOM 3196 N N . LYS B 1 148 ? -9.609 -26.375 15.266 1 95.12 148 LYS B N 1
ATOM 3197 C CA . LYS B 1 148 ? -10.805 -26.984 15.836 1 95.12 148 LYS B CA 1
ATOM 3198 C C . LYS B 1 148 ? -12.062 -26.484 15.141 1 95.12 148 LYS B C 1
ATOM 3200 O O . LYS B 1 148 ? -13 -27.25 14.906 1 95.12 148 LYS B O 1
ATOM 3205 N N . GLY B 1 149 ? -12.039 -25.281 14.758 1 95.06 149 GLY B N 1
ATOM 3206 C CA . GLY B 1 149 ? -13.297 -24.672 14.344 1 95.06 149 GLY B CA 1
ATOM 3207 C C . GLY B 1 149 ? -13.336 -24.344 12.867 1 95.06 149 GLY B C 1
ATOM 3208 O O . GLY B 1 149 ? -14.414 -24.188 12.289 1 95.06 149 GLY B O 1
ATOM 3209 N N . TYR B 1 150 ? -12.188 -24.203 12.266 1 95.62 150 TYR B N 1
ATOM 3210 C CA . TYR B 1 150 ? -12.117 -23.719 10.891 1 95.62 150 TYR B CA 1
ATOM 3211 C C . TYR B 1 150 ? -11.148 -24.562 10.07 1 95.62 150 TYR B C 1
ATOM 3213 O O . TYR B 1 150 ? -10.102 -24.062 9.633 1 95.62 150 TYR B O 1
ATOM 3221 N N . PRO B 1 151 ? -11.523 -25.75 9.703 1 91.44 151 PRO B N 1
ATOM 3222 C CA . PRO B 1 151 ? -10.609 -26.734 9.117 1 91.44 151 PRO B CA 1
ATOM 3223 C C . PRO B 1 151 ? -10.133 -26.328 7.723 1 91.44 151 PRO B C 1
ATOM 3225 O O . PRO B 1 151 ? -9.125 -26.859 7.238 1 91.44 151 PRO B O 1
ATOM 3228 N N . ILE B 1 152 ? -10.789 -25.469 7.051 1 91.62 152 ILE B N 1
ATOM 3229 C CA . ILE B 1 152 ? -10.391 -25.125 5.695 1 91.62 152 ILE B CA 1
ATOM 3230 C C . ILE B 1 152 ? -9.305 -24.047 5.738 1 91.62 152 ILE B C 1
ATOM 3232 O O . ILE B 1 152 ? -8.758 -23.656 4.699 1 91.62 152 ILE B O 1
ATOM 3236 N N . PHE B 1 153 ? -9.008 -23.547 6.961 1 94.81 153 PHE B N 1
ATOM 3237 C CA . PHE B 1 153 ? -8 -22.5 7.125 1 94.81 153 PHE B CA 1
ATOM 3238 C C . PHE B 1 153 ? -6.711 -23.094 7.699 1 94.81 153 PHE B C 1
ATOM 3240 O O . PHE B 1 153 ? -6.734 -24.141 8.352 1 94.81 153 PHE B O 1
ATOM 3247 N N . GLU B 1 154 ? -5.656 -22.438 7.371 1 94 154 GLU B N 1
ATOM 3248 C CA . GLU B 1 154 ? -4.34 -22.734 7.93 1 94 154 GLU B CA 1
ATOM 3249 C C . GLU B 1 154 ? -3.758 -21.5 8.625 1 94 154 GLU B C 1
ATOM 3251 O O . GLU B 1 154 ? -4.023 -20.359 8.219 1 94 154 GLU B O 1
ATOM 3256 N N . VAL B 1 155 ? -2.98 -21.812 9.672 1 95.19 155 VAL B N 1
ATOM 3257 C CA . VAL B 1 155 ? -2.359 -20.719 10.422 1 95.19 155 VAL B CA 1
ATOM 3258 C C . VAL B 1 155 ? -0.854 -20.719 10.172 1 95.19 155 VAL B C 1
ATOM 3260 O O . VAL B 1 155 ? -0.193 -21.75 10.297 1 95.19 155 VAL B O 1
ATOM 3263 N N . HIS B 1 156 ? -0.373 -19.594 9.742 1 91.69 156 HIS B N 1
ATOM 3264 C CA . HIS B 1 156 ? 1.052 -19.375 9.516 1 91.69 156 HIS B CA 1
ATOM 3265 C C . HIS B 1 156 ? 1.573 -18.203 10.344 1 91.69 156 HIS B C 1
ATOM 3267 O O . HIS B 1 156 ? 0.803 -17.328 10.742 1 91.69 156 HIS B O 1
ATOM 3273 N N . LYS B 1 157 ? 2.799 -18.266 10.688 1 90.31 157 LYS B N 1
ATOM 3274 C CA . LYS B 1 157 ? 3.377 -17.125 11.398 1 90.31 157 LYS B CA 1
ATOM 3275 C C . LYS B 1 157 ? 4.719 -16.719 10.797 1 90.31 157 LYS B C 1
ATOM 3277 O O . LYS B 1 157 ? 5.395 -17.547 10.172 1 90.31 157 LYS B O 1
ATOM 3282 N N . THR B 1 158 ? 5.039 -15.547 10.836 1 84.88 158 THR B N 1
ATOM 3283 C CA . THR B 1 158 ? 6.363 -14.977 10.602 1 84.88 158 THR B CA 1
ATOM 3284 C C . THR B 1 158 ? 6.934 -14.383 11.883 1 84.88 158 THR B C 1
ATOM 3286 O O . THR B 1 158 ? 6.418 -14.633 12.977 1 84.88 158 THR B O 1
ATOM 3289 N N . GLU B 1 159 ? 8 -13.633 11.656 1 84 159 GLU B N 1
ATOM 3290 C CA . GLU B 1 159 ? 8.594 -13.008 12.828 1 84 159 GLU B CA 1
ATOM 3291 C C . GLU B 1 159 ? 7.703 -11.883 13.367 1 84 159 GLU B C 1
ATOM 3293 O O . GLU B 1 159 ? 7.777 -11.539 14.547 1 84 159 GLU B O 1
ATOM 3298 N N . VAL B 1 160 ? 6.793 -11.391 12.5 1 86.5 160 VAL B N 1
ATOM 3299 C CA . VAL B 1 160 ? 6.086 -10.195 12.945 1 86.5 160 VAL B CA 1
ATOM 3300 C C . VAL B 1 160 ? 4.59 -10.352 12.68 1 86.5 160 VAL B C 1
ATOM 3302 O O . VAL B 1 160 ? 3.82 -9.398 12.852 1 86.5 160 VAL B O 1
ATOM 3305 N N . SER B 1 161 ? 4.195 -11.562 12.258 1 92.19 161 SER B N 1
ATOM 3306 C CA . SER B 1 161 ? 2.777 -11.656 11.93 1 92.19 161 SER B CA 1
ATOM 3307 C C . SER B 1 161 ? 2.258 -13.078 12.109 1 92.19 161 SER B C 1
ATOM 3309 O O . SER B 1 161 ? 3.037 -14.031 12.125 1 92.19 161 SER B O 1
ATOM 3311 N N . ILE B 1 162 ? 1.002 -13.195 12.383 1 95.31 162 ILE B N 1
ATOM 3312 C CA . ILE B 1 162 ? 0.22 -14.43 12.312 1 95.31 162 ILE B CA 1
ATOM 3313 C C . ILE B 1 162 ? -0.886 -14.273 11.273 1 95.31 162 ILE B C 1
ATOM 3315 O O . ILE B 1 162 ? -1.614 -13.281 11.273 1 95.31 162 ILE B O 1
ATOM 3319 N N . ASN B 1 163 ? -0.965 -15.258 10.398 1 95.06 163 ASN B N 1
ATOM 3320 C CA . ASN B 1 163 ? -1.952 -15.195 9.328 1 95.06 163 ASN B CA 1
ATOM 3321 C C . ASN B 1 163 ? -2.812 -16.453 9.273 1 95.06 163 ASN B C 1
ATOM 3323 O O . ASN B 1 163 ? -2.287 -17.562 9.242 1 95.06 163 ASN B O 1
ATOM 3327 N N . ILE B 1 164 ? -4.078 -16.266 9.359 1 96.38 164 ILE B N 1
ATOM 3328 C CA . ILE B 1 164 ? -5.055 -17.328 9.125 1 96.38 164 ILE B CA 1
ATOM 3329 C C . ILE B 1 164 ? -5.582 -17.234 7.695 1 96.38 164 ILE B C 1
ATOM 3331 O O . ILE B 1 164 ? -6.34 -16.328 7.363 1 96.38 164 ILE B O 1
ATOM 3335 N N . ILE B 1 165 ? -5.199 -18.172 6.91 1 93.75 165 ILE B N 1
ATOM 3336 C CA . ILE B 1 165 ? -5.52 -18.094 5.488 1 93.75 165 ILE B CA 1
ATOM 3337 C C . ILE B 1 165 ? -6.191 -19.391 5.035 1 93.75 165 ILE B C 1
ATOM 3339 O O . ILE B 1 165 ? -6.004 -20.438 5.645 1 93.75 165 ILE B O 1
ATOM 3343 N N . LEU B 1 166 ? -7.031 -19.281 3.906 1 92.69 166 LEU B N 1
ATOM 3344 C CA . LEU B 1 166 ? -7.539 -20.484 3.279 1 92.69 166 LEU B CA 1
ATOM 3345 C C . LEU B 1 166 ? -6.395 -21.375 2.785 1 92.69 166 LEU B C 1
ATOM 3347 O O . LEU B 1 166 ? -5.402 -20.859 2.258 1 92.69 166 LEU B O 1
ATOM 3351 N N . ALA B 1 167 ? -6.547 -22.672 2.916 1 89.25 167 ALA B N 1
ATOM 3352 C CA . ALA B 1 167 ? -5.496 -23.594 2.508 1 89.25 167 ALA B CA 1
ATOM 3353 C C . ALA B 1 167 ? -5.125 -23.391 1.04 1 89.25 167 ALA B C 1
ATOM 3355 O O . ALA B 1 167 ? -3.955 -23.5 0.668 1 89.25 167 ALA B O 1
ATOM 3356 N N . ASP B 1 168 ? -6.098 -23 0.243 1 90.19 168 ASP B N 1
ATOM 3357 C CA . ASP B 1 168 ? -5.879 -22.828 -1.19 1 90.19 168 ASP B CA 1
ATOM 3358 C C . ASP B 1 168 ? -5.316 -21.438 -1.501 1 90.19 168 ASP B C 1
ATOM 3360 O O . ASP B 1 168 ? -4.926 -21.172 -2.639 1 90.19 168 ASP B O 1
ATOM 3364 N N . ASN B 1 169 ? -5.285 -20.594 -0.491 1 91.12 169 ASN B N 1
ATOM 3365 C CA . ASN B 1 169 ? -4.766 -19.25 -0.668 1 91.12 169 ASN B CA 1
ATOM 3366 C C . ASN B 1 169 ? -3.244 -19.203 -0.536 1 91.12 169 ASN B C 1
ATOM 3368 O O . ASN B 1 169 ? -2.715 -18.641 0.425 1 91.12 169 ASN B O 1
ATOM 3372 N N . ASN B 1 170 ? -2.619 -19.75 -1.57 1 92.38 170 ASN B N 1
ATOM 3373 C CA . ASN B 1 170 ? -1.161 -19.812 -1.564 1 92.38 170 ASN B CA 1
ATOM 3374 C C . ASN B 1 170 ? -0.573 -19.312 -2.881 1 92.38 170 ASN B C 1
ATOM 3376 O O . ASN B 1 170 ? -1.301 -19.109 -3.855 1 92.38 170 ASN B O 1
ATOM 3380 N N . LYS B 1 171 ? 0.7 -19.141 -2.852 1 94.88 171 LYS B N 1
ATOM 3381 C CA . LYS B 1 171 ? 1.351 -18.469 -3.977 1 94.88 171 LYS B CA 1
ATOM 3382 C C . LYS B 1 171 ? 1.364 -19.359 -5.211 1 94.88 171 LYS B C 1
ATOM 3384 O O . LYS B 1 171 ? 1.387 -18.875 -6.34 1 94.88 171 LYS B O 1
ATOM 3389 N N . GLU B 1 172 ? 1.317 -20.703 -5.051 1 97.06 172 GLU B N 1
ATOM 3390 C CA . GLU B 1 172 ? 1.151 -21.594 -6.199 1 97.06 172 GLU B CA 1
ATOM 3391 C C . GLU B 1 172 ? -0.118 -21.25 -6.977 1 97.06 172 GLU B C 1
ATOM 3393 O O . GLU B 1 172 ? -0.072 -21.047 -8.188 1 97.06 172 GLU B O 1
ATOM 3398 N N . ASN B 1 173 ? -1.228 -21.188 -6.285 1 96.25 173 ASN B N 1
ATOM 3399 C CA . ASN B 1 173 ? -2.5 -20.906 -6.938 1 96.25 173 ASN B CA 1
ATOM 3400 C C . ASN B 1 173 ? -2.533 -19.484 -7.5 1 96.25 173 ASN B C 1
ATOM 3402 O O . ASN B 1 173 ? -3.156 -19.234 -8.531 1 96.25 173 ASN B O 1
ATOM 3406 N N . GLY B 1 174 ? -1.896 -18.531 -6.801 1 96.81 174 GLY B N 1
ATOM 3407 C CA . GLY B 1 174 ? -1.763 -17.188 -7.34 1 96.81 174 GLY B CA 1
ATOM 3408 C C . GLY B 1 174 ? -1.027 -17.141 -8.664 1 96.81 174 GLY B C 1
ATOM 3409 O O . GLY B 1 174 ? -1.489 -16.516 -9.617 1 96.81 174 GLY B O 1
ATOM 3410 N N . ILE B 1 175 ? 0.076 -17.875 -8.758 1 98.12 175 ILE B N 1
ATOM 3411 C CA . ILE B 1 175 ? 0.894 -17.906 -9.969 1 98.12 175 ILE B CA 1
ATOM 3412 C C . ILE B 1 175 ? 0.135 -18.609 -11.086 1 98.12 175 ILE B C 1
ATOM 3414 O O . ILE B 1 175 ? 0.166 -18.188 -12.242 1 98.12 175 ILE B O 1
ATOM 3418 N N . LEU B 1 176 ? -0.569 -19.672 -10.75 1 97.69 176 LEU B N 1
ATOM 3419 C CA . LEU B 1 176 ? -1.354 -20.391 -11.742 1 97.69 176 LEU B CA 1
ATOM 3420 C C . LEU B 1 176 ? -2.439 -19.484 -12.328 1 97.69 176 LEU B C 1
ATOM 3422 O O . LEU B 1 176 ? -2.678 -19.516 -13.539 1 97.69 176 LEU B O 1
ATOM 3426 N N . ARG B 1 177 ? -3.07 -18.766 -11.492 1 95.81 177 ARG B N 1
ATOM 3427 C CA . ARG B 1 177 ? -4.094 -17.844 -11.969 1 95.81 177 ARG B CA 1
ATOM 3428 C C . ARG B 1 177 ? -3.488 -16.781 -12.891 1 95.81 177 ARG B C 1
ATOM 3430 O O . ARG B 1 177 ? -4.094 -16.406 -13.898 1 95.81 177 ARG B O 1
ATOM 3437 N N . LEU B 1 178 ? -2.357 -16.266 -12.523 1 96.06 178 LEU B N 1
ATOM 3438 C CA . LEU B 1 178 ? -1.651 -15.305 -13.367 1 96.06 178 LEU B CA 1
ATOM 3439 C C . LEU B 1 178 ? -1.359 -15.898 -14.742 1 96.06 178 LEU B C 1
ATOM 3441 O O . LEU B 1 178 ? -1.559 -15.234 -15.758 1 96.06 178 LEU B O 1
ATOM 3445 N N . CYS B 1 179 ? -0.851 -17.078 -14.703 1 97.25 179 CYS B N 1
ATOM 3446 C CA . CYS B 1 179 ? -0.544 -17.766 -15.953 1 97.25 179 CYS B CA 1
ATOM 3447 C C . CYS B 1 179 ? -1.79 -17.891 -16.828 1 97.25 179 CYS B C 1
ATOM 3449 O O . CYS B 1 179 ? -1.737 -17.656 -18.031 1 97.25 179 CYS B O 1
ATOM 3451 N N . GLU B 1 180 ? -2.885 -18.281 -16.172 1 96.12 180 GLU B N 1
ATOM 3452 C CA . GLU B 1 180 ? -4.148 -18.406 -16.906 1 96.12 180 GLU B CA 1
ATOM 3453 C C . GLU B 1 180 ? -4.559 -17.078 -17.531 1 96.12 180 GLU B C 1
ATOM 3455 O O . GLU B 1 180 ? -4.941 -17.047 -18.703 1 96.12 180 GLU B O 1
ATOM 3460 N N . LEU B 1 181 ? -4.477 -16.016 -16.828 1 93.75 181 LEU B N 1
ATOM 3461 C CA . LEU B 1 181 ? 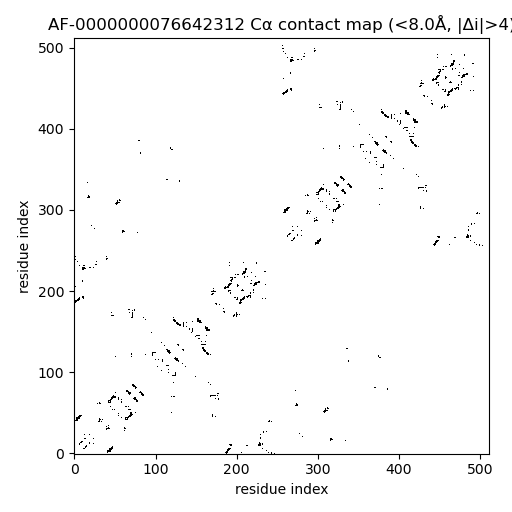-4.887 -14.703 -17.297 1 93.75 181 LEU B CA 1
ATOM 3462 C C . LEU B 1 181 ? -3.998 -14.219 -18.438 1 93.75 181 LEU B C 1
ATOM 3464 O O . LEU B 1 181 ? -4.461 -13.516 -19.328 1 93.75 181 LEU B O 1
ATOM 3468 N N . MET B 1 182 ? -2.734 -14.625 -18.391 1 95.19 182 MET B N 1
ATOM 3469 C CA . MET B 1 182 ? -1.762 -14.125 -19.359 1 95.19 182 MET B CA 1
ATOM 3470 C C . MET B 1 182 ? -1.578 -15.109 -20.516 1 95.19 182 MET B C 1
ATOM 3472 O O . MET B 1 182 ? -0.82 -14.844 -21.438 1 95.19 182 MET B O 1
ATOM 3476 N N . ASP B 1 183 ? -2.283 -16.219 -20.422 1 97 183 ASP B N 1
ATOM 3477 C CA . ASP B 1 183 ? -2.211 -17.281 -21.422 1 97 183 ASP B CA 1
ATOM 3478 C C . ASP B 1 183 ? -0.777 -17.781 -21.594 1 97 183 ASP B C 1
ATOM 3480 O O . ASP B 1 183 ? -0.254 -17.797 -22.719 1 97 183 ASP B O 1
ATOM 3484 N N . ILE B 1 184 ? -0.07 -18.078 -20.5 1 98.12 184 ILE B N 1
ATOM 3485 C CA . ILE B 1 184 ? 1.243 -18.703 -20.469 1 98.12 184 ILE B CA 1
ATOM 3486 C C . ILE B 1 184 ? 1.221 -19.891 -19.5 1 98.12 184 ILE B C 1
ATOM 3488 O O . ILE B 1 184 ? 0.23 -20.109 -18.797 1 98.12 184 ILE B O 1
ATOM 3492 N N . THR B 1 185 ? 2.238 -20.688 -19.5 1 98.38 185 THR B N 1
ATOM 3493 C CA . THR B 1 185 ? 2.357 -21.812 -18.594 1 98.38 185 THR B CA 1
ATOM 3494 C C . THR B 1 185 ? 3.402 -21.547 -17.516 1 98.38 185 THR B C 1
ATOM 3496 O O . THR B 1 185 ? 4.289 -20.703 -17.703 1 98.38 185 THR B O 1
ATOM 3499 N N . PRO B 1 186 ? 3.307 -22.203 -16.375 1 98.5 186 PRO B N 1
ATOM 3500 C CA . PRO B 1 186 ? 4.301 -22 -15.32 1 98.5 186 PRO B CA 1
ATOM 3501 C C . PRO B 1 186 ? 5.73 -22.234 -15.805 1 98.5 186 PRO B C 1
ATOM 3503 O O . PRO B 1 186 ? 6.664 -21.609 -15.297 1 98.5 186 PRO B O 1
ATOM 3506 N N . ARG B 1 187 ? 5.906 -23.062 -16.766 1 98.38 187 ARG B N 1
ATOM 3507 C CA . ARG B 1 187 ? 7.234 -23.359 -17.297 1 98.38 187 ARG B CA 1
ATOM 3508 C C . ARG B 1 187 ? 7.828 -22.125 -17.969 1 98.38 187 ARG B C 1
ATOM 3510 O O . ARG B 1 187 ? 9.047 -22.031 -18.141 1 98.38 187 ARG B O 1
ATOM 3517 N N . GLU B 1 188 ? 6.988 -21.156 -18.312 1 98.69 188 GLU B N 1
ATOM 3518 C CA . GLU B 1 188 ? 7.414 -19.922 -18.969 1 98.69 188 GLU B CA 1
ATOM 3519 C C . GLU B 1 188 ? 7.566 -18.781 -17.969 1 98.69 188 GLU B C 1
ATOM 3521 O O . GLU B 1 188 ? 7.656 -17.609 -18.344 1 98.69 188 GLU B O 1
ATOM 3526 N N . VAL B 1 189 ? 7.625 -19.156 -16.703 1 98.81 189 VAL B N 1
ATOM 3527 C CA . VAL B 1 189 ? 7.691 -18.156 -15.633 1 98.81 189 VAL B CA 1
ATOM 3528 C C . VAL B 1 189 ? 8.984 -18.328 -14.844 1 98.81 189 VAL B C 1
ATOM 3530 O O . VAL B 1 189 ? 9.406 -19.453 -14.578 1 98.81 189 VAL B O 1
ATOM 3533 N N . ALA B 1 190 ? 9.688 -17.25 -14.578 1 98.94 190 ALA B N 1
ATOM 3534 C CA . ALA B 1 190 ? 10.703 -17.203 -13.531 1 98.94 190 ALA B CA 1
ATOM 3535 C C . ALA B 1 190 ? 10.148 -16.562 -12.258 1 98.94 190 ALA B C 1
ATOM 3537 O O . ALA B 1 190 ? 9.375 -15.609 -12.32 1 98.94 190 ALA B O 1
ATOM 3538 N N . TYR B 1 191 ? 10.445 -17.156 -11.125 1 98.88 191 TYR B N 1
ATOM 3539 C CA . TYR B 1 191 ? 9.945 -16.672 -9.844 1 98.88 191 TYR B CA 1
ATOM 3540 C C . TYR B 1 191 ? 11.047 -16.656 -8.797 1 98.88 191 TYR B C 1
ATOM 3542 O O . TYR B 1 191 ? 11.852 -17.594 -8.711 1 98.88 191 TYR B O 1
ATOM 3550 N N . ILE B 1 192 ? 11.188 -15.539 -8.07 1 98.88 192 ILE B N 1
ATOM 3551 C CA . ILE B 1 192 ? 12.141 -15.461 -6.969 1 98.88 192 ILE B CA 1
ATOM 3552 C C . ILE B 1 192 ? 11.391 -15.273 -5.652 1 98.88 192 ILE B C 1
ATOM 3554 O O . ILE B 1 192 ? 10.508 -14.414 -5.551 1 98.88 192 ILE B O 1
ATOM 3558 N N . GLY B 1 193 ? 11.641 -16.109 -4.641 1 98.25 193 GLY B N 1
ATOM 3559 C CA . GLY B 1 193 ? 11.047 -16.094 -3.312 1 98.25 193 GLY B CA 1
ATOM 3560 C C . GLY B 1 193 ? 12.031 -16.484 -2.221 1 98.25 193 GLY B C 1
ATOM 3561 O O . GLY B 1 193 ? 13.047 -17.125 -2.492 1 98.25 193 GLY B O 1
ATOM 3562 N N . ASP B 1 194 ? 11.711 -16.094 -0.917 1 97 194 ASP B N 1
ATOM 3563 C CA . ASP B 1 194 ? 12.719 -16.266 0.121 1 97 194 ASP B CA 1
ATOM 3564 C C . ASP B 1 194 ? 12.148 -17.031 1.316 1 97 194 ASP B C 1
ATOM 3566 O O . ASP B 1 194 ? 12.898 -17.5 2.174 1 97 194 ASP B O 1
ATOM 3570 N N . SER B 1 195 ? 10.875 -17.156 1.445 1 93.31 195 SER B N 1
ATOM 3571 C CA . SER B 1 195 ? 10.281 -17.766 2.629 1 93.31 195 SER B CA 1
ATOM 3572 C C . SER B 1 195 ? 9.57 -19.062 2.283 1 93.31 195 SER B C 1
ATOM 3574 O O . SER B 1 195 ? 9.391 -19.391 1.105 1 93.31 195 SER B O 1
ATOM 3576 N N . SER B 1 196 ? 9.117 -19.797 3.301 1 92 196 SER B N 1
ATOM 3577 C CA . SER B 1 196 ? 8.484 -21.094 3.119 1 92 196 SER B CA 1
ATOM 3578 C C . SER B 1 196 ? 7.184 -20.969 2.33 1 92 196 SER B C 1
ATOM 3580 O O . SER B 1 196 ? 6.812 -21.891 1.588 1 92 196 SER B O 1
ATOM 3582 N N . GLY B 1 197 ? 6.559 -19.828 2.426 1 91.25 197 GLY B N 1
ATOM 3583 C CA . GLY B 1 197 ? 5.324 -19.594 1.692 1 91.25 197 GLY B CA 1
ATOM 3584 C C . GLY B 1 197 ? 5.527 -19.516 0.191 1 91.25 197 GLY B C 1
ATOM 3585 O O . GLY B 1 197 ? 4.57 -19.641 -0.576 1 91.25 197 GLY B O 1
ATOM 3586 N N . ASP B 1 198 ? 6.77 -19.438 -0.211 1 96 198 ASP B N 1
ATOM 3587 C CA . ASP B 1 198 ? 7.09 -19.312 -1.63 1 96 198 ASP B CA 1
ATOM 3588 C C . ASP B 1 198 ? 7.305 -20.688 -2.258 1 96 198 ASP B C 1
ATOM 3590 O O . ASP B 1 198 ? 7.297 -20.828 -3.482 1 96 198 ASP B O 1
ATOM 3594 N N . ILE B 1 199 ? 7.512 -21.703 -1.471 1 96.62 199 ILE B N 1
ATOM 3595 C CA . ILE B 1 199 ? 7.953 -23 -1.945 1 96.62 199 ILE B CA 1
ATOM 3596 C C . ILE B 1 199 ? 6.941 -23.562 -2.939 1 96.62 199 ILE B C 1
ATOM 3598 O O . ILE B 1 199 ? 7.309 -24.016 -4.027 1 96.62 199 ILE B O 1
ATOM 3602 N N . PRO B 1 200 ? 5.648 -23.531 -2.609 1 96.06 200 PRO B N 1
ATOM 3603 C CA . PRO B 1 200 ? 4.699 -24.062 -3.586 1 96.06 200 PRO B CA 1
ATOM 3604 C C . PRO B 1 200 ? 4.793 -23.375 -4.945 1 96.06 200 PRO B C 1
ATOM 3606 O O . PRO B 1 200 ? 4.641 -24.031 -5.984 1 96.06 200 PRO B O 1
ATOM 3609 N N . GLY B 1 201 ? 5.004 -22.078 -4.973 1 97.75 201 GLY B N 1
ATOM 3610 C CA . GLY B 1 201 ? 5.184 -21.344 -6.215 1 97.75 201 GLY B CA 1
ATOM 3611 C C . GLY B 1 201 ? 6.484 -21.672 -6.922 1 97.75 201 GLY B C 1
ATOM 3612 O O . GLY B 1 201 ? 6.508 -21.859 -8.141 1 97.75 201 GLY B O 1
ATOM 3613 N N . LEU B 1 202 ? 7.566 -21.781 -6.141 1 98.62 202 LEU B N 1
ATOM 3614 C CA . LEU B 1 202 ? 8.891 -22.062 -6.68 1 98.62 202 LEU B CA 1
ATOM 3615 C C . LEU B 1 202 ? 8.906 -23.438 -7.355 1 98.62 202 LEU B C 1
ATOM 3617 O O . LEU B 1 202 ? 9.609 -23.641 -8.344 1 98.62 202 LEU B O 1
ATOM 3621 N N . LYS B 1 203 ? 8.094 -24.344 -6.91 1 98.25 203 LYS B N 1
ATOM 3622 C CA . LYS B 1 203 ? 8.102 -25.719 -7.383 1 98.25 203 LYS B CA 1
ATOM 3623 C C . LYS B 1 203 ? 7.477 -25.828 -8.766 1 98.25 203 LYS B C 1
ATOM 3625 O O . LYS B 1 203 ? 7.742 -26.781 -9.508 1 98.25 203 LYS B O 1
ATOM 3630 N N . ILE B 1 204 ? 6.695 -24.906 -9.156 1 98.38 204 ILE B N 1
ATOM 3631 C CA . ILE B 1 204 ? 5.906 -25.125 -10.359 1 98.38 204 ILE B CA 1
ATOM 3632 C C . ILE B 1 204 ? 6.465 -24.281 -11.508 1 98.38 204 ILE B C 1
ATOM 3634 O O . ILE B 1 204 ? 6.125 -24.5 -12.672 1 98.38 204 ILE B O 1
ATOM 3638 N N . VAL B 1 205 ? 7.32 -23.344 -11.25 1 98.75 205 VAL B N 1
ATOM 3639 C CA . VAL B 1 205 ? 7.738 -22.406 -12.289 1 98.75 205 VAL B CA 1
ATOM 3640 C C . VAL B 1 205 ? 8.93 -22.984 -13.055 1 98.75 205 VAL B C 1
ATOM 3642 O O . VAL B 1 205 ? 9.57 -23.922 -12.594 1 98.75 205 VAL B O 1
ATOM 3645 N N . GLY B 1 206 ? 9.18 -22.469 -14.242 1 98.69 206 GLY B N 1
ATOM 3646 C CA . GLY B 1 206 ? 10.273 -22.906 -15.086 1 98.69 206 GLY B CA 1
ATOM 3647 C C . GLY B 1 206 ? 11.641 -22.562 -14.531 1 98.69 206 GLY B C 1
ATOM 3648 O O . GLY B 1 206 ? 12.578 -23.359 -14.633 1 98.69 206 GLY B O 1
ATOM 3649 N N . GLN B 1 207 ? 11.812 -21.359 -13.992 1 98.81 207 GLN B N 1
ATOM 3650 C CA . GLN B 1 207 ? 13.07 -20.922 -13.391 1 98.81 207 GLN B CA 1
ATOM 3651 C C . GLN B 1 207 ? 12.852 -20.391 -11.984 1 98.81 207 GLN B C 1
ATOM 3653 O O . GLN B 1 207 ? 12.555 -19.203 -11.812 1 98.81 207 GLN B O 1
ATOM 3658 N N . PRO B 1 208 ? 13.062 -21.219 -11.008 1 98.88 208 PRO B N 1
ATOM 3659 C CA . PRO B 1 208 ? 12.953 -20.797 -9.609 1 98.88 208 PRO B CA 1
ATOM 3660 C C . PRO B 1 208 ? 14.258 -20.219 -9.062 1 98.88 208 PRO B C 1
ATOM 3662 O O . PRO B 1 208 ? 15.328 -20.797 -9.273 1 98.88 208 PRO B O 1
ATOM 3665 N N . TYR B 1 209 ? 14.203 -19.062 -8.422 1 98.94 209 TYR B N 1
ATOM 3666 C CA . TYR B 1 209 ? 15.352 -18.406 -7.801 1 98.94 209 TYR B CA 1
ATOM 3667 C C . TYR B 1 209 ? 15.086 -18.109 -6.332 1 98.94 209 TYR B C 1
ATOM 3669 O O . TYR B 1 209 ? 13.93 -17.984 -5.922 1 98.94 209 TYR B O 1
ATOM 3677 N N . ALA B 1 210 ? 16.078 -18.047 -5.543 1 98.81 210 ALA B N 1
ATOM 3678 C CA . ALA B 1 210 ? 16.031 -17.641 -4.141 1 98.81 210 ALA B CA 1
ATOM 3679 C C . ALA B 1 210 ? 17.203 -16.734 -3.795 1 98.81 210 ALA B C 1
ATOM 3681 O O . ALA B 1 210 ? 18.328 -16.953 -4.25 1 98.81 210 ALA B O 1
ATOM 3682 N N . PRO B 1 211 ? 16.891 -15.672 -3.064 1 98.75 211 PRO B N 1
ATOM 3683 C CA . PRO B 1 211 ? 18.031 -14.891 -2.561 1 98.75 211 PRO B CA 1
ATOM 3684 C C . PRO B 1 211 ? 18.812 -15.617 -1.473 1 98.75 211 PRO B C 1
ATOM 3686 O O . PRO B 1 211 ? 18.328 -16.609 -0.916 1 98.75 211 PRO B O 1
ATOM 3689 N N . ASP B 1 212 ? 20 -15.117 -1.221 1 98.31 212 ASP B N 1
ATOM 3690 C CA . ASP B 1 212 ? 20.859 -15.734 -0.224 1 98.31 212 ASP B CA 1
ATOM 3691 C C . ASP B 1 212 ? 20.234 -15.68 1.166 1 98.31 212 ASP B C 1
ATOM 3693 O O . ASP B 1 212 ? 20.516 -16.516 2.018 1 98.31 212 ASP B O 1
ATOM 3697 N N . ASN B 1 213 ? 19.391 -14.734 1.38 1 96.94 213 ASN B N 1
ATOM 3698 C CA . ASN B 1 213 ? 18.766 -14.586 2.686 1 96.94 213 ASN B CA 1
ATOM 3699 C C . ASN B 1 213 ? 17.547 -15.492 2.83 1 96.94 213 ASN B C 1
ATOM 3701 O O . ASN B 1 213 ? 16.844 -15.438 3.84 1 96.94 213 ASN B O 1
ATOM 3705 N N . ALA B 1 214 ? 17.266 -16.297 1.882 1 97.19 214 ALA B N 1
ATOM 3706 C CA . ALA B 1 214 ? 16.125 -17.203 1.961 1 97.19 214 ALA B CA 1
ATOM 3707 C C . ALA B 1 214 ? 16.312 -18.219 3.078 1 97.19 214 ALA B C 1
ATOM 3709 O O . ALA B 1 214 ? 17.438 -18.578 3.426 1 97.19 214 ALA B O 1
ATOM 3710 N N . VAL B 1 215 ? 15.242 -18.672 3.65 1 94.06 215 VAL B N 1
ATOM 3711 C CA . VAL B 1 215 ? 15.305 -19.734 4.648 1 94.06 215 VAL B CA 1
ATOM 3712 C C . VAL B 1 215 ? 15.82 -21.016 4 1 94.06 215 VAL B C 1
ATOM 3714 O O . VAL B 1 215 ? 15.664 -21.219 2.793 1 94.06 215 VAL B O 1
ATOM 3717 N N . SER B 1 216 ? 16.391 -21.828 4.785 1 95.94 216 SER B N 1
ATOM 3718 C CA . SER B 1 216 ? 17.094 -23.016 4.293 1 95.94 216 SER B CA 1
ATOM 3719 C C . SER B 1 216 ? 16.156 -23.906 3.48 1 95.94 216 SER B C 1
ATOM 3721 O O . SER B 1 216 ? 16.562 -24.453 2.453 1 95.94 216 SER B O 1
ATOM 3723 N N . GLU B 1 217 ? 14.969 -24.047 3.918 1 95.69 217 GLU B N 1
ATOM 3724 C CA . GLU B 1 217 ? 14 -24.906 3.246 1 95.69 217 GLU B CA 1
ATOM 3725 C C . GLU B 1 217 ? 13.75 -24.438 1.816 1 95.69 217 GLU B C 1
ATOM 3727 O O . GLU B 1 217 ? 13.539 -25.25 0.919 1 95.69 217 GLU B O 1
ATOM 3732 N N . VAL B 1 218 ? 13.781 -23.203 1.583 1 96.94 218 VAL B N 1
ATOM 3733 C CA . VAL B 1 218 ? 13.5 -22.609 0.279 1 96.94 218 VAL B CA 1
ATOM 3734 C C . VAL B 1 218 ? 14.656 -22.906 -0.677 1 96.94 218 VAL B C 1
ATOM 3736 O O . VAL B 1 218 ? 14.438 -23.141 -1.867 1 96.94 218 VAL B O 1
ATOM 3739 N N . LYS B 1 219 ? 15.828 -22.938 -0.192 1 97.19 219 LYS B N 1
ATOM 3740 C CA . LYS B 1 219 ? 17.047 -23.047 -0.994 1 97.19 219 LYS B CA 1
ATOM 3741 C C . LYS B 1 219 ? 17.125 -24.422 -1.669 1 97.19 219 LYS B C 1
ATOM 3743 O O . LYS B 1 219 ? 17.828 -24.578 -2.664 1 97.19 219 LYS B O 1
ATOM 3748 N N . GLU B 1 220 ? 16.375 -25.359 -1.217 1 96.62 220 GLU B N 1
ATOM 3749 C CA . GLU B 1 220 ? 16.328 -26.703 -1.804 1 96.62 220 GLU B CA 1
ATOM 3750 C C . GLU B 1 220 ? 15.461 -26.719 -3.062 1 96.62 220 GLU B C 1
ATOM 3752 O O . GLU B 1 220 ? 15.539 -27.656 -3.855 1 96.62 220 GLU B O 1
ATOM 3757 N N . HIS B 1 221 ? 14.734 -25.672 -3.312 1 97.56 221 HIS B N 1
ATOM 3758 C CA . HIS B 1 221 ? 13.742 -25.703 -4.379 1 97.56 221 HIS B CA 1
ATOM 3759 C C . HIS B 1 221 ? 14.039 -24.641 -5.434 1 97.56 221 HIS B C 1
ATOM 3761 O O . HIS B 1 221 ? 13.25 -24.438 -6.359 1 97.56 221 HIS B O 1
ATOM 3767 N N . ALA B 1 222 ? 15.188 -23.984 -5.383 1 98.44 222 ALA B N 1
ATOM 3768 C CA . ALA B 1 222 ? 15.477 -22.875 -6.285 1 98.44 222 ALA B CA 1
ATOM 3769 C C . ALA B 1 222 ? 16.984 -22.688 -6.465 1 98.44 222 ALA B C 1
ATOM 3771 O O . ALA B 1 222 ? 17.766 -23.141 -5.633 1 98.44 222 ALA B O 1
ATOM 3772 N N . GLU B 1 223 ? 17.375 -22.141 -7.555 1 98.5 223 GLU B N 1
ATOM 3773 C CA . GLU B 1 223 ? 18.75 -21.656 -7.684 1 98.5 223 GLU B CA 1
ATOM 3774 C C . GLU B 1 223 ? 19.016 -20.484 -6.738 1 98.5 223 GLU B C 1
ATOM 3776 O O . GLU B 1 223 ? 18.328 -19.453 -6.812 1 98.5 223 GLU B O 1
ATOM 3781 N N . VAL B 1 224 ? 19.984 -20.656 -5.883 1 98.62 224 VAL B N 1
ATOM 3782 C CA . VAL B 1 224 ? 20.297 -19.609 -4.898 1 98.62 224 VAL B CA 1
ATOM 3783 C C . VAL B 1 224 ? 21.25 -18.594 -5.512 1 98.62 224 VAL B C 1
ATOM 3785 O O . VAL B 1 224 ? 22.312 -18.938 -6.027 1 98.62 224 VAL B O 1
ATOM 3788 N N . LEU B 1 225 ? 20.828 -17.375 -5.441 1 98.62 225 LEU B N 1
ATOM 3789 C CA . LEU B 1 225 ? 21.656 -16.281 -5.941 1 98.62 225 LEU B CA 1
ATOM 3790 C C . LEU B 1 225 ? 22.609 -15.789 -4.863 1 98.62 225 LEU B C 1
ATOM 3792 O O . LEU B 1 225 ? 22.25 -15.734 -3.686 1 98.62 225 LEU B O 1
ATOM 3796 N N . ASN B 1 226 ? 23.812 -15.469 -5.23 1 98 226 ASN B N 1
ATOM 3797 C CA . ASN B 1 226 ? 24.797 -14.953 -4.289 1 98 226 ASN B CA 1
ATOM 3798 C C . ASN B 1 226 ? 24.578 -13.469 -3.998 1 98 226 ASN B C 1
ATOM 3800 O O . ASN B 1 226 ? 25.484 -12.656 -4.164 1 98 226 ASN B O 1
ATOM 3804 N N . ALA B 1 227 ? 23.484 -13.07 -3.65 1 98.19 227 ALA B N 1
ATOM 3805 C CA . ALA B 1 227 ? 23.047 -11.734 -3.262 1 98.19 227 ALA B CA 1
ATOM 3806 C C . ALA B 1 227 ? 21.781 -11.797 -2.416 1 98.19 227 ALA B C 1
ATOM 3808 O O . ALA B 1 227 ? 21.094 -12.82 -2.385 1 98.19 227 ALA B O 1
ATOM 3809 N N . LYS B 1 228 ? 21.578 -10.758 -1.709 1 97.38 228 LYS B N 1
ATOM 3810 C CA . LYS B 1 228 ? 20.422 -10.711 -0.821 1 97.38 228 LYS B CA 1
ATOM 3811 C C . LYS B 1 228 ? 19.375 -9.734 -1.333 1 97.38 228 LYS B C 1
ATOM 3813 O O . LYS B 1 228 ? 19.703 -8.781 -2.041 1 97.38 228 LYS B O 1
ATOM 3818 N N . VAL B 1 229 ? 18.188 -10.031 -1.015 1 97.12 229 VAL B N 1
ATOM 3819 C CA . VAL B 1 229 ? 17.047 -9.125 -1.138 1 97.12 229 VAL B CA 1
ATOM 3820 C C . VAL B 1 229 ? 17.031 -8.516 -2.541 1 97.12 229 VAL B C 1
ATOM 3822 O O . VAL B 1 229 ? 17 -9.242 -3.535 1 97.12 229 VAL B O 1
ATOM 3825 N N . THR B 1 230 ? 17.047 -7.203 -2.684 1 97.56 230 THR B N 1
ATOM 3826 C CA . THR B 1 230 ? 16.812 -6.523 -3.953 1 97.56 230 THR B CA 1
ATOM 3827 C C . THR B 1 230 ? 17.922 -6.859 -4.953 1 97.56 230 THR B C 1
ATOM 3829 O O . THR B 1 230 ? 17.656 -6.988 -6.152 1 97.56 230 THR B O 1
ATOM 3832 N N . GLU B 1 231 ? 19.125 -6.969 -4.488 1 98.19 231 GLU B N 1
ATOM 3833 C CA . GLU B 1 231 ? 20.234 -7.316 -5.371 1 98.19 231 GLU B CA 1
ATOM 3834 C C . GLU B 1 231 ? 20.031 -8.695 -5.992 1 98.19 231 GLU B C 1
ATOM 3836 O O . GLU B 1 231 ? 20.391 -8.922 -7.148 1 98.19 231 GLU B O 1
ATOM 3841 N N . ALA B 1 232 ? 19.516 -9.602 -5.203 1 98.62 232 ALA B N 1
ATOM 3842 C CA . ALA B 1 232 ? 19.234 -10.945 -5.707 1 98.62 232 ALA B CA 1
ATOM 3843 C C . ALA B 1 232 ? 18.172 -10.906 -6.801 1 98.62 232 ALA B C 1
ATOM 3845 O O . ALA B 1 232 ? 18.266 -11.641 -7.785 1 98.62 232 ALA B O 1
ATOM 3846 N N . VAL B 1 233 ? 17.188 -10.086 -6.629 1 98.75 233 VAL B N 1
ATOM 3847 C CA . VAL B 1 233 ? 16.125 -9.953 -7.629 1 98.75 233 VAL B CA 1
ATOM 3848 C C . VAL B 1 233 ? 16.719 -9.445 -8.945 1 98.75 233 VAL B C 1
ATOM 3850 O O . VAL B 1 233 ? 16.406 -9.977 -10.016 1 98.75 233 VAL B O 1
ATOM 3853 N N . LEU B 1 234 ? 17.547 -8.406 -8.844 1 98.62 234 LEU B N 1
ATOM 3854 C CA . LEU B 1 234 ? 18.203 -7.867 -10.031 1 98.62 234 LEU B CA 1
ATOM 3855 C C . LEU B 1 234 ? 19.047 -8.93 -10.711 1 98.62 234 LEU B C 1
ATOM 3857 O O . LEU B 1 234 ? 19.016 -9.062 -11.938 1 98.62 234 LEU B O 1
ATOM 3861 N N . MET B 1 235 ? 19.781 -9.672 -9.93 1 98.75 235 MET B N 1
ATOM 3862 C CA . MET B 1 235 ? 20.625 -10.742 -10.469 1 98.75 235 MET B CA 1
ATOM 3863 C C . MET B 1 235 ? 19.781 -11.789 -11.18 1 98.75 235 MET B C 1
ATOM 3865 O O . MET B 1 235 ? 20.125 -12.227 -12.281 1 98.75 235 MET B O 1
ATOM 3869 N N . ALA B 1 236 ? 18.703 -12.195 -10.562 1 98.88 236 ALA B N 1
ATOM 3870 C CA . ALA B 1 236 ? 17.797 -13.172 -11.164 1 98.88 236 ALA B CA 1
ATOM 3871 C C . ALA B 1 236 ? 17.234 -12.656 -12.484 1 98.88 236 ALA B C 1
ATOM 3873 O O . ALA B 1 236 ? 17.172 -13.383 -13.477 1 98.88 236 ALA B O 1
ATOM 3874 N N . TYR B 1 237 ? 16.781 -11.438 -12.438 1 98.81 237 TYR B N 1
ATOM 3875 C CA . TYR B 1 237 ? 16.203 -10.828 -13.625 1 98.81 237 TYR B CA 1
ATOM 3876 C C . TYR B 1 237 ? 17.203 -10.797 -14.781 1 98.81 237 TYR B C 1
ATOM 3878 O O . TYR B 1 237 ? 16.859 -11.172 -15.906 1 98.81 237 TYR B O 1
ATOM 3886 N N . ASN B 1 238 ? 18.422 -10.391 -14.492 1 98.69 238 ASN B N 1
ATOM 3887 C CA . ASN B 1 238 ? 19.484 -10.375 -15.492 1 98.69 238 ASN B CA 1
ATOM 3888 C C . ASN B 1 238 ? 19.797 -11.773 -16.016 1 98.69 238 ASN B C 1
ATOM 3890 O O . ASN B 1 238 ? 20.047 -11.953 -17.203 1 98.69 238 ASN B O 1
ATOM 3894 N N . ARG B 1 239 ? 19.781 -12.727 -15.164 1 98.38 239 ARG B N 1
ATOM 3895 C CA . ARG B 1 239 ? 20.031 -14.109 -15.555 1 98.38 239 ARG B CA 1
ATOM 3896 C C . ARG B 1 239 ? 18.953 -14.602 -16.516 1 98.38 239 ARG B C 1
ATOM 3898 O O . ARG B 1 239 ? 19.266 -15.289 -17.5 1 98.38 239 ARG B O 1
ATOM 3905 N N . VAL B 1 240 ? 17.75 -14.312 -16.203 1 98.75 240 VAL B N 1
ATOM 3906 C CA . VAL B 1 240 ? 16.625 -14.711 -17.047 1 98.75 240 VAL B CA 1
ATOM 3907 C C . VAL B 1 240 ? 16.781 -14.078 -18.438 1 98.75 240 VAL B C 1
ATOM 3909 O O . VAL B 1 240 ? 16.594 -14.75 -19.453 1 98.75 240 VAL B O 1
ATOM 3912 N N . ILE B 1 241 ? 17.094 -12.781 -18.469 1 98.5 241 ILE B N 1
ATOM 3913 C CA . ILE B 1 241 ? 17.25 -12.055 -19.734 1 98.5 241 ILE B CA 1
ATOM 3914 C C . ILE B 1 241 ? 18.391 -12.672 -20.547 1 98.5 241 ILE B C 1
ATOM 3916 O O . ILE B 1 241 ? 18.266 -12.875 -21.75 1 98.5 241 ILE B O 1
ATOM 3920 N N . LYS B 1 242 ? 19.5 -12.977 -19.859 1 97.81 242 LYS B N 1
ATOM 3921 C CA . LYS B 1 242 ? 20.641 -13.609 -20.531 1 97.81 242 LYS B CA 1
ATOM 3922 C C . LYS B 1 242 ? 20.25 -14.953 -21.125 1 97.81 242 LYS B C 1
ATOM 3924 O O . LYS B 1 242 ? 20.594 -15.25 -22.281 1 97.81 242 LYS B O 1
ATOM 3929 N N . LYS B 1 243 ? 19.594 -15.766 -20.406 1 97.5 243 LYS B N 1
ATOM 3930 C CA . LYS B 1 243 ? 19.156 -17.078 -20.875 1 97.5 243 LYS B CA 1
ATOM 3931 C C . LYS B 1 243 ? 18.188 -16.938 -22.047 1 97.5 243 LYS B C 1
ATOM 3933 O O . LYS B 1 243 ? 18.266 -17.719 -23 1 97.5 243 LYS B O 1
ATOM 3938 N N . ASN B 1 244 ? 17.25 -16 -21.906 1 97.94 244 ASN B N 1
ATOM 3939 C CA . ASN B 1 244 ? 16.344 -15.727 -23.031 1 97.94 244 ASN B CA 1
ATOM 3940 C C . ASN B 1 244 ? 17.109 -15.352 -24.297 1 97.94 244 ASN B C 1
ATOM 3942 O O . ASN B 1 244 ? 16.781 -15.82 -25.375 1 97.94 244 ASN B O 1
ATOM 3946 N N . ARG B 1 245 ? 18.125 -14.539 -24.141 1 96.69 245 ARG B N 1
ATOM 3947 C CA . ARG B 1 245 ? 18.922 -14.094 -25.266 1 96.69 245 ARG B CA 1
ATOM 3948 C C . ARG B 1 245 ? 19.688 -15.258 -25.891 1 96.69 245 ARG B C 1
ATOM 3950 O O . ARG B 1 245 ? 19.781 -15.352 -27.125 1 96.69 245 ARG B O 1
ATOM 3957 N N . GLU B 1 246 ? 20.219 -16.094 -25.078 1 94.31 246 GLU B N 1
ATOM 3958 C CA . GLU B 1 246 ? 20.922 -17.266 -25.578 1 94.31 246 GLU B CA 1
ATOM 3959 C C . GLU B 1 246 ? 19.984 -18.203 -26.328 1 94.31 246 GLU B C 1
ATOM 3961 O O . GLU B 1 246 ? 20.375 -18.797 -27.328 1 94.31 246 GLU B O 1
ATOM 3966 N N . GLY B 1 247 ? 18.812 -18.359 -25.812 1 90.5 247 GLY B N 1
ATOM 3967 C CA . GLY B 1 247 ? 17.828 -19.188 -26.484 1 90.5 247 GLY B CA 1
ATOM 3968 C C . GLY B 1 247 ? 17.406 -18.641 -27.828 1 90.5 247 GLY B C 1
ATOM 3969 O O . GLY B 1 247 ? 17.156 -19.406 -28.766 1 90.5 247 GLY B O 1
ATOM 3970 N N . LEU B 1 248 ? 17.312 -17.359 -27.969 1 89.38 248 LEU B N 1
ATOM 3971 C CA . LEU B 1 248 ? 16.922 -16.719 -29.203 1 89.38 248 LEU B CA 1
ATOM 3972 C C . LEU B 1 248 ? 18.031 -16.797 -30.25 1 89.38 248 LEU B C 1
ATOM 3974 O O . LEU B 1 248 ? 17.766 -16.922 -31.438 1 89.38 248 LEU B O 1
ATOM 3978 N N . SER B 1 249 ? 19.203 -16.719 -29.812 1 86.5 249 SER B N 1
ATOM 3979 C CA . SER B 1 249 ? 20.344 -16.828 -30.719 1 86.5 249 SER B CA 1
ATOM 3980 C C . SER B 1 249 ? 20.469 -18.234 -31.281 1 86.5 249 SER B C 1
ATOM 3982 O O . SER B 1 249 ? 20.812 -18.406 -32.469 1 86.5 249 SER B O 1
ATOM 3984 N N . GLU B 1 250 ? 20.312 -19.172 -30.484 1 77.88 250 GLU B N 1
ATOM 3985 C CA . GLU B 1 250 ? 20.406 -20.562 -30.953 1 77.88 250 GLU B CA 1
ATOM 3986 C C . GLU B 1 250 ? 19.312 -20.875 -31.969 1 77.88 250 GLU B C 1
ATOM 3988 O O . GLU B 1 250 ? 19.562 -21.609 -32.938 1 77.88 250 GLU B O 1
ATOM 3993 N N . LYS B 1 251 ? 18.219 -20.359 -31.906 1 73.56 251 LYS B N 1
ATOM 3994 C CA . LYS B 1 251 ? 17.125 -20.578 -32.844 1 73.56 251 LYS B CA 1
ATOM 3995 C C . LYS B 1 251 ? 17.391 -19.906 -34.188 1 73.56 251 LYS B C 1
ATOM 3997 O O . LYS B 1 251 ? 16.984 -20.406 -35.219 1 73.56 251 LYS B O 1
ATOM 4002 N N . MET B 1 252 ? 18.016 -18.766 -34.062 1 71.69 252 MET B N 1
ATOM 4003 C CA . MET B 1 252 ? 18.359 -18.062 -35.312 1 71.69 252 MET B CA 1
ATOM 4004 C C . MET B 1 252 ? 19.453 -18.812 -36.062 1 71.69 252 MET B C 1
ATOM 4006 O O . MET B 1 252 ? 19.469 -18.828 -37.281 1 71.69 252 MET B O 1
ATOM 4010 N N . SER B 1 253 ? 20.297 -19.484 -35.281 1 71.69 253 SER B N 1
ATOM 4011 C CA . SER B 1 253 ? 21.406 -20.203 -35.906 1 71.69 253 SER B CA 1
ATOM 4012 C C . SER B 1 253 ? 20.922 -21.531 -36.5 1 71.69 253 SER B C 1
ATOM 4014 O O . SER B 1 253 ? 21.422 -21.953 -37.562 1 71.69 253 SER B O 1
ATOM 4016 N N . THR B 1 254 ? 20.125 -22.141 -35.812 1 64.88 254 THR B N 1
ATOM 4017 C CA . THR B 1 254 ? 19.656 -23.422 -36.312 1 64.88 254 THR B CA 1
ATOM 4018 C C . THR B 1 254 ? 18.766 -23.219 -37.531 1 64.88 254 THR B C 1
ATOM 4020 O O . THR B 1 254 ? 18.469 -24.188 -38.25 1 64.88 254 THR B O 1
ATOM 4023 N N . LYS B 1 255 ? 18.203 -22.141 -37.688 1 59.19 255 LYS B N 1
ATOM 4024 C CA . LYS B 1 255 ? 17.375 -21.891 -38.875 1 59.19 255 LYS B CA 1
ATOM 4025 C C . LYS B 1 255 ? 18.219 -21.562 -40.094 1 59.19 255 LYS B C 1
ATOM 4027 O O . LYS B 1 255 ? 17.703 -21.375 -41.188 1 59.19 255 LYS B O 1
ATOM 4032 N N . VAL B 1 256 ? 19.562 -21.547 -39.969 1 48.28 256 VAL B N 1
ATOM 4033 C CA . VAL B 1 256 ? 20.406 -21.391 -41.156 1 48.28 256 VAL B CA 1
ATOM 4034 C C . VAL B 1 256 ? 21.016 -22.75 -41.531 1 48.28 2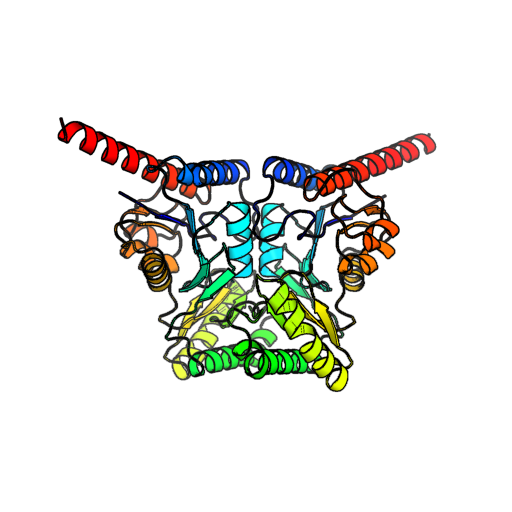56 VAL B C 1
ATOM 4036 O O . VAL B 1 256 ? 21.469 -23.5 -40.656 1 48.28 256 VAL B O 1
#

InterPro domains:
  IPR023214 HAD superfamily [G3DSA:3.40.50.1000] (3-230)
  IPR036412 HAD-like superfamily [SSF56784] (1-224)

Solvent-accessible surface area (backbone atoms only — not comparable to full-atom values): 25380 Å² total; per-residue (Å²): 112,52,58,33,34,34,34,29,38,72,49,25,55,31,42,88,89,40,52,47,61,62,70,55,50,50,51,45,27,52,50,32,65,39,25,85,82,30,83,40,32,34,43,44,35,40,45,26,69,49,37,53,50,28,48,49,44,53,31,30,61,42,59,31,66,48,59,27,23,18,49,18,25,27,38,33,31,52,77,67,65,48,74,44,67,50,82,78,66,37,71,67,50,47,50,50,38,52,51,47,40,51,47,41,58,70,65,47,34,77,76,35,88,80,46,37,73,42,67,42,38,80,74,36,33,29,37,36,33,85,48,42,67,59,41,62,65,51,42,60,62,51,44,53,54,38,57,74,73,36,73,66,43,40,72,47,70,56,61,38,30,40,38,38,28,42,67,75,50,29,33,35,54,15,51,51,51,50,23,59,77,67,72,53,54,47,64,25,23,30,34,38,38,25,44,75,72,32,42,62,31,30,68,54,32,51,42,26,31,17,26,57,73,26,43,72,78,32,50,77,52,27,53,66,35,99,29,48,26,42,56,16,49,45,50,50,52,52,50,51,30,51,51,26,44,52,54,53,48,51,54,60,50,68,74,100,112,54,59,32,35,34,34,29,39,73,50,25,56,32,42,88,89,40,53,48,60,61,69,55,50,50,50,46,27,54,50,34,65,38,27,84,81,31,84,40,32,33,42,43,34,40,46,27,69,48,36,53,50,27,47,48,43,53,32,30,60,42,58,31,65,49,57,28,23,19,49,17,27,27,36,32,31,53,77,69,65,47,74,45,68,50,83,81,65,36,72,68,51,45,50,48,37,52,50,48,41,50,45,42,58,70,67,47,33,76,77,36,88,79,46,38,72,42,67,42,38,78,74,36,32,31,36,36,32,82,48,41,66,57,40,62,64,50,40,59,62,51,43,53,54,38,59,73,74,36,73,65,44,39,73,46,70,57,62,38,29,38,38,37,27,43,68,74,49,29,32,35,52,16,50,50,50,51,23,60,76,68,73,53,53,46,63,26,23,30,34,37,39,23,44,72,70,32,40,62,30,29,68,54,30,51,43,26,31,17,26,58,73,27,44,72,78,32,53,78,54,25,52,65,34,98,29,47,25,42,55,16,49,46,50,50,52,51,50,52,29,52,52,26,43,53,54,52,50,53,53,61,52,69,73,101

pLDDT: mean 93.92, std 6.27, range [48.22, 98.94]

Nearest PDB structures (foldseek):
  1wr8-assembly1_A  TM=8.636E-01  e=1.205E-18  Pyrococcus horikoshii OT3
  1kyt-assembly1_A  TM=8.378E-01  e=9.172E-17  Thermoplasma acidophilum
  3niw-assembly1_A  TM=7.626E-01  e=1.682E-15  Bacteroides thetaiotaomicron
  2pq0-assembly1_A  TM=7.430E-01  e=5.060E-14  Geobacillus kaustophilus HTA426
  3mpo-assembly2_B  TM=7.120E-01  e=3.446E-13  Levilactobacillus brevis ATCC 367